Protein AF-A0A952N1Z9-F1 (afdb_monomer_lite)

Radius of gyration: 41.8 Å; chains: 1; bounding box: 92×48×130 Å

Structure (mmCIF, N/CA/C/O backbone):
data_AF-A0A952N1Z9-F1
#
_entry.id   AF-A0A952N1Z9-F1
#
loop_
_atom_site.group_PDB
_atom_site.id
_atom_site.type_symbol
_atom_site.label_atom_id
_atom_site.label_alt_id
_atom_site.label_comp_id
_atom_site.label_asym_id
_atom_site.label_entity_id
_atom_site.label_seq_id
_atom_site.pdbx_PDB_ins_code
_atom_site.Cartn_x
_atom_site.Cartn_y
_atom_site.Cartn_z
_atom_site.occupancy
_atom_site.B_iso_or_equiv
_atom_site.auth_seq_id
_atom_site.auth_comp_id
_atom_site.auth_asym_id
_atom_site.auth_atom_id
_atom_site.pdbx_PDB_model_num
ATOM 1 N N . MET A 1 1 ? 23.528 6.263 -33.399 1.00 65.62 1 MET A N 1
ATOM 2 C CA . MET A 1 1 ? 24.711 5.422 -33.099 1.00 65.62 1 MET A CA 1
ATOM 3 C C . MET A 1 1 ? 24.609 4.150 -33.932 1.00 65.62 1 MET A C 1
ATOM 5 O O . MET A 1 1 ? 23.489 3.779 -34.275 1.00 65.62 1 MET A O 1
ATOM 9 N N . ILE A 1 2 ? 25.737 3.547 -34.321 1.00 77.69 2 ILE A N 1
ATOM 10 C CA . ILE A 1 2 ? 25.765 2.275 -35.065 1.00 77.69 2 ILE A CA 1
ATOM 11 C C . ILE A 1 2 ? 26.016 1.157 -34.056 1.00 77.69 2 ILE A C 1
ATOM 13 O O . ILE A 1 2 ? 27.006 1.208 -33.331 1.00 77.69 2 ILE A O 1
ATOM 17 N N . GLN A 1 3 ? 25.126 0.172 -34.013 1.00 81.19 3 GLN A N 1
ATOM 18 C CA . GLN A 1 3 ? 25.250 -1.009 -33.164 1.00 81.19 3 GLN A CA 1
ATOM 19 C C . GLN A 1 3 ? 25.043 -2.267 -34.012 1.00 81.19 3 GLN A C 1
ATOM 21 O O . GLN A 1 3 ? 24.246 -2.254 -34.951 1.00 81.19 3 GLN A O 1
ATOM 26 N N . PHE A 1 4 ? 25.758 -3.340 -33.680 1.00 82.62 4 PHE A N 1
ATOM 27 C CA . PHE A 1 4 ? 25.621 -4.652 -34.313 1.00 82.62 4 PHE A CA 1
ATOM 28 C C . PHE A 1 4 ? 25.108 -5.652 -33.282 1.00 82.62 4 PHE A C 1
ATOM 30 O O . PHE A 1 4 ? 25.662 -5.726 -32.185 1.00 82.62 4 PHE A O 1
ATOM 37 N N . ALA A 1 5 ? 24.068 -6.410 -33.626 1.00 82.06 5 ALA A N 1
ATOM 38 C CA . ALA A 1 5 ? 23.533 -7.449 -32.750 1.00 82.06 5 ALA A CA 1
ATOM 39 C C . ALA A 1 5 ? 24.488 -8.649 -32.645 1.00 82.06 5 ALA A C 1
ATOM 41 O O . ALA A 1 5 ? 24.703 -9.178 -31.561 1.00 82.06 5 ALA A O 1
ATOM 42 N N . ASN A 1 6 ? 25.098 -9.047 -33.767 1.00 85.25 6 ASN A N 1
ATOM 43 C CA . ASN A 1 6 ? 25.985 -10.205 -33.851 1.00 85.25 6 ASN A CA 1
ATOM 44 C C . ASN A 1 6 ? 27.276 -9.842 -34.608 1.00 85.25 6 ASN A C 1
ATOM 46 O O . ASN A 1 6 ? 27.430 -10.197 -35.781 1.00 85.25 6 ASN A O 1
ATOM 50 N N . PRO A 1 7 ? 28.241 -9.166 -33.954 1.00 86.31 7 PRO A N 1
ATOM 51 C CA . PRO A 1 7 ? 29.446 -8.658 -34.616 1.00 86.31 7 PRO A CA 1
ATOM 52 C C . PRO A 1 7 ? 30.322 -9.759 -35.237 1.00 86.31 7 PRO A C 1
ATOM 54 O O . PRO A 1 7 ? 31.093 -9.478 -36.152 1.00 86.31 7 PRO A O 1
ATOM 57 N N . ALA A 1 8 ? 30.182 -11.018 -34.803 1.00 88.88 8 ALA A N 1
ATOM 58 C CA . ALA A 1 8 ? 30.899 -12.159 -35.373 1.00 88.88 8 ALA A CA 1
ATOM 59 C C . ALA A 1 8 ? 30.640 -12.344 -36.880 1.00 88.88 8 ALA A C 1
ATOM 61 O O . ALA A 1 8 ? 31.548 -12.743 -37.609 1.00 88.88 8 ALA A O 1
ATOM 62 N N . PHE A 1 9 ? 29.448 -11.993 -37.379 1.00 88.19 9 PHE A N 1
ATOM 63 C CA . PHE A 1 9 ? 29.135 -12.108 -38.807 1.00 88.19 9 PHE A CA 1
ATOM 64 C C . PHE A 1 9 ? 29.939 -11.146 -39.685 1.00 88.19 9 PHE A C 1
ATOM 66 O O . PHE A 1 9 ? 30.059 -11.395 -40.881 1.00 88.19 9 PHE A O 1
ATOM 73 N N . LEU A 1 10 ? 30.563 -10.103 -39.127 1.00 87.62 10 LEU A N 1
ATOM 74 C CA . LEU A 1 10 ? 31.446 -9.219 -39.894 1.00 87.62 10 LEU A CA 1
ATOM 75 C C . LEU A 1 10 ? 32.645 -9.969 -40.493 1.00 87.62 10 LEU A C 1
ATOM 77 O O . LEU A 1 10 ? 33.132 -9.576 -41.551 1.00 87.62 10 LEU A O 1
ATOM 81 N N . TRP A 1 11 ? 33.064 -11.095 -39.902 1.00 90.81 11 TRP A N 1
ATOM 82 C CA . TRP A 1 11 ? 34.091 -11.965 -40.486 1.00 90.81 11 TRP A CA 1
ATOM 83 C C . TRP A 1 11 ? 33.693 -12.533 -41.852 1.00 90.81 11 TRP A C 1
ATOM 85 O O . TRP A 1 11 ? 34.568 -12.801 -42.676 1.00 90.81 11 TRP A O 1
ATOM 95 N N . ALA A 1 12 ? 32.396 -12.642 -42.153 1.00 90.31 12 ALA A N 1
ATOM 96 C CA . ALA A 1 12 ? 31.916 -13.080 -43.460 1.00 90.31 12 ALA A CA 1
ATOM 97 C C . ALA A 1 12 ? 32.240 -12.083 -44.592 1.00 90.31 12 ALA A C 1
ATOM 99 O O . ALA A 1 12 ? 32.220 -12.473 -45.760 1.00 90.31 12 ALA A O 1
ATOM 100 N N . LEU A 1 13 ? 32.632 -10.833 -44.285 1.00 90.94 13 LEU A N 1
ATOM 101 C CA . LEU A 1 13 ? 33.162 -9.895 -45.289 1.00 90.94 13 LEU A CA 1
ATOM 102 C C . LEU A 1 13 ? 34.419 -10.428 -45.987 1.00 90.94 13 LEU A C 1
ATOM 104 O O . LEU A 1 13 ? 34.675 -10.067 -47.134 1.00 90.94 13 LEU A O 1
ATOM 108 N N . THR A 1 14 ? 35.172 -11.333 -45.354 1.00 90.88 14 THR A N 1
ATOM 109 C CA . THR A 1 14 ? 36.304 -12.023 -46.000 1.00 90.88 14 THR A CA 1
ATOM 110 C C . THR A 1 14 ? 35.884 -12.791 -47.258 1.00 90.88 14 THR A C 1
ATOM 112 O O . THR A 1 14 ? 36.684 -12.930 -48.182 1.00 90.88 14 THR A O 1
ATOM 115 N N . GLY A 1 15 ? 34.610 -13.184 -47.372 1.00 87.38 15 GLY A N 1
ATOM 116 C CA . GLY A 1 15 ? 34.039 -13.800 -48.571 1.00 87.38 15 GLY A CA 1
ATOM 117 C C . GLY A 1 15 ? 34.104 -12.922 -49.827 1.00 87.38 15 GLY A C 1
ATOM 118 O O . GLY A 1 15 ? 34.053 -13.453 -50.933 1.00 87.38 15 GLY A O 1
ATOM 119 N N . ILE A 1 16 ? 34.303 -11.603 -49.695 1.00 90.88 16 ILE A N 1
ATOM 120 C CA . ILE A 1 16 ? 34.534 -10.675 -50.820 1.00 90.88 16 ILE A CA 1
ATOM 121 C C . ILE A 1 16 ? 35.809 -11.032 -51.603 1.00 90.88 16 ILE A C 1
ATOM 123 O O . ILE A 1 16 ? 35.893 -10.763 -52.804 1.00 90.88 16 ILE A O 1
ATOM 127 N N . LEU A 1 17 ? 36.780 -11.703 -50.972 1.00 88.62 17 LEU A N 1
ATOM 128 C CA . LEU A 1 17 ? 37.984 -12.190 -51.652 1.00 88.62 17 LEU A CA 1
ATOM 129 C C . LEU A 1 17 ? 37.664 -13.188 -52.771 1.00 88.62 17 LEU A C 1
ATOM 131 O O . LEU A 1 17 ? 38.413 -13.258 -53.740 1.00 88.62 17 LEU A O 1
ATOM 135 N N . ILE A 1 18 ? 36.551 -13.921 -52.681 1.00 86.38 18 ILE A N 1
ATOM 136 C CA . ILE A 1 18 ? 36.156 -14.928 -53.673 1.00 86.38 18 ILE A CA 1
ATOM 137 C C . ILE A 1 18 ? 35.836 -14.285 -55.036 1.00 86.38 18 ILE A C 1
ATOM 139 O O . ILE A 1 18 ? 36.527 -14.603 -56.005 1.00 86.38 18 ILE A O 1
ATOM 143 N N . PRO A 1 19 ? 34.852 -13.368 -55.173 1.00 82.25 19 PRO A N 1
ATOM 144 C CA . PRO A 1 19 ? 34.550 -12.747 -56.463 1.00 82.25 19 PRO A CA 1
ATOM 145 C C . PRO A 1 19 ? 35.716 -11.912 -57.001 1.00 82.25 19 PRO A C 1
ATOM 147 O O . PRO A 1 19 ? 35.930 -11.887 -58.212 1.00 82.25 19 PRO A O 1
ATOM 150 N N . VAL A 1 20 ? 36.498 -11.274 -56.123 1.00 84.12 20 VAL A N 1
ATOM 151 C CA . VAL A 1 20 ? 37.707 -10.537 -56.520 1.00 84.12 20 VAL A CA 1
ATOM 152 C C . VAL A 1 20 ? 38.765 -11.495 -57.075 1.00 84.12 20 VAL A C 1
ATOM 154 O O . VAL A 1 20 ? 39.304 -11.255 -58.154 1.00 84.12 20 VAL A O 1
ATOM 157 N N . GLY A 1 21 ? 39.018 -12.612 -56.390 1.00 83.31 21 GLY A N 1
ATOM 158 C CA . GLY A 1 21 ? 39.971 -13.639 -56.810 1.00 83.31 21 GLY A CA 1
ATOM 159 C C . GLY A 1 21 ? 39.579 -14.297 -58.132 1.00 83.31 21 GLY A C 1
ATOM 160 O O . GLY A 1 21 ? 40.412 -14.400 -59.032 1.00 83.31 21 GLY A O 1
ATOM 161 N N . ILE A 1 22 ? 38.301 -14.659 -58.296 1.00 81.19 22 ILE A N 1
ATOM 162 C CA . ILE A 1 22 ? 37.770 -15.202 -59.556 1.00 81.19 22 ILE A CA 1
ATOM 163 C C . ILE A 1 22 ? 37.941 -14.186 -60.687 1.00 81.19 22 ILE A C 1
ATOM 165 O O . ILE A 1 22 ? 38.355 -14.559 -61.780 1.00 81.19 22 ILE A O 1
ATOM 169 N N . HIS A 1 23 ? 37.678 -12.900 -60.443 1.00 78.50 23 HIS A N 1
ATOM 170 C CA . HIS A 1 23 ? 37.814 -11.876 -61.477 1.00 78.50 23 HIS A CA 1
ATOM 171 C C . HIS A 1 23 ? 39.269 -11.664 -61.915 1.00 78.50 23 HIS A C 1
ATOM 173 O O . HIS A 1 23 ? 39.534 -11.521 -63.106 1.00 78.50 23 HIS A O 1
ATOM 179 N N . VAL A 1 24 ? 40.221 -11.698 -60.976 1.00 75.06 24 VAL A N 1
ATOM 180 C CA . VAL A 1 24 ? 41.659 -11.597 -61.283 1.00 75.06 24 VAL A CA 1
ATOM 181 C C . VAL A 1 24 ? 42.165 -12.841 -62.026 1.00 75.06 24 VAL A C 1
ATOM 183 O O . VAL A 1 24 ? 43.040 -12.728 -62.887 1.00 75.06 24 VAL A O 1
ATOM 186 N N . LEU A 1 25 ? 41.609 -14.020 -61.729 1.00 72.12 25 LEU A N 1
ATOM 187 C CA . LEU A 1 25 ? 41.996 -15.288 -62.355 1.00 72.12 25 LEU A CA 1
ATOM 188 C C . LEU A 1 25 ? 41.266 -15.562 -63.685 1.00 72.12 25 LEU A C 1
ATOM 190 O O . LEU A 1 25 ? 41.739 -16.362 -64.495 1.00 72.12 25 LEU A O 1
ATOM 194 N N . SER A 1 26 ? 40.147 -14.878 -63.937 1.00 67.31 26 SER A N 1
ATOM 195 C CA . SER A 1 26 ? 39.323 -15.025 -65.136 1.00 67.31 26 SER A CA 1
ATOM 196 C C . SER A 1 26 ? 40.020 -14.437 -66.364 1.00 67.31 26 SER A C 1
ATOM 198 O O . SER A 1 26 ? 39.918 -13.251 -66.685 1.00 67.31 26 SER A O 1
ATOM 200 N N . ARG A 1 27 ? 40.728 -15.295 -67.097 1.00 61.34 27 ARG A N 1
ATOM 201 C CA . ARG A 1 27 ? 41.280 -14.971 -68.414 1.00 61.34 27 ARG A CA 1
ATOM 202 C C . ARG A 1 27 ? 40.149 -15.038 -69.435 1.00 61.34 27 ARG A C 1
ATOM 204 O O . ARG A 1 27 ? 39.488 -16.063 -69.546 1.00 61.34 27 ARG A O 1
ATOM 211 N N . LYS A 1 28 ? 39.932 -13.964 -70.200 1.00 59.19 28 LYS A N 1
ATOM 212 C CA . LYS A 1 28 ? 38.992 -14.002 -71.329 1.00 59.19 28 LYS A CA 1
ATOM 213 C C . LYS A 1 28 ? 39.438 -15.069 -72.325 1.00 59.19 28 LYS A C 1
ATOM 215 O O . LYS A 1 28 ? 40.533 -14.964 -72.878 1.00 59.19 28 LYS A O 1
ATOM 220 N N . GLU A 1 29 ? 38.580 -16.049 -72.578 1.00 58.44 29 GLU A N 1
ATOM 221 C CA . GLU A 1 29 ? 38.735 -16.948 -73.716 1.00 58.44 29 GLU A CA 1
ATOM 222 C C . GLU A 1 29 ? 38.706 -16.101 -74.995 1.00 58.44 29 GLU A C 1
ATOM 224 O O . GLU A 1 29 ? 37.796 -15.297 -75.224 1.00 58.44 29 GLU A O 1
ATOM 229 N N . GLY A 1 30 ? 39.776 -16.188 -75.785 1.00 57.94 30 GLY A N 1
ATOM 230 C CA . GLY A 1 30 ? 39.890 -15.439 -77.030 1.00 57.94 30 GLY A CA 1
ATOM 231 C C . GLY A 1 30 ? 38.752 -15.812 -77.977 1.00 57.94 30 GLY A C 1
ATOM 232 O O . GLY A 1 30 ? 38.373 -16.977 -78.074 1.00 57.94 30 GLY A O 1
ATOM 233 N N . ARG A 1 31 ? 38.202 -14.827 -78.695 1.00 57.25 31 ARG A N 1
ATOM 234 C CA . ARG A 1 31 ? 37.151 -15.064 -79.691 1.00 57.25 31 ARG A CA 1
ATOM 235 C C . ARG A 1 31 ? 37.667 -16.064 -80.727 1.00 57.25 31 ARG A C 1
ATOM 237 O O . ARG A 1 31 ? 38.553 -15.730 -81.510 1.00 57.25 31 ARG A O 1
ATOM 244 N N . VAL A 1 32 ? 37.110 -17.273 -80.732 1.00 68.50 32 VAL A N 1
ATOM 245 C CA . VAL A 1 32 ? 37.475 -18.307 -81.703 1.00 68.50 32 VAL A CA 1
ATOM 246 C C . VAL A 1 32 ? 36.931 -17.891 -83.067 1.00 68.50 32 VAL A C 1
ATOM 248 O O . VAL A 1 32 ? 35.723 -17.903 -83.303 1.00 68.50 32 VAL A O 1
ATOM 251 N N . ILE A 1 33 ? 37.823 -17.476 -83.964 1.00 73.62 33 ILE A N 1
ATOM 252 C CA . ILE A 1 33 ? 37.489 -17.187 -85.359 1.00 73.62 33 ILE A CA 1
ATOM 253 C C . ILE A 1 33 ? 37.759 -18.463 -86.151 1.00 73.62 33 ILE A C 1
ATOM 255 O O . ILE A 1 33 ? 38.890 -18.942 -86.202 1.00 73.62 33 ILE A O 1
ATOM 259 N N . LYS A 1 34 ? 36.713 -19.034 -86.752 1.00 75.75 34 LYS A N 1
ATOM 260 C CA . LYS A 1 34 ? 36.840 -20.214 -87.612 1.00 75.75 34 LYS A CA 1
ATOM 261 C C . LYS A 1 34 ? 37.495 -19.790 -88.928 1.00 75.75 34 LYS A C 1
ATOM 263 O O . LYS A 1 34 ? 36.935 -18.977 -89.656 1.00 75.75 34 LYS A O 1
ATOM 268 N N . LEU A 1 35 ? 38.677 -20.328 -89.214 1.00 73.81 35 LEU A N 1
ATOM 269 C CA . LEU A 1 35 ? 39.433 -20.081 -90.444 1.00 73.81 35 LEU A CA 1
ATOM 270 C C . LEU A 1 35 ? 39.487 -21.377 -91.264 1.00 73.81 35 LEU A C 1
ATOM 272 O O . LEU A 1 35 ? 39.664 -22.453 -90.701 1.00 73.81 35 LEU A O 1
ATOM 276 N N . GLY A 1 36 ? 39.329 -21.279 -92.587 1.00 76.56 36 GLY A N 1
ATOM 277 C CA . GLY A 1 36 ? 39.249 -22.443 -93.484 1.00 76.56 36 GLY A CA 1
ATOM 278 C C . GLY A 1 36 ? 40.579 -23.157 -93.758 1.00 76.56 36 GLY A C 1
ATOM 279 O O . GLY A 1 36 ? 40.572 -24.262 -94.288 1.00 76.56 36 GLY A O 1
ATOM 280 N N . SER A 1 37 ? 41.724 -22.560 -93.411 1.00 79.06 37 SER A N 1
ATOM 281 C CA . SER A 1 37 ? 43.038 -23.200 -93.541 1.00 79.06 37 SER A CA 1
ATOM 282 C C . SER A 1 37 ? 44.041 -22.612 -92.550 1.00 79.06 37 SER A C 1
ATOM 284 O O . SER A 1 37 ? 44.196 -21.396 -92.462 1.00 79.06 37 SER A O 1
ATOM 286 N N . VAL A 1 38 ? 44.744 -23.486 -91.824 1.00 77.38 38 VAL A N 1
ATOM 287 C CA . VAL A 1 38 ? 45.802 -23.128 -90.859 1.00 77.38 38 VAL A CA 1
ATOM 288 C C . VAL A 1 38 ? 47.212 -23.199 -91.461 1.00 77.38 38 VAL A C 1
ATOM 290 O O . VAL A 1 38 ? 48.184 -22.839 -90.808 1.00 77.38 38 VAL A O 1
ATOM 293 N N . ARG A 1 39 ? 47.330 -23.607 -92.735 1.00 73.44 39 ARG A N 1
ATOM 294 C CA . ARG A 1 39 ? 48.600 -23.868 -93.442 1.00 73.44 39 ARG A CA 1
ATOM 295 C C . ARG A 1 39 ? 49.548 -22.664 -93.515 1.00 73.44 39 ARG A C 1
ATOM 297 O O . ARG A 1 39 ? 50.753 -22.848 -93.650 1.00 73.44 39 ARG A O 1
ATOM 304 N N . HIS A 1 40 ? 49.011 -21.447 -93.471 1.00 69.38 40 HIS A N 1
ATOM 305 C CA . HIS A 1 40 ? 49.780 -20.203 -93.609 1.00 69.38 40 HIS A CA 1
ATOM 306 C C . HIS A 1 40 ? 49.901 -19.414 -92.296 1.00 69.38 40 HIS A C 1
ATOM 308 O O . HIS A 1 40 ? 50.441 -18.308 -92.294 1.00 69.38 40 HIS A O 1
ATOM 314 N N . LEU A 1 41 ? 49.415 -19.965 -91.179 1.00 71.25 41 LEU A N 1
ATOM 315 C CA . LEU A 1 41 ? 49.571 -19.353 -89.864 1.00 71.25 41 LEU A CA 1
ATOM 316 C C . LEU A 1 41 ? 50.976 -19.667 -89.338 1.00 71.25 41 LEU A C 1
ATOM 318 O O . LEU A 1 41 ? 51.309 -20.817 -89.071 1.00 71.25 41 LEU A O 1
ATOM 322 N N . ARG A 1 42 ? 51.814 -18.637 -89.193 1.00 64.81 42 ARG A N 1
ATOM 323 C CA . ARG A 1 42 ? 53.063 -18.735 -88.427 1.00 64.81 42 ARG A CA 1
ATOM 324 C C . ARG A 1 42 ? 52.727 -18.814 -86.941 1.00 64.81 42 ARG A C 1
ATOM 326 O O . ARG A 1 42 ? 51.907 -18.028 -86.469 1.00 64.81 42 ARG A O 1
ATOM 333 N N . GLU A 1 43 ? 53.401 -19.699 -86.209 1.00 63.09 43 GLU A N 1
ATOM 334 C CA . GLU A 1 43 ? 53.389 -19.700 -84.745 1.00 63.09 43 GLU A CA 1
ATOM 335 C C . GLU A 1 43 ? 53.868 -18.332 -84.244 1.00 63.09 43 GLU A C 1
ATOM 337 O O . GLU A 1 43 ? 55.055 -18.005 -84.268 1.00 63.09 43 GLU A O 1
ATOM 342 N N . SER A 1 44 ? 52.933 -17.476 -83.838 1.00 51.88 44 SER A N 1
ATOM 343 C CA . SER A 1 44 ? 53.288 -16.249 -83.144 1.00 51.88 44 SER A CA 1
ATOM 344 C C . SER A 1 44 ? 53.633 -16.623 -81.711 1.00 51.88 44 SER A C 1
ATOM 346 O O . SER A 1 44 ? 52.776 -17.130 -80.987 1.00 51.88 44 SER A O 1
ATOM 348 N N . ASN A 1 45 ? 54.867 -16.354 -81.293 1.00 50.19 45 ASN A N 1
ATOM 349 C CA . ASN A 1 45 ? 55.273 -16.474 -79.901 1.00 50.19 45 ASN A CA 1
ATOM 350 C C . ASN A 1 45 ? 54.364 -15.554 -79.070 1.00 50.19 45 ASN A C 1
ATOM 352 O O . ASN A 1 45 ? 54.399 -14.330 -79.232 1.00 50.19 45 ASN A O 1
ATOM 356 N N . THR A 1 46 ? 53.470 -16.150 -78.281 1.00 49.84 46 THR A N 1
ATOM 357 C CA . THR A 1 46 ? 52.409 -15.457 -77.549 1.00 49.84 46 THR A CA 1
ATOM 358 C C . THR A 1 46 ? 53.037 -14.445 -76.600 1.00 49.84 46 THR A C 1
ATOM 360 O O . THR A 1 46 ? 53.415 -14.775 -75.478 1.00 49.84 46 THR A O 1
ATOM 363 N N . LYS A 1 47 ? 53.151 -13.183 -77.032 1.00 47.00 47 LYS A N 1
ATOM 364 C CA . LYS A 1 47 ? 53.440 -12.077 -76.122 1.00 47.00 47 LYS A CA 1
ATOM 365 C C . LYS A 1 47 ? 52.266 -11.993 -75.163 1.00 47.00 47 LYS A C 1
ATOM 367 O O . LYS A 1 47 ? 51.186 -11.519 -75.503 1.00 47.00 47 LYS A O 1
ATOM 372 N N . GLN A 1 48 ? 52.508 -12.526 -73.975 1.00 54.88 48 GLN A N 1
ATOM 373 C CA . GLN A 1 48 ? 51.677 -12.457 -72.793 1.00 54.88 48 GLN A CA 1
ATOM 374 C C . GLN A 1 48 ? 51.231 -11.006 -72.587 1.00 54.88 48 GLN A C 1
ATOM 376 O O . GLN A 1 48 ? 51.966 -10.181 -72.045 1.00 54.88 48 GLN A O 1
ATOM 381 N N . TYR A 1 49 ? 50.025 -10.676 -73.048 1.00 45.44 49 TYR A N 1
ATOM 382 C CA . TYR A 1 49 ? 49.405 -9.393 -72.756 1.00 45.44 49 TYR A CA 1
ATOM 383 C C . TYR A 1 49 ? 49.004 -9.399 -71.282 1.00 45.44 49 TYR A C 1
ATOM 385 O O . TYR A 1 49 ? 47.905 -9.784 -70.895 1.00 45.44 49 TYR A O 1
ATOM 393 N N . ARG A 1 50 ? 49.955 -8.970 -70.453 1.00 51.47 50 ARG A N 1
ATOM 394 C CA . ARG A 1 50 ? 49.848 -8.736 -69.013 1.00 51.47 50 ARG A CA 1
ATOM 395 C C . ARG A 1 50 ? 49.072 -7.445 -68.723 1.00 51.47 50 ARG A C 1
ATOM 397 O O . ARG A 1 50 ? 49.526 -6.617 -67.945 1.00 51.47 50 ARG A O 1
ATOM 404 N N . ASN A 1 51 ? 47.926 -7.257 -69.375 1.00 51.69 51 ASN A N 1
ATOM 405 C CA . ASN A 1 51 ? 47.017 -6.156 -69.077 1.00 51.69 51 ASN A CA 1
ATOM 406 C C . ASN A 1 51 ? 45.724 -6.733 -68.509 1.00 51.69 51 ASN A C 1
ATOM 408 O O . ASN A 1 51 ? 44.863 -7.207 -69.250 1.00 51.69 51 ASN A O 1
ATOM 412 N N . LEU A 1 52 ? 45.604 -6.656 -67.181 1.00 54.81 52 LEU A N 1
ATOM 413 C CA . LEU A 1 52 ? 44.357 -6.789 -66.433 1.00 54.81 52 LEU A CA 1
ATOM 414 C C . LEU A 1 52 ? 43.416 -5.659 -66.873 1.00 54.81 52 LEU A C 1
ATOM 416 O O . LEU A 1 52 ? 43.297 -4.626 -66.220 1.00 54.81 52 LEU A O 1
ATOM 420 N N . ARG A 1 53 ? 42.780 -5.804 -68.037 1.00 55.81 53 ARG A N 1
ATOM 421 C CA . ARG A 1 53 ? 41.659 -4.942 -68.402 1.00 55.81 53 ARG A CA 1
ATOM 422 C C . ARG A 1 53 ? 40.488 -5.405 -67.558 1.00 55.81 53 ARG A C 1
ATOM 424 O O . ARG A 1 53 ? 39.873 -6.418 -67.879 1.00 55.81 53 ARG A O 1
ATOM 431 N N . LEU A 1 54 ? 40.218 -4.657 -66.492 1.00 56.28 54 LEU A N 1
ATOM 432 C CA . LEU A 1 54 ? 39.034 -4.790 -65.650 1.00 56.28 54 LEU A CA 1
ATOM 433 C C . LEU A 1 54 ? 37.789 -4.447 -66.487 1.00 56.28 54 LEU A C 1
ATOM 435 O O . LEU A 1 54 ? 37.208 -3.367 -66.412 1.00 56.28 54 LEU A O 1
ATOM 439 N N . ASN A 1 55 ? 37.422 -5.349 -67.384 1.00 59.19 55 ASN A N 1
ATOM 440 C CA . ASN A 1 55 ? 36.175 -5.290 -68.110 1.00 59.19 55 ASN A CA 1
ATOM 441 C C . ASN A 1 55 ? 35.161 -5.982 -67.204 1.00 59.19 55 ASN A C 1
ATOM 443 O O . ASN A 1 55 ? 35.353 -7.155 -66.930 1.00 59.19 55 ASN A O 1
ATOM 447 N N . GLU A 1 56 ? 34.133 -5.256 -66.751 1.00 70.88 56 GLU A N 1
ATOM 448 C CA . GLU A 1 56 ? 33.114 -5.687 -65.762 1.00 70.88 56 GLU A CA 1
ATOM 449 C C . GLU A 1 56 ? 33.311 -5.199 -64.313 1.00 70.88 56 GLU A C 1
ATOM 451 O O . GLU A 1 56 ? 32.678 -5.734 -63.407 1.00 70.88 56 GLU A O 1
ATOM 456 N N . ILE A 1 57 ? 34.053 -4.101 -64.094 1.00 79.00 57 ILE A N 1
ATOM 457 C CA . ILE A 1 57 ? 34.145 -3.432 -62.772 1.00 79.00 57 ILE A CA 1
ATOM 458 C C . ILE A 1 57 ? 32.759 -3.197 -62.156 1.00 79.00 57 ILE A C 1
ATOM 460 O O . ILE A 1 57 ? 32.567 -3.432 -60.970 1.00 79.00 57 ILE A O 1
ATOM 464 N N . LEU A 1 58 ? 31.780 -2.767 -62.961 1.00 81.25 58 LEU A N 1
ATOM 465 C CA . LEU A 1 58 ? 30.429 -2.482 -62.470 1.00 81.25 58 LEU A CA 1
ATOM 466 C C . LEU A 1 58 ? 29.720 -3.740 -61.942 1.00 81.25 58 LEU A C 1
ATOM 468 O O . LEU A 1 58 ? 29.072 -3.677 -60.904 1.00 81.25 58 LEU A O 1
ATOM 472 N N . LEU A 1 59 ? 29.875 -4.885 -62.617 1.00 81.06 59 LEU A N 1
ATOM 473 C CA . LEU A 1 59 ? 29.264 -6.149 -62.190 1.00 81.06 59 LEU A CA 1
ATOM 474 C C . LEU A 1 59 ? 29.984 -6.717 -60.957 1.00 81.06 59 LEU A C 1
ATOM 476 O O . LEU A 1 59 ? 29.345 -7.215 -60.034 1.00 81.06 59 LEU A O 1
ATOM 480 N N . LEU A 1 60 ? 31.314 -6.578 -60.913 1.00 83.75 60 LEU A N 1
ATOM 481 C CA . LEU A 1 60 ? 32.120 -6.916 -59.743 1.00 83.75 60 LEU A CA 1
ATOM 482 C C . LEU A 1 60 ? 31.679 -6.105 -58.518 1.00 83.75 60 LEU A C 1
ATOM 484 O O . LEU A 1 60 ? 31.421 -6.684 -57.467 1.00 83.75 60 LEU A O 1
ATOM 488 N N . LEU A 1 61 ? 31.551 -4.782 -58.658 1.00 87.44 61 LEU A N 1
ATOM 489 C CA . LEU A 1 61 ? 31.127 -3.885 -57.580 1.00 87.44 61 LEU A CA 1
ATOM 490 C C . LEU A 1 61 ? 29.749 -4.291 -57.057 1.00 87.44 61 LEU A C 1
ATOM 492 O O . LEU A 1 61 ? 29.552 -4.360 -55.851 1.00 87.44 61 LEU A O 1
ATOM 496 N N . LEU A 1 62 ? 28.826 -4.650 -57.948 1.00 87.00 62 LEU A N 1
ATOM 497 C CA . LEU A 1 62 ? 27.491 -5.096 -57.569 1.00 87.00 62 LEU A CA 1
ATOM 498 C C . LEU A 1 62 ? 27.504 -6.413 -56.772 1.00 87.00 62 LEU A C 1
ATOM 500 O O . LEU A 1 62 ? 26.792 -6.528 -55.777 1.00 87.00 62 LEU A O 1
ATOM 504 N N . ARG A 1 63 ? 28.363 -7.375 -57.142 1.00 86.75 63 ARG A N 1
ATOM 505 C CA . ARG A 1 63 ? 28.565 -8.620 -56.373 1.00 86.75 63 ARG A CA 1
ATOM 506 C C . ARG A 1 63 ? 29.163 -8.353 -54.997 1.00 86.75 63 ARG A C 1
ATOM 508 O O . ARG A 1 63 ? 28.721 -8.939 -54.014 1.00 86.75 63 ARG A O 1
ATOM 515 N N . ILE A 1 64 ? 30.135 -7.447 -54.922 1.00 90.88 64 ILE A N 1
ATOM 516 C CA . ILE A 1 64 ? 30.719 -7.013 -53.649 1.00 90.88 64 ILE A CA 1
ATOM 517 C C . ILE A 1 64 ? 29.645 -6.335 -52.791 1.00 90.88 64 ILE A C 1
ATOM 519 O O . ILE A 1 64 ? 29.512 -6.675 -51.621 1.00 90.88 64 ILE A O 1
ATOM 523 N N . ALA A 1 65 ? 28.839 -5.445 -53.376 1.00 90.69 65 ALA A N 1
ATOM 524 C CA . ALA A 1 65 ? 27.755 -4.746 -52.694 1.00 90.69 65 ALA A CA 1
ATOM 525 C C . ALA A 1 65 ? 26.664 -5.700 -52.181 1.00 90.69 65 ALA A C 1
ATOM 527 O O . ALA A 1 65 ? 26.147 -5.507 -51.088 1.00 90.69 65 ALA A O 1
ATOM 528 N N . LEU A 1 66 ? 26.330 -6.757 -52.926 1.00 89.88 66 LEU A N 1
ATOM 529 C CA . LEU A 1 66 ? 25.386 -7.777 -52.464 1.00 89.88 66 LEU A CA 1
ATOM 530 C C . LEU A 1 66 ? 25.914 -8.538 -51.249 1.00 89.88 66 LEU A C 1
ATOM 532 O O . LEU A 1 66 ? 25.187 -8.712 -50.272 1.00 89.88 66 LEU A O 1
ATOM 536 N N . ILE A 1 67 ? 27.181 -8.961 -51.290 1.00 89.81 67 ILE A N 1
ATOM 537 C CA . ILE A 1 67 ? 27.814 -9.666 -50.169 1.00 89.81 67 ILE A CA 1
ATOM 538 C C . ILE A 1 67 ? 27.890 -8.749 -48.947 1.00 89.81 67 ILE A C 1
ATOM 540 O O . ILE A 1 67 ? 27.533 -9.176 -47.852 1.00 89.81 67 ILE A O 1
ATOM 544 N N . THR A 1 68 ? 28.297 -7.485 -49.106 1.00 90.75 68 THR A N 1
ATOM 545 C CA . THR A 1 68 ? 28.345 -6.547 -47.976 1.00 90.75 68 THR A CA 1
ATOM 546 C C . THR A 1 68 ? 26.961 -6.328 -47.378 1.00 90.75 68 THR A C 1
ATOM 548 O O . THR A 1 68 ? 26.821 -6.381 -46.160 1.00 90.75 68 THR A O 1
ATOM 551 N N . LEU A 1 69 ? 25.926 -6.143 -48.201 1.00 89.88 69 LEU A N 1
ATOM 552 C CA . LEU A 1 69 ? 24.575 -5.880 -47.711 1.00 89.88 69 LEU A CA 1
ATOM 553 C C . LEU A 1 69 ? 23.961 -7.097 -47.007 1.00 89.88 69 LEU A C 1
ATOM 555 O O . LEU A 1 69 ? 23.306 -6.946 -45.977 1.00 89.88 69 LEU A O 1
ATOM 559 N N . LEU A 1 70 ? 24.255 -8.302 -47.500 1.00 88.75 70 LEU A N 1
ATOM 560 C CA . LEU A 1 70 ? 23.891 -9.560 -46.852 1.00 88.75 70 LEU A CA 1
ATOM 561 C C . LEU A 1 70 ? 24.578 -9.724 -45.490 1.00 88.75 70 LEU A C 1
ATOM 563 O O . LEU A 1 70 ? 23.934 -10.096 -44.511 1.00 88.75 70 LEU A O 1
ATOM 567 N N . VAL A 1 71 ? 25.876 -9.419 -45.408 1.00 90.56 71 VAL A N 1
ATOM 568 C CA . VAL A 1 71 ? 26.628 -9.504 -44.149 1.00 90.56 71 VAL A CA 1
ATOM 569 C C . VAL A 1 71 ? 26.144 -8.461 -43.140 1.00 90.56 71 VAL A C 1
ATOM 571 O O . VAL A 1 71 ? 26.019 -8.775 -41.959 1.00 90.56 71 VAL A O 1
ATOM 574 N N . LEU A 1 72 ? 25.811 -7.245 -43.581 1.00 88.44 72 LEU A N 1
ATOM 575 C CA . LEU A 1 72 ? 25.233 -6.215 -42.710 1.00 88.44 72 LEU A CA 1
ATOM 576 C C . LEU A 1 72 ? 23.850 -6.612 -42.177 1.00 88.44 72 LEU A C 1
ATOM 578 O O . LEU A 1 72 ? 23.558 -6.342 -41.012 1.00 88.44 72 LEU A O 1
ATOM 582 N N . LEU A 1 73 ? 23.035 -7.288 -42.993 1.00 87.06 73 LEU A N 1
ATOM 583 C CA . LEU A 1 73 ? 21.753 -7.849 -42.564 1.00 87.06 73 LEU A CA 1
ATOM 584 C C . LEU A 1 73 ? 21.954 -8.943 -41.499 1.00 87.06 73 LEU A C 1
ATOM 586 O O . LEU A 1 73 ? 21.323 -8.899 -40.449 1.00 87.06 73 LEU A O 1
ATOM 590 N N . LEU A 1 74 ? 22.871 -9.890 -41.733 1.00 85.31 74 LEU A N 1
ATOM 591 C CA . LEU A 1 74 ? 23.173 -10.988 -40.798 1.00 85.31 74 LEU A CA 1
ATOM 592 C C . LEU A 1 74 ? 23.826 -10.511 -39.490 1.00 85.31 74 LEU A C 1
ATOM 594 O O . LEU A 1 74 ? 23.572 -11.070 -38.425 1.00 85.31 74 LEU A O 1
ATOM 598 N N . SER A 1 75 ? 24.644 -9.460 -39.558 1.00 86.88 75 SER A N 1
ATOM 599 C CA . SER A 1 75 ? 25.267 -8.822 -38.390 1.00 86.88 75 SER A CA 1
ATOM 600 C C . SER A 1 75 ? 24.249 -8.077 -37.509 1.00 86.88 75 SER A C 1
ATOM 602 O O . SER A 1 75 ? 24.547 -7.737 -36.361 1.00 86.88 75 SER A O 1
ATOM 604 N N . GLY A 1 76 ? 23.031 -7.839 -38.016 1.00 81.25 76 GLY A N 1
ATOM 605 C CA . GLY A 1 76 ? 22.008 -7.048 -37.337 1.00 81.25 76 GLY A CA 1
ATOM 606 C C . GLY A 1 76 ? 22.455 -5.597 -37.195 1.00 81.25 76 GLY A C 1
ATOM 607 O O . GLY A 1 76 ? 22.606 -5.099 -36.079 1.00 81.25 76 GLY A O 1
ATOM 608 N N . LEU A 1 77 ? 22.765 -4.941 -38.321 1.00 83.38 77 LEU A N 1
ATOM 609 C CA . LEU A 1 77 ? 23.133 -3.526 -38.345 1.00 83.38 77 LEU A CA 1
ATOM 610 C C . LEU A 1 77 ? 21.932 -2.660 -37.936 1.00 83.38 77 LEU A C 1
ATOM 612 O O . LEU A 1 77 ? 21.014 -2.413 -38.721 1.00 83.38 77 LEU A O 1
ATOM 616 N N . HIS A 1 78 ? 22.002 -2.096 -36.734 1.00 74.56 78 HIS A N 1
ATOM 617 C CA . HIS A 1 78 ? 21.043 -1.116 -36.250 1.00 74.56 78 HIS A CA 1
ATOM 618 C C . HIS A 1 78 ? 21.622 0.291 -36.396 1.00 74.56 78 HIS A C 1
ATOM 620 O O . HIS A 1 78 ? 22.453 0.750 -35.608 1.00 74.56 78 HIS A O 1
ATOM 626 N N . ILE A 1 79 ? 21.157 0.998 -37.425 1.00 72.00 79 ILE A N 1
ATOM 627 C CA . ILE A 1 79 ? 21.383 2.434 -37.577 1.00 72.00 79 ILE A CA 1
ATOM 628 C C . ILE A 1 79 ? 20.280 3.154 -36.808 1.00 72.00 79 ILE A C 1
ATOM 630 O O . ILE A 1 79 ? 19.155 3.300 -37.287 1.00 72.00 79 ILE A O 1
ATOM 634 N N . GLN A 1 80 ? 20.607 3.640 -35.612 1.00 59.19 80 GLN A N 1
ATOM 635 C CA . GLN A 1 80 ? 19.739 4.588 -34.925 1.00 59.19 80 GLN A CA 1
ATOM 636 C C . GLN A 1 80 ? 19.859 5.940 -35.632 1.00 59.19 80 GLN A C 1
ATOM 638 O O . GLN A 1 80 ? 20.737 6.752 -35.313 1.00 59.19 80 GLN A O 1
ATOM 643 N N . LEU A 1 81 ? 18.994 6.161 -36.623 1.00 55.44 81 LEU A N 1
ATOM 644 C CA . LEU A 1 81 ? 18.708 7.492 -37.138 1.00 55.44 81 LEU A CA 1
ATOM 645 C C . LEU A 1 81 ? 18.104 8.271 -35.970 1.00 55.44 81 LEU A C 1
ATOM 647 O O . LEU A 1 81 ? 17.005 7.948 -35.510 1.00 55.44 81 LEU A O 1
ATOM 651 N N . LYS A 1 82 ? 18.836 9.266 -35.454 1.00 42.78 82 LYS A N 1
ATOM 652 C CA . LYS A 1 82 ? 18.271 10.251 -34.529 1.00 42.78 82 LYS A CA 1
ATOM 653 C C . LYS A 1 82 ? 17.110 10.911 -35.272 1.00 42.78 82 LYS A C 1
ATOM 655 O O . LYS A 1 82 ? 17.321 11.796 -36.089 1.00 42.78 82 LYS A O 1
ATOM 660 N N . SER A 1 83 ? 15.893 10.412 -35.073 1.00 44.31 83 SER A N 1
ATOM 661 C CA . SER A 1 83 ? 14.703 11.092 -35.581 1.00 44.31 83 SER A CA 1
ATOM 662 C C . SER A 1 83 ? 14.607 12.380 -34.788 1.00 44.31 83 SER A C 1
ATOM 664 O O . SER A 1 83 ? 14.332 12.327 -33.596 1.00 44.31 83 SER A O 1
ATOM 666 N N . TYR A 1 84 ? 14.931 13.510 -35.399 1.00 42.75 84 TYR A N 1
ATOM 667 C CA . TYR A 1 84 ? 14.712 14.825 -34.813 1.00 42.75 84 TYR A CA 1
ATOM 668 C C . TYR A 1 84 ? 13.211 15.129 -34.886 1.00 42.75 84 TYR A C 1
ATOM 670 O O . TYR A 1 84 ? 12.763 15.933 -35.693 1.00 42.75 84 TYR A O 1
ATOM 678 N N . THR A 1 85 ? 12.414 14.415 -34.094 1.00 46.19 85 THR A N 1
ATOM 679 C CA . THR A 1 85 ? 11.107 14.904 -33.662 1.00 46.19 85 THR A CA 1
ATOM 680 C C . THR A 1 85 ? 11.365 15.695 -32.387 1.00 46.19 85 THR A C 1
ATOM 682 O O . THR A 1 85 ? 12.059 15.223 -31.488 1.00 46.19 85 THR A O 1
ATOM 685 N N . SER A 1 86 ? 10.896 16.932 -32.371 1.00 50.03 86 SER A N 1
ATOM 686 C CA . SER A 1 86 ? 11.229 18.035 -31.464 1.00 50.03 86 SER A CA 1
ATOM 687 C C . SER A 1 86 ? 10.719 17.888 -30.021 1.00 50.03 86 SER A C 1
ATOM 689 O O . SER A 1 86 ? 10.340 18.878 -29.408 1.00 50.03 86 SER A O 1
ATOM 691 N N . THR A 1 87 ? 10.664 16.674 -29.479 1.00 62.31 87 THR A N 1
ATOM 692 C CA . THR A 1 87 ? 10.175 16.401 -28.120 1.00 62.31 87 THR A CA 1
ATOM 693 C C . THR A 1 87 ? 11.361 16.147 -27.193 1.00 62.31 87 THR A C 1
ATOM 695 O O . THR A 1 87 ? 12.125 15.202 -27.425 1.00 62.31 87 THR A O 1
ATOM 698 N N . THR A 1 88 ? 11.530 17.004 -26.185 1.00 72.94 88 THR A N 1
ATOM 699 C CA . THR A 1 88 ? 12.535 16.888 -25.119 1.00 72.94 88 THR A CA 1
ATOM 700 C C . THR A 1 88 ? 12.302 15.606 -24.309 1.00 72.94 88 THR A C 1
ATOM 702 O O . THR A 1 88 ? 11.149 15.237 -24.075 1.00 72.94 88 THR A O 1
ATOM 705 N N . PRO A 1 89 ? 13.357 14.863 -23.932 1.00 85.69 89 PRO A N 1
ATOM 706 C CA . PRO A 1 89 ? 13.208 13.756 -22.999 1.00 85.69 89 PRO A CA 1
ATOM 707 C C . PRO A 1 89 ? 12.910 14.285 -21.593 1.00 85.69 89 PRO A C 1
ATOM 709 O O . PRO A 1 89 ? 13.379 15.360 -21.224 1.00 85.69 89 PRO A O 1
ATOM 712 N N . TRP A 1 90 ? 12.114 13.553 -20.813 1.00 90.00 90 TRP A N 1
ATOM 713 C CA . TRP A 1 90 ? 11.639 14.011 -19.500 1.00 90.00 90 TRP A CA 1
ATOM 714 C C . TRP A 1 90 ? 12.241 13.193 -18.362 1.00 90.00 90 TRP A C 1
ATOM 716 O O . TRP A 1 90 ? 12.318 11.963 -18.437 1.00 90.00 90 TRP A O 1
ATOM 726 N N . ALA A 1 91 ? 12.634 13.881 -17.294 1.00 91.56 91 ALA A N 1
ATOM 727 C CA . ALA A 1 91 ? 12.996 13.288 -16.016 1.00 91.56 91 ALA A CA 1
ATOM 728 C C . ALA A 1 91 ? 11.931 13.680 -14.986 1.00 91.56 91 ALA A C 1
ATOM 730 O O . ALA A 1 91 ? 11.857 14.828 -14.561 1.00 91.56 91 ALA A O 1
ATOM 731 N N . LEU A 1 92 ? 11.073 12.732 -14.619 1.00 91.81 92 LEU A N 1
ATOM 732 C CA . LEU A 1 92 ? 9.990 12.941 -13.665 1.00 91.81 92 LEU A CA 1
ATOM 733 C C . LEU A 1 92 ? 10.441 12.572 -12.262 1.00 91.81 92 LEU A C 1
ATOM 735 O O . LEU A 1 92 ? 10.951 11.474 -12.053 1.00 91.81 92 LEU A O 1
ATOM 739 N N . VAL A 1 93 ? 10.222 13.461 -11.301 1.00 92.56 93 VAL A N 1
ATOM 740 C CA . VAL A 1 93 ? 10.679 13.299 -9.918 1.00 92.56 93 VAL A CA 1
ATOM 741 C C . VAL A 1 93 ? 9.503 13.446 -8.962 1.00 92.56 93 VAL A C 1
ATOM 743 O O . VAL A 1 93 ? 8.742 14.407 -9.032 1.00 92.56 93 VAL A O 1
ATOM 746 N N . GLU A 1 94 ? 9.321 12.484 -8.065 1.00 91.12 94 GLU A N 1
ATOM 747 C CA . GLU A 1 94 ? 8.359 12.614 -6.969 1.00 91.12 94 GLU A CA 1
ATOM 748 C C . GLU A 1 94 ? 8.809 13.678 -5.957 1.00 91.12 94 GLU A C 1
ATOM 750 O O . GLU A 1 94 ? 9.986 13.744 -5.599 1.00 91.12 94 GLU A O 1
ATOM 755 N N . SER A 1 95 ? 7.861 14.478 -5.458 1.00 87.44 95 SER A N 1
ATOM 756 C CA . SER A 1 95 ? 8.122 15.505 -4.444 1.00 87.44 95 SER A CA 1
ATOM 757 C C . SER A 1 95 ? 8.815 14.917 -3.206 1.00 87.44 95 SER A C 1
ATOM 759 O O . SER A 1 95 ? 8.339 13.930 -2.639 1.00 87.44 95 SER A O 1
ATOM 761 N N . GLY A 1 96 ? 9.903 15.539 -2.758 1.00 86.00 96 GLY A N 1
ATOM 762 C CA . GLY A 1 96 ? 10.727 15.107 -1.628 1.00 86.00 96 GLY A CA 1
ATOM 763 C C . GLY A 1 96 ? 11.956 14.275 -2.017 1.00 86.00 96 GLY A C 1
ATOM 764 O O . GLY A 1 96 ? 12.769 13.955 -1.146 1.00 86.00 96 GLY A O 1
ATOM 765 N N . LEU A 1 97 ? 12.124 13.920 -3.298 1.00 88.50 97 LEU A N 1
ATOM 766 C CA . LEU A 1 97 ? 13.314 13.220 -3.801 1.00 88.50 97 LEU A CA 1
ATOM 767 C C . LEU A 1 97 ? 14.343 14.146 -4.459 1.00 88.50 97 LEU A C 1
ATOM 769 O O . LEU A 1 97 ? 15.490 13.734 -4.629 1.00 88.50 97 LEU A O 1
ATOM 773 N N . GLU A 1 98 ? 13.978 15.388 -4.777 1.00 87.75 98 GLU A N 1
ATOM 774 C CA . GLU A 1 98 ? 14.818 16.352 -5.495 1.00 87.75 98 GLU A CA 1
ATOM 775 C C . GLU A 1 98 ? 16.193 16.541 -4.844 1.00 87.75 98 GLU A C 1
ATOM 777 O O . GLU A 1 98 ? 17.222 16.416 -5.504 1.00 87.75 98 GLU A O 1
ATOM 782 N N . ASN A 1 99 ? 16.229 16.722 -3.522 1.00 88.50 99 ASN A N 1
ATOM 783 C CA . ASN A 1 99 ? 17.474 16.956 -2.789 1.00 88.50 99 ASN A CA 1
ATOM 784 C C . ASN A 1 99 ? 18.383 15.719 -2.753 1.00 88.50 99 ASN A C 1
ATOM 786 O O . ASN A 1 99 ? 19.603 15.855 -2.716 1.00 88.50 99 ASN A O 1
ATOM 790 N N . ARG A 1 100 ? 17.803 14.509 -2.765 1.00 90.25 100 ARG A N 1
ATOM 791 C CA . ARG A 1 100 ? 18.558 13.240 -2.781 1.00 90.25 100 ARG A CA 1
ATOM 792 C C . ARG A 1 100 ? 19.099 12.920 -4.174 1.00 90.25 100 ARG A C 1
ATOM 794 O O . ARG A 1 100 ? 20.066 12.173 -4.290 1.00 90.25 100 ARG A O 1
ATOM 801 N N . LEU A 1 101 ? 18.464 13.459 -5.215 1.00 91.31 101 LEU A N 1
ATOM 802 C CA . LEU A 1 101 ? 18.761 13.170 -6.616 1.00 91.31 101 LEU A CA 1
ATOM 803 C C . LEU A 1 101 ? 19.431 14.328 -7.358 1.00 91.31 101 LEU A C 1
ATOM 805 O O . LEU A 1 101 ? 19.715 14.157 -8.537 1.00 91.31 101 LEU A O 1
ATOM 809 N N . SER A 1 102 ? 19.728 15.454 -6.705 1.00 91.19 102 SER A N 1
ATOM 810 C CA . SER A 1 102 ? 20.282 16.668 -7.330 1.00 91.19 102 SER A CA 1
ATOM 811 C C . SER A 1 102 ? 21.425 16.378 -8.308 1.00 91.19 102 SER A C 1
ATOM 813 O O . SER A 1 102 ? 21.315 16.693 -9.484 1.00 91.19 102 SER A O 1
ATOM 815 N N . THR A 1 103 ? 22.445 15.628 -7.885 1.00 92.38 103 THR A N 1
ATOM 816 C CA . THR A 1 103 ? 23.575 15.233 -8.748 1.00 92.38 103 THR A CA 1
ATOM 817 C C . THR A 1 103 ? 23.147 14.463 -10.006 1.00 92.38 103 THR A C 1
ATOM 819 O O . THR A 1 103 ? 23.738 14.618 -11.075 1.00 92.38 103 THR A O 1
ATOM 822 N N . VAL A 1 104 ? 22.142 13.590 -9.888 1.00 91.12 104 VAL A N 1
ATOM 823 C CA . VAL A 1 104 ? 21.618 12.801 -11.014 1.00 91.12 104 VAL A CA 1
ATOM 824 C C . VAL A 1 104 ? 20.780 13.687 -11.932 1.00 91.12 104 VAL A C 1
ATOM 82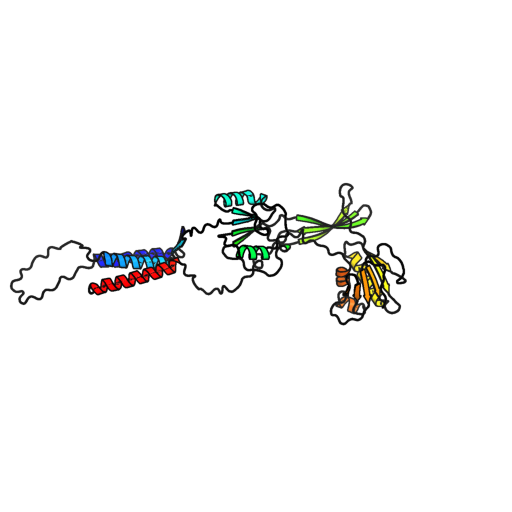6 O O . VAL A 1 104 ? 20.904 13.572 -13.148 1.00 91.12 104 VAL A O 1
ATOM 829 N N . LEU A 1 105 ? 19.967 14.579 -11.365 1.00 90.88 105 LEU A N 1
ATOM 830 C CA . LEU A 1 105 ? 19.134 15.520 -12.112 1.00 90.88 105 LEU A CA 1
ATOM 831 C C . LEU A 1 105 ? 19.992 16.517 -12.895 1.00 90.88 105 LEU A C 1
ATOM 833 O O . LEU A 1 105 ? 19.796 16.628 -14.100 1.00 90.88 105 LEU A O 1
ATOM 837 N N . ASP A 1 106 ? 21.030 17.094 -12.288 1.00 91.69 106 ASP A N 1
ATOM 838 C CA . ASP A 1 106 ? 21.999 17.967 -12.967 1.00 91.69 106 ASP A CA 1
ATOM 839 C C . ASP A 1 106 ? 22.670 17.237 -14.149 1.00 91.69 106 ASP A C 1
ATOM 841 O O . ASP A 1 106 ? 22.844 17.766 -15.255 1.00 91.69 106 ASP A O 1
ATOM 845 N N . SER A 1 107 ? 23.026 15.962 -13.950 1.00 89.50 107 SER A N 1
ATOM 846 C CA . SER A 1 107 ? 23.584 15.127 -15.017 1.00 89.50 107 SER A CA 1
ATOM 847 C C . SER A 1 107 ? 22.576 14.818 -16.129 1.00 89.50 107 SER A C 1
ATOM 849 O O . SER A 1 107 ? 22.996 14.571 -17.259 1.00 89.50 107 SER A O 1
ATOM 851 N N . LEU A 1 108 ? 21.277 14.773 -15.842 1.00 88.81 108 LEU A N 1
ATOM 852 C CA . LEU A 1 108 ? 20.238 14.555 -16.848 1.00 88.81 108 LEU A CA 1
ATOM 853 C C . LEU A 1 108 ? 19.924 15.853 -17.600 1.00 88.81 108 LEU A C 1
ATOM 855 O O . LEU A 1 108 ? 19.824 15.837 -18.828 1.00 88.81 108 LEU A O 1
ATOM 859 N N . GLU A 1 109 ? 19.870 16.988 -16.910 1.00 88.50 109 GLU A N 1
ATOM 860 C CA . GLU A 1 109 ? 19.690 18.309 -17.522 1.00 88.50 109 GLU A CA 1
ATOM 861 C C . GLU A 1 109 ? 20.816 18.637 -18.504 1.00 88.50 109 GLU A C 1
ATOM 863 O O . GLU A 1 109 ? 20.566 19.037 -19.642 1.00 88.50 109 GLU A O 1
ATOM 868 N N . THR A 1 110 ? 22.070 18.363 -18.130 1.00 87.75 110 THR A N 1
ATOM 869 C CA . THR A 1 110 ? 23.223 18.513 -19.040 1.00 87.75 110 THR A CA 1
ATOM 870 C C . THR A 1 110 ? 23.150 17.599 -20.271 1.00 87.75 110 THR A C 1
ATOM 872 O O . THR A 1 110 ? 23.723 17.922 -21.314 1.00 87.75 110 THR A O 1
ATOM 875 N N . GLN A 1 111 ? 22.421 16.481 -20.191 1.00 83.00 111 GLN A N 1
ATOM 876 C CA . GLN A 1 111 ? 22.126 15.588 -21.320 1.00 83.00 111 GLN A CA 1
ATOM 877 C C . GLN A 1 111 ? 20.899 16.029 -22.141 1.00 83.00 111 GLN A C 1
ATOM 879 O O . GLN A 1 111 ? 20.595 15.408 -23.164 1.00 83.00 111 GLN A O 1
ATOM 884 N N . GLY A 1 112 ? 20.229 17.109 -21.732 1.00 84.31 112 GLY A N 1
ATOM 885 C CA . GLY A 1 112 ? 19.066 17.688 -22.398 1.00 84.31 112 GLY A CA 1
ATOM 886 C C . GLY A 1 112 ? 17.722 17.132 -21.929 1.00 84.31 112 GLY A C 1
ATOM 887 O O . GLY A 1 112 ? 16.750 17.263 -22.672 1.00 84.31 112 GLY A O 1
ATOM 888 N N . TYR A 1 113 ? 17.661 16.492 -20.754 1.00 89.00 113 TYR A N 1
ATOM 889 C CA . TYR A 1 113 ? 16.392 16.135 -20.118 1.00 89.00 113 TYR A CA 1
ATOM 890 C C . TYR A 1 113 ? 15.758 17.348 -19.446 1.00 89.00 113 TYR A C 1
ATOM 892 O O . TYR A 1 113 ? 16.436 18.161 -18.827 1.00 89.00 113 TYR A O 1
ATOM 900 N N . GLU A 1 114 ? 14.441 17.429 -19.543 1.00 90.00 114 GLU A N 1
ATOM 901 C CA . GLU A 1 114 ? 13.626 18.409 -18.840 1.00 90.00 114 GLU A CA 1
ATOM 902 C C . GLU A 1 114 ? 13.125 17.790 -17.531 1.00 90.00 114 GLU A C 1
ATOM 904 O O . GLU A 1 114 ? 12.433 16.764 -17.551 1.00 90.00 114 GLU A O 1
ATOM 909 N N . VAL A 1 115 ? 13.518 18.371 -16.396 1.00 90.75 115 VAL A N 1
ATOM 910 C CA . VAL A 1 115 ? 13.108 17.897 -15.070 1.00 90.75 115 VAL A CA 1
ATOM 911 C C . VAL A 1 115 ? 11.711 18.422 -14.753 1.00 90.75 115 VAL A C 1
ATOM 913 O O . VAL A 1 115 ? 11.439 19.614 -14.857 1.00 90.75 115 VAL A O 1
ATOM 916 N N . ARG A 1 116 ? 10.811 17.515 -14.382 1.00 90.88 116 ARG A N 1
ATOM 917 C CA . ARG A 1 116 ? 9.409 17.799 -14.052 1.00 90.88 116 ARG A CA 1
ATOM 918 C C . ARG A 1 116 ? 8.984 16.981 -12.837 1.00 90.88 116 ARG A C 1
ATOM 920 O O . ARG A 1 116 ? 9.609 15.974 -12.506 1.00 90.88 116 ARG A O 1
ATOM 927 N N . PHE A 1 117 ? 7.897 17.368 -12.183 1.00 91.06 117 PHE A N 1
ATOM 928 C CA . PHE A 1 117 ? 7.382 16.649 -11.020 1.00 91.06 117 PHE A CA 1
ATOM 929 C C . PHE A 1 117 ? 6.389 15.548 -11.408 1.00 91.06 117 PHE A C 1
ATOM 931 O O . PHE A 1 117 ? 5.580 15.699 -12.327 1.00 91.06 117 PHE A O 1
ATOM 938 N N . LEU A 1 118 ? 6.435 14.425 -10.686 1.00 89.88 118 LEU A N 1
ATOM 939 C CA . LEU A 1 118 ? 5.507 13.299 -10.825 1.00 89.88 118 LEU A CA 1
ATOM 940 C C . LEU A 1 118 ? 4.169 13.620 -10.138 1.00 89.88 118 LEU A C 1
ATOM 942 O O . LEU A 1 118 ? 3.779 13.013 -9.141 1.00 89.88 118 LEU A O 1
ATOM 946 N N . GLU A 1 119 ? 3.473 14.605 -10.687 1.00 88.81 119 GLU A N 1
ATOM 947 C CA . GLU A 1 119 ? 2.170 15.082 -10.238 1.00 88.81 119 GLU A CA 1
ATOM 948 C C . GLU A 1 119 ? 1.204 15.159 -11.426 1.00 88.81 119 GLU A C 1
ATOM 950 O O . GLU A 1 119 ? 1.561 14.880 -12.575 1.00 88.81 119 GLU A O 1
ATOM 955 N N . LYS A 1 120 ? -0.051 15.524 -11.154 1.00 86.06 120 LYS A N 1
ATOM 956 C CA . LYS A 1 120 ? -1.034 15.753 -12.212 1.00 86.06 120 LYS A CA 1
ATOM 957 C C . LYS A 1 120 ? -0.506 16.822 -13.180 1.00 86.06 120 LYS A C 1
ATOM 959 O O . LYS A 1 120 ? -0.062 17.875 -12.740 1.00 86.06 120 LYS A O 1
ATOM 964 N N . ASP A 1 121 ? -0.593 16.541 -14.478 1.00 83.88 121 ASP A N 1
ATOM 965 C CA . ASP A 1 121 ? -0.167 17.426 -15.573 1.00 83.88 121 ASP A CA 1
ATOM 966 C C . ASP A 1 121 ? 1.358 17.693 -15.649 1.00 83.88 121 ASP A C 1
ATOM 968 O O . ASP A 1 121 ? 1.796 18.496 -16.468 1.00 83.88 121 ASP A O 1
ATOM 972 N N . PHE A 1 122 ? 2.173 16.986 -14.854 1.00 88.81 122 PHE A N 1
ATOM 973 C CA . PHE A 1 122 ? 3.647 17.011 -14.887 1.00 88.81 122 PHE A CA 1
ATOM 974 C C . PHE A 1 122 ? 4.270 18.425 -14.899 1.00 88.81 122 PHE A C 1
ATOM 976 O O . PHE A 1 122 ? 4.952 18.788 -15.865 1.00 88.81 122 PHE A O 1
ATOM 983 N N . PRO A 1 123 ? 4.040 19.242 -13.852 1.00 88.56 123 PRO A N 1
ATOM 984 C CA . PRO A 1 123 ? 4.531 20.616 -13.793 1.00 88.56 123 PRO A CA 1
ATOM 985 C C . PRO A 1 123 ? 6.055 20.686 -13.602 1.00 88.56 123 PRO A C 1
ATOM 987 O O . PRO A 1 123 ? 6.664 19.792 -13.018 1.00 88.56 123 PRO A O 1
ATOM 990 N N . GLU A 1 124 ? 6.672 21.785 -14.045 1.00 84.50 124 GLU A N 1
ATOM 991 C CA . GLU A 1 124 ? 8.103 22.073 -13.818 1.00 84.50 124 GLU A CA 1
ATOM 992 C C . GLU A 1 124 ? 8.407 22.410 -12.351 1.00 84.50 124 GLU A C 1
ATOM 994 O O . GLU A 1 124 ? 9.489 22.117 -11.858 1.00 84.50 124 GLU A O 1
ATOM 999 N N . ASN A 1 125 ? 7.439 22.990 -11.634 1.00 81.00 125 ASN A N 1
ATOM 1000 C CA . ASN A 1 125 ? 7.571 23.370 -10.228 1.00 81.00 125 ASN A CA 1
ATOM 1001 C C . ASN A 1 125 ? 6.422 22.787 -9.403 1.00 81.00 125 ASN A C 1
ATOM 1003 O O . ASN A 1 125 ? 5.256 22.904 -9.788 1.00 81.00 125 ASN A O 1
ATOM 1007 N N . THR A 1 126 ? 6.746 22.220 -8.240 1.00 73.94 126 THR A N 1
ATOM 1008 C CA . THR A 1 126 ? 5.745 21.783 -7.259 1.00 73.94 126 THR A CA 1
ATOM 1009 C C . THR A 1 126 ? 5.338 22.949 -6.359 1.00 73.94 126 THR A C 1
ATOM 1011 O O . THR A 1 126 ? 6.179 23.684 -5.844 1.00 73.94 126 THR A O 1
ATOM 1014 N N . ASN A 1 127 ? 4.032 23.130 -6.165 1.00 62.50 127 ASN A N 1
ATOM 1015 C CA . ASN A 1 127 ? 3.492 24.076 -5.183 1.00 62.50 127 ASN A CA 1
ATOM 1016 C C . ASN A 1 127 ? 2.742 23.360 -4.048 1.00 62.50 127 ASN A C 1
ATOM 1018 O O . ASN A 1 127 ? 2.486 23.978 -3.015 1.00 62.50 127 ASN A O 1
ATOM 1022 N N . GLN A 1 128 ? 2.361 22.085 -4.226 1.00 60.03 128 GLN A N 1
ATOM 1023 C CA . GLN A 1 128 ? 1.579 21.301 -3.264 1.00 60.03 128 GLN A CA 1
ATOM 1024 C C . GLN A 1 128 ? 1.865 19.800 -3.428 1.00 60.03 128 GLN A C 1
ATOM 1026 O O . GLN A 1 128 ? 1.775 19.267 -4.526 1.00 60.03 128 GLN A O 1
ATOM 1031 N N . SER A 1 129 ? 2.138 19.103 -2.321 1.00 56.81 129 SER A N 1
ATOM 1032 C CA . SER A 1 129 ? 2.305 17.645 -2.312 1.00 56.81 129 SER A CA 1
ATOM 1033 C C . SER A 1 129 ? 0.927 16.975 -2.365 1.00 56.81 129 SER A C 1
ATOM 1035 O O . SER A 1 129 ? 0.245 16.819 -1.349 1.00 56.81 129 SER A O 1
ATOM 1037 N N . TYR A 1 130 ? 0.456 16.661 -3.571 1.00 58.16 130 TYR A N 1
ATOM 1038 C CA . TYR A 1 130 ? -0.801 15.938 -3.764 1.00 58.16 130 TYR A CA 1
ATOM 1039 C C . TYR A 1 130 ? -0.621 14.429 -3.570 1.00 58.16 130 TYR A C 1
ATOM 1041 O O . TYR A 1 130 ? 0.456 13.876 -3.770 1.00 58.16 130 TYR A O 1
ATOM 1049 N N . SER A 1 131 ? -1.707 13.733 -3.213 1.00 60.97 131 SER A N 1
ATOM 1050 C CA . SER A 1 131 ? -1.719 12.267 -3.197 1.00 60.97 131 SER A CA 1
ATOM 1051 C C . SER A 1 131 ? -1.534 11.732 -4.619 1.00 60.97 131 SER A C 1
ATOM 1053 O O . SER A 1 131 ? -2.423 11.851 -5.465 1.00 60.97 131 SER A O 1
ATOM 1055 N N . THR A 1 132 ? -0.372 11.136 -4.857 1.00 74.81 132 THR A N 1
ATOM 1056 C CA . THR A 1 132 ? 0.051 10.599 -6.149 1.00 74.81 132 THR A CA 1
ATOM 1057 C C . THR A 1 132 ? -0.495 9.185 -6.349 1.00 74.81 132 THR A C 1
ATOM 1059 O O . THR A 1 132 ? -0.158 8.272 -5.602 1.00 74.81 132 THR A O 1
ATOM 1062 N N . ASP A 1 133 ? -1.344 8.990 -7.359 1.00 88.94 133 ASP A N 1
ATOM 1063 C CA . ASP A 1 133 ? -1.759 7.660 -7.824 1.00 88.94 133 ASP A CA 1
ATOM 1064 C C . ASP A 1 133 ? -0.917 7.278 -9.047 1.00 88.94 133 ASP A C 1
ATOM 1066 O O . ASP A 1 133 ? -1.110 7.817 -10.143 1.00 88.94 133 ASP A O 1
ATOM 1070 N N . TYR A 1 134 ? 0.0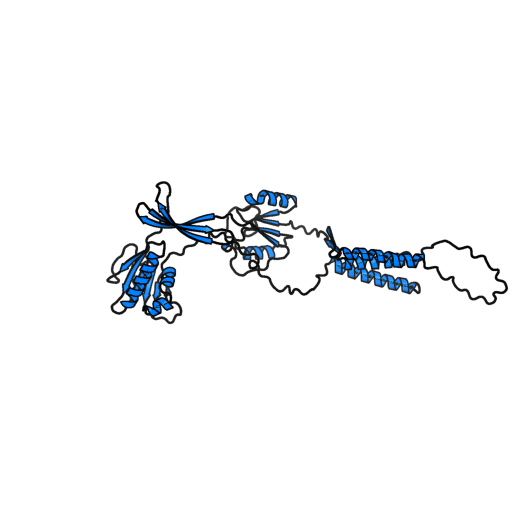42 6.369 -8.862 1.00 91.00 134 TYR A N 1
ATOM 1071 C CA . TYR A 1 134 ? 1.018 6.044 -9.902 1.00 91.00 134 TYR A CA 1
ATOM 1072 C C . TYR A 1 134 ? 0.386 5.386 -11.131 1.00 91.00 134 TYR A C 1
ATOM 1074 O O . TYR A 1 134 ? 0.864 5.622 -12.242 1.00 91.00 134 TYR A O 1
ATOM 1082 N N . TYR A 1 135 ? -0.691 4.602 -10.982 1.00 91.00 135 TYR A N 1
ATOM 1083 C CA . TYR A 1 135 ? -1.340 3.975 -12.140 1.00 91.00 135 TYR A CA 1
ATOM 1084 C C . TYR A 1 135 ? -2.017 5.020 -13.024 1.00 91.00 135 TYR A C 1
ATOM 1086 O O . TYR A 1 135 ? -1.836 5.002 -14.242 1.00 91.00 135 TYR A O 1
ATOM 1094 N N . LYS A 1 136 ? -2.698 5.999 -12.420 1.00 89.75 136 LYS A N 1
ATOM 1095 C CA . LYS A 1 136 ? -3.311 7.108 -13.167 1.00 89.75 136 LYS A CA 1
ATOM 1096 C C . LYS A 1 136 ? -2.278 7.998 -13.845 1.00 89.75 136 LYS A C 1
ATOM 1098 O O . LYS A 1 136 ? -2.481 8.404 -14.986 1.00 89.75 136 LYS A O 1
ATOM 1103 N N . LEU A 1 137 ? -1.166 8.292 -13.170 1.00 89.06 137 LEU A N 1
ATOM 1104 C CA . LEU A 1 137 ? -0.090 9.073 -13.782 1.00 89.06 137 LEU A CA 1
ATOM 1105 C C . LEU A 1 137 ? 0.582 8.319 -14.921 1.00 89.06 137 LEU A C 1
ATOM 1107 O O . LEU A 1 137 ? 0.885 8.920 -15.943 1.00 89.06 137 LEU A O 1
ATOM 1111 N N . THR A 1 138 ? 0.748 7.005 -14.794 1.00 88.19 138 THR A N 1
ATOM 1112 C CA . THR A 1 138 ? 1.274 6.182 -15.887 1.00 88.19 138 THR A CA 1
ATOM 1113 C C . THR A 1 138 ? 0.331 6.198 -17.092 1.00 88.19 138 THR A C 1
ATOM 1115 O O . THR A 1 138 ? 0.795 6.327 -18.222 1.00 88.19 138 THR A O 1
ATOM 1118 N N . GLU A 1 139 ? -0.988 6.147 -16.879 1.00 87.06 139 GLU A N 1
ATOM 1119 C CA . GLU A 1 139 ? -1.983 6.297 -17.951 1.00 87.06 139 GLU A CA 1
ATOM 1120 C C . GLU A 1 139 ? -1.922 7.688 -18.612 1.00 87.06 139 GLU A C 1
ATOM 1122 O O . GLU A 1 139 ? -2.031 7.808 -19.833 1.00 87.06 139 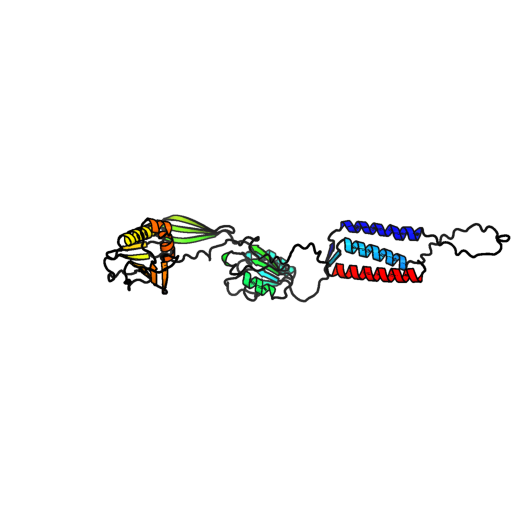GLU A O 1
ATOM 1127 N N . ALA A 1 140 ? -1.731 8.750 -17.824 1.00 86.81 140 ALA A N 1
ATOM 1128 C CA . ALA A 1 140 ? -1.546 10.101 -18.349 1.00 86.81 140 ALA A CA 1
ATOM 1129 C C . ALA A 1 140 ? -0.244 10.219 -19.162 1.00 86.81 140 ALA A C 1
ATOM 1131 O O . ALA A 1 140 ? -0.273 10.728 -20.279 1.00 86.81 140 ALA A O 1
ATOM 1132 N N . LEU A 1 141 ? 0.865 9.656 -18.668 1.00 84.88 141 LEU A N 1
ATOM 1133 C CA . LEU A 1 141 ? 2.144 9.618 -19.386 1.00 84.88 141 LEU A CA 1
ATOM 1134 C C . LEU A 1 141 ? 2.062 8.852 -20.702 1.00 84.88 141 LEU A C 1
ATOM 1136 O O . LEU A 1 141 ? 2.704 9.240 -21.668 1.00 84.88 141 LEU A O 1
ATOM 1140 N N . GLN A 1 142 ? 1.254 7.794 -20.768 1.00 81.12 142 GLN A N 1
ATOM 1141 C CA . GLN A 1 142 ? 1.028 7.055 -22.012 1.00 81.12 142 GLN A CA 1
ATOM 1142 C C . GLN A 1 142 ? 0.340 7.887 -23.098 1.00 81.12 142 GLN A C 1
ATOM 1144 O O . GLN A 1 142 ? 0.514 7.601 -24.283 1.00 81.12 142 GLN A O 1
ATOM 1149 N N . LYS A 1 143 ? -0.476 8.873 -22.709 1.00 81.62 143 LYS A N 1
ATOM 1150 C CA . LYS A 1 143 ? -1.159 9.779 -23.643 1.00 81.62 143 LYS A CA 1
ATOM 1151 C C . LYS A 1 143 ? -0.234 10.895 -24.124 1.00 81.62 143 LYS A C 1
ATOM 1153 O O . LYS A 1 143 ? -0.444 11.416 -25.218 1.00 81.62 143 LYS A O 1
ATOM 1158 N N . GLU A 1 144 ? 0.787 11.229 -23.341 1.00 78.38 144 GLU A N 1
ATOM 1159 C CA . GLU A 1 144 ? 1.808 12.198 -23.717 1.00 78.38 144 GLU A CA 1
ATOM 1160 C C . GLU A 1 144 ? 2.769 11.611 -24.757 1.00 78.38 144 GLU A C 1
ATOM 1162 O O . GLU A 1 144 ? 3.359 10.548 -24.572 1.00 78.38 144 GLU A O 1
ATOM 1167 N N . ASN A 1 145 ? 2.970 12.319 -25.870 1.00 66.75 145 ASN A N 1
ATOM 1168 C CA . ASN A 1 145 ? 3.859 11.886 -26.955 1.00 66.75 145 ASN A CA 1
ATOM 1169 C C . ASN A 1 145 ? 5.331 12.224 -26.639 1.00 66.75 145 ASN A C 1
ATOM 1171 O O . ASN A 1 145 ? 6.008 12.905 -27.412 1.00 66.75 145 ASN A O 1
ATOM 1175 N N . SER A 1 146 ? 5.802 11.803 -25.465 1.00 66.69 146 SER A N 1
ATOM 1176 C CA . SER A 1 146 ? 7.144 12.080 -24.946 1.00 66.69 146 SER A CA 1
ATOM 1177 C C . SER A 1 146 ? 8.139 10.983 -25.348 1.00 66.69 146 SER A C 1
ATOM 1179 O O . SER A 1 146 ? 7.792 9.812 -25.525 1.00 66.69 146 SER A O 1
ATOM 1181 N N . ARG A 1 147 ? 9.411 11.356 -25.545 1.00 69.38 147 ARG A N 1
ATOM 1182 C CA . ARG A 1 147 ? 10.467 10.417 -25.943 1.00 69.38 147 ARG A CA 1
ATOM 1183 C C . ARG A 1 147 ? 11.371 10.134 -24.756 1.00 69.38 147 ARG A C 1
ATOM 1185 O O . ARG A 1 147 ? 12.016 11.056 -24.295 1.00 69.38 147 ARG A O 1
ATOM 1192 N N . ASN A 1 148 ? 11.495 8.869 -24.355 1.00 78.31 148 ASN A N 1
ATOM 1193 C CA . ASN A 1 148 ? 12.346 8.420 -23.245 1.00 78.31 148 ASN A CA 1
ATOM 1194 C C . ASN A 1 148 ? 12.084 9.194 -21.943 1.00 78.31 148 ASN A C 1
ATOM 1196 O O . ASN A 1 148 ? 12.691 10.229 -21.680 1.00 78.31 148 ASN A O 1
ATOM 1200 N N . VAL A 1 149 ? 11.191 8.656 -21.120 1.00 87.81 149 VAL A N 1
ATOM 1201 C CA . VAL A 1 149 ? 10.849 9.223 -19.815 1.00 87.81 149 VAL A CA 1
ATOM 1202 C C . VAL A 1 149 ? 11.541 8.413 -18.733 1.00 87.81 149 VAL A C 1
ATOM 1204 O O . VAL A 1 149 ? 11.394 7.192 -18.691 1.00 87.81 149 VAL A O 1
ATOM 1207 N N . ILE A 1 150 ? 12.273 9.076 -17.846 1.00 91.00 150 ILE A N 1
ATOM 1208 C CA . ILE A 1 150 ? 12.814 8.450 -16.638 1.00 91.00 150 ILE A CA 1
ATOM 1209 C C . ILE A 1 150 ? 11.986 8.944 -15.462 1.00 91.00 150 ILE A C 1
ATOM 1211 O O . ILE A 1 150 ? 11.853 10.147 -15.272 1.00 91.00 150 ILE A O 1
ATOM 1215 N N . VAL A 1 151 ? 11.418 8.029 -14.685 1.00 92.44 151 VAL A N 1
ATOM 1216 C CA . VAL A 1 151 ? 10.619 8.355 -13.501 1.00 92.44 151 VAL A CA 1
ATOM 1217 C C . VAL A 1 151 ? 11.384 7.952 -12.253 1.00 92.44 151 VAL A C 1
ATOM 1219 O O . VAL A 1 151 ? 11.754 6.791 -12.116 1.00 92.44 151 VAL A O 1
ATOM 1222 N N . PHE A 1 152 ? 11.576 8.885 -11.328 1.00 93.62 152 PHE A N 1
ATOM 1223 C CA . PHE A 1 152 ? 12.117 8.658 -9.996 1.00 93.62 152 PHE A CA 1
ATOM 1224 C C . PHE A 1 152 ? 10.999 8.806 -8.971 1.00 93.62 152 PHE A C 1
ATOM 1226 O O . PHE A 1 152 ? 10.394 9.869 -8.842 1.00 93.62 152 PHE A O 1
ATOM 1233 N N . SER A 1 153 ? 10.715 7.735 -8.237 1.00 93.12 153 SER A N 1
ATOM 1234 C CA . SER A 1 153 ? 9.638 7.729 -7.242 1.00 93.12 153 SER A CA 1
ATOM 1235 C C . SER A 1 153 ? 9.992 6.870 -6.035 1.00 93.12 153 SER A C 1
ATOM 1237 O O . SER A 1 153 ? 10.855 5.992 -6.119 1.00 93.12 153 SER A O 1
ATOM 1239 N N . ASN A 1 154 ? 9.269 7.069 -4.936 1.00 91.94 154 ASN A N 1
ATOM 1240 C CA . ASN A 1 154 ? 9.356 6.196 -3.770 1.00 91.94 154 ASN A CA 1
ATOM 1241 C C . ASN A 1 154 ? 8.706 4.825 -4.021 1.00 91.94 154 ASN A C 1
ATOM 1243 O O . ASN A 1 154 ? 8.937 3.893 -3.258 1.00 91.94 154 ASN A O 1
ATOM 1247 N N . SER A 1 155 ? 7.878 4.690 -5.068 1.00 92.31 155 SER A N 1
ATOM 1248 C CA . SER A 1 155 ? 7.120 3.474 -5.405 1.00 92.31 155 SER A CA 1
ATOM 1249 C C . SER A 1 155 ? 6.380 2.860 -4.203 1.00 92.31 155 SER A C 1
ATOM 1251 O O . SER A 1 155 ? 6.309 1.632 -4.079 1.00 92.31 155 SER A O 1
ATOM 1253 N N . ARG A 1 156 ? 5.827 3.692 -3.310 1.00 92.12 156 ARG A N 1
ATOM 1254 C CA . ARG A 1 156 ? 5.123 3.211 -2.111 1.00 92.12 156 ARG A CA 1
ATOM 1255 C C . ARG A 1 156 ? 3.866 2.428 -2.478 1.00 92.12 156 ARG A C 1
ATOM 1257 O O . ARG A 1 156 ? 3.109 2.854 -3.350 1.00 92.12 156 ARG A O 1
ATOM 1264 N N . VAL A 1 157 ? 3.588 1.338 -1.762 1.00 91.06 157 VAL A N 1
ATOM 1265 C CA . VAL A 1 157 ? 2.395 0.492 -1.977 1.00 91.06 157 VAL A CA 1
ATOM 1266 C C . VAL A 1 157 ? 1.104 1.314 -1.904 1.00 91.06 157 VAL A C 1
ATOM 1268 O O . VAL A 1 157 ? 0.218 1.141 -2.735 1.00 91.06 157 VAL A O 1
ATOM 1271 N N . VAL A 1 158 ? 1.023 2.267 -0.969 1.00 89.62 158 VAL A N 1
ATOM 1272 C CA . VAL A 1 158 ? -0.149 3.142 -0.775 1.00 89.62 158 VAL A CA 1
ATOM 1273 C C . VAL A 1 158 ? -0.503 3.986 -2.009 1.00 89.62 158 VAL A C 1
ATOM 1275 O O . VAL A 1 158 ? -1.662 4.365 -2.175 1.00 89.62 158 VAL A O 1
ATOM 1278 N N . ASN A 1 159 ? 0.465 4.253 -2.888 1.00 90.69 159 ASN A N 1
ATOM 1279 C CA . ASN A 1 159 ? 0.304 5.094 -4.076 1.00 90.69 159 ASN A CA 1
ATOM 1280 C C . ASN A 1 159 ? -0.052 4.289 -5.343 1.00 90.69 159 ASN A C 1
ATOM 1282 O O . ASN A 1 159 ? -0.363 4.876 -6.378 1.00 90.69 159 ASN A O 1
ATOM 1286 N N . PHE A 1 160 ? -0.059 2.953 -5.282 1.00 90.19 160 PHE A N 1
ATOM 1287 C CA . PHE A 1 160 ? -0.557 2.090 -6.358 1.00 90.19 160 PHE A CA 1
ATOM 1288 C C . PHE A 1 160 ? -2.034 1.761 -6.122 1.00 90.19 160 PHE A C 1
ATOM 1290 O O . PHE A 1 160 ? -2.369 0.747 -5.509 1.00 90.19 160 PHE A O 1
ATOM 1297 N N . LYS A 1 161 ? -2.939 2.633 -6.586 1.00 88.62 161 LYS A N 1
ATOM 1298 C CA . LYS A 1 161 ? -4.385 2.480 -6.366 1.00 88.62 161 LYS A CA 1
ATOM 1299 C C . LYS A 1 161 ? -5.101 2.102 -7.660 1.00 88.62 161 LYS A C 1
ATOM 1301 O O . LYS A 1 161 ? -4.957 2.749 -8.688 1.00 88.62 161 LYS A O 1
ATOM 1306 N N . GLY A 1 162 ? -5.941 1.074 -7.596 1.00 86.50 162 GLY A N 1
ATOM 1307 C CA . GLY A 1 162 ? -6.769 0.653 -8.726 1.00 86.50 162 GLY A CA 1
ATOM 1308 C C . GLY A 1 162 ? -6.152 -0.472 -9.553 1.00 86.50 162 GLY A C 1
ATOM 1309 O O . GLY A 1 162 ? -5.487 -1.359 -9.023 1.00 86.50 162 GLY A O 1
ATOM 1310 N N . LYS A 1 163 ? -6.466 -0.491 -10.851 1.00 84.88 163 LYS A N 1
ATOM 1311 C CA . LYS A 1 163 ? -6.090 -1.583 -11.750 1.00 84.88 163 LYS A CA 1
ATOM 1312 C C . LYS A 1 163 ? -4.636 -1.426 -12.192 1.00 84.88 163 LYS A C 1
ATOM 1314 O O . LYS A 1 163 ? -4.243 -0.351 -12.625 1.00 84.88 163 LYS A O 1
ATOM 1319 N N . ALA A 1 164 ? -3.870 -2.514 -12.124 1.00 83.56 164 ALA A N 1
ATOM 1320 C CA . ALA A 1 164 ? -2.495 -2.518 -12.599 1.00 83.56 164 ALA A CA 1
ATOM 1321 C C . ALA A 1 164 ? -2.428 -2.288 -14.116 1.00 83.56 164 ALA A C 1
ATOM 1323 O O . ALA A 1 164 ? -3.001 -3.055 -14.897 1.00 83.56 164 ALA A O 1
ATOM 1324 N N . GLU A 1 165 ? -1.681 -1.262 -14.511 1.00 80.31 165 GLU A N 1
ATOM 1325 C CA . GLU A 1 165 ? -1.421 -0.909 -15.906 1.00 80.31 165 GLU A CA 1
ATOM 1326 C C . GLU A 1 165 ? -0.042 -1.406 -16.360 1.00 80.31 165 GLU A C 1
ATOM 1328 O O . GLU A 1 165 ? 0.831 -1.716 -15.544 1.00 80.31 165 GLU A O 1
ATOM 1333 N N . GLY A 1 166 ? 0.147 -1.551 -17.672 1.00 82.81 166 GLY A N 1
ATOM 1334 C CA . GLY A 1 166 ? 1.441 -1.928 -18.246 1.00 82.81 166 GLY A CA 1
ATOM 1335 C C . GLY A 1 166 ? 2.361 -0.720 -18.406 1.00 82.81 166 GLY A C 1
ATOM 1336 O O . GLY A 1 166 ? 1.916 0.334 -18.854 1.00 82.81 166 GLY A O 1
ATOM 1337 N N . LEU A 1 167 ? 3.648 -0.869 -18.081 1.00 83.75 167 LEU A N 1
ATOM 1338 C CA . LEU A 1 167 ? 4.641 0.186 -18.294 1.00 83.75 167 LEU A CA 1
ATOM 1339 C C . LEU A 1 167 ? 5.137 0.164 -19.757 1.00 83.75 167 LEU A C 1
ATOM 1341 O O . LEU A 1 167 ? 5.629 -0.873 -20.210 1.00 83.75 167 LEU A O 1
ATOM 1345 N N . PRO A 1 168 ? 5.029 1.267 -20.520 1.00 80.56 168 PRO A N 1
ATOM 1346 C CA . PRO A 1 168 ? 5.563 1.342 -21.878 1.00 80.56 168 PRO A CA 1
ATOM 1347 C C . PRO A 1 168 ? 7.092 1.250 -21.916 1.00 80.56 168 PRO A C 1
ATOM 1349 O O . PRO A 1 168 ? 7.773 1.816 -21.071 1.00 80.56 168 PRO A O 1
ATOM 1352 N N . ASN A 1 169 ? 7.647 0.663 -22.980 1.00 79.50 169 ASN A N 1
ATOM 1353 C CA . ASN A 1 169 ? 9.101 0.477 -23.136 1.00 79.50 169 ASN A CA 1
ATOM 1354 C C . ASN A 1 169 ? 9.926 1.778 -23.196 1.00 79.50 169 ASN A C 1
ATOM 1356 O O . ASN A 1 169 ? 11.145 1.726 -23.070 1.00 79.50 169 ASN A O 1
ATOM 1360 N N . HIS A 1 170 ? 9.295 2.922 -23.467 1.00 78.12 170 HIS A N 1
ATOM 1361 C CA . HIS A 1 170 ? 9.966 4.225 -23.488 1.00 78.12 170 HIS A CA 1
ATOM 1362 C C . HIS A 1 170 ? 9.964 4.910 -22.112 1.00 78.12 170 HIS A C 1
ATOM 1364 O O . HIS A 1 170 ? 10.507 6.006 -21.999 1.00 78.12 170 HIS A O 1
ATOM 1370 N N . ILE A 1 171 ? 9.349 4.297 -21.094 1.00 85.88 171 ILE A N 1
ATOM 1371 C CA . ILE A 1 171 ? 9.318 4.794 -19.719 1.00 85.88 171 ILE A CA 1
ATOM 1372 C C . ILE A 1 171 ? 10.175 3.871 -18.856 1.00 85.88 171 ILE A C 1
ATOM 1374 O O . ILE A 1 171 ? 9.908 2.675 -18.750 1.00 85.88 171 ILE A O 1
ATOM 1378 N N . GLN A 1 172 ? 11.195 4.429 -18.216 1.00 88.69 172 GLN A N 1
ATOM 1379 C CA . GLN A 1 172 ? 12.024 3.734 -17.243 1.00 88.69 172 GLN A CA 1
ATOM 1380 C C . GLN A 1 172 ? 11.654 4.207 -15.838 1.00 88.69 172 GLN A C 1
ATOM 1382 O O . GLN A 1 172 ? 11.890 5.359 -15.485 1.00 88.69 172 GLN A O 1
ATOM 1387 N N . TRP A 1 173 ? 11.083 3.316 -15.028 1.00 90.75 173 TRP A N 1
ATOM 1388 C CA . TRP A 1 173 ? 10.649 3.639 -13.669 1.00 90.75 173 TRP A CA 1
ATOM 1389 C C . TRP A 1 173 ? 11.674 3.177 -12.631 1.00 90.75 173 TRP A C 1
ATOM 1391 O O . TRP A 1 173 ? 11.803 1.985 -12.352 1.00 90.75 173 TRP A O 1
ATOM 1401 N N . ILE A 1 174 ? 12.385 4.126 -12.034 1.00 92.12 174 ILE A N 1
ATOM 1402 C CA . ILE A 1 174 ? 13.418 3.912 -11.024 1.00 92.12 174 ILE A CA 1
ATOM 1403 C C . ILE A 1 174 ? 12.823 4.165 -9.638 1.00 92.12 174 ILE A C 1
ATOM 1405 O O . ILE A 1 174 ? 12.184 5.183 -9.372 1.00 92.12 174 ILE A O 1
ATOM 1409 N N . THR A 1 175 ? 13.020 3.200 -8.743 1.00 93.25 175 THR A N 1
ATOM 1410 C CA . THR A 1 175 ? 12.568 3.303 -7.352 1.00 93.25 175 THR A CA 1
ATOM 1411 C C . THR A 1 175 ? 13.691 3.789 -6.463 1.00 93.25 175 THR A C 1
ATOM 1413 O O . THR A 1 175 ? 14.767 3.199 -6.464 1.00 93.25 175 THR A O 1
ATOM 1416 N N . ILE A 1 176 ? 13.410 4.831 -5.690 1.00 93.25 176 ILE A N 1
ATOM 1417 C CA . ILE A 1 176 ? 14.289 5.373 -4.663 1.00 93.25 176 ILE A CA 1
ATOM 1418 C C . ILE A 1 176 ? 13.554 5.203 -3.330 1.00 93.25 176 ILE A C 1
ATOM 1420 O O . ILE A 1 176 ? 12.683 6.014 -3.026 1.00 93.25 176 ILE A O 1
ATOM 1424 N N . PRO A 1 177 ? 13.830 4.141 -2.554 1.00 91.25 177 PRO A N 1
ATOM 1425 C CA . PRO A 1 177 ? 13.098 3.879 -1.320 1.00 91.25 177 PRO A CA 1
ATOM 1426 C C . PRO A 1 177 ? 13.246 5.038 -0.325 1.00 91.25 177 PRO A C 1
ATOM 1428 O O . PRO A 1 177 ? 14.259 5.755 -0.295 1.00 91.25 177 PRO A O 1
ATOM 1431 N N . ALA A 1 178 ? 12.211 5.233 0.491 1.00 89.81 178 ALA A N 1
ATOM 1432 C CA . ALA A 1 178 ? 12.271 6.147 1.623 1.00 89.81 178 ALA A CA 1
ATOM 1433 C C . ALA A 1 178 ? 13.184 5.569 2.716 1.00 89.81 178 ALA A C 1
ATOM 1435 O O . ALA A 1 178 ? 13.274 4.352 2.877 1.00 89.81 178 ALA A O 1
ATOM 1436 N N . GLU A 1 179 ? 13.841 6.444 3.476 1.00 90.19 179 GLU A N 1
ATOM 1437 C CA . GLU A 1 179 ? 14.672 6.011 4.602 1.00 90.19 179 GLU A CA 1
ATOM 1438 C C . GLU A 1 179 ? 13.821 5.297 5.672 1.00 90.19 179 GLU A C 1
ATOM 1440 O O . GLU A 1 179 ? 12.652 5.663 5.873 1.00 90.19 179 GLU A O 1
ATOM 1445 N N . PRO A 1 180 ? 14.378 4.293 6.377 1.00 92.00 180 PRO A N 1
ATOM 1446 C CA . PRO A 1 180 ? 13.694 3.643 7.486 1.00 92.00 180 PRO A CA 1
ATOM 1447 C C . PRO A 1 180 ? 13.239 4.666 8.528 1.00 92.00 180 PRO A C 1
ATOM 1449 O O . PRO A 1 180 ? 14.030 5.480 9.006 1.00 92.00 180 PRO A O 1
ATOM 1452 N N . ALA A 1 181 ? 11.960 4.614 8.892 1.00 91.44 181 ALA A N 1
ATOM 1453 C CA . ALA A 1 181 ? 11.350 5.576 9.800 1.00 91.44 181 ALA A CA 1
ATOM 1454 C C . ALA A 1 181 ? 10.643 4.869 10.957 1.00 91.44 181 ALA A C 1
ATOM 1456 O O . ALA A 1 181 ? 10.084 3.780 10.798 1.00 91.44 181 ALA A O 1
ATOM 1457 N N . SER A 1 182 ? 10.640 5.520 12.118 1.00 91.94 182 SER A N 1
ATOM 1458 C CA . SER A 1 182 ? 9.820 5.140 13.263 1.00 91.94 182 SER A CA 1
ATOM 1459 C C . SER A 1 182 ? 8.849 6.263 13.612 1.00 91.94 182 SER A C 1
ATOM 1461 O O . SER A 1 182 ? 9.136 7.444 13.412 1.00 91.94 182 SER A O 1
ATOM 1463 N N . PHE A 1 183 ? 7.668 5.894 14.096 1.00 89.44 183 PHE A N 1
ATOM 1464 C CA . PHE A 1 183 ? 6.604 6.832 14.440 1.00 89.44 183 PHE A CA 1
ATOM 1465 C C . PHE A 1 183 ? 5.770 6.306 15.609 1.00 89.44 183 PHE A C 1
ATOM 1467 O O . PHE A 1 183 ? 5.676 5.101 15.845 1.00 89.44 183 PHE A O 1
ATOM 1474 N N . ASN A 1 184 ? 5.133 7.213 16.347 1.00 87.94 184 ASN A N 1
ATOM 1475 C CA . ASN A 1 184 ? 4.189 6.843 17.397 1.00 87.94 184 ASN A CA 1
ATOM 1476 C C . ASN A 1 184 ? 2.804 6.669 16.769 1.00 87.94 184 ASN A C 1
ATOM 1478 O O . ASN A 1 184 ? 2.247 7.620 16.230 1.00 87.94 184 ASN A O 1
ATOM 1482 N N . HIS A 1 185 ? 2.258 5.457 16.824 1.00 85.06 185 HIS A N 1
ATOM 1483 C CA . HIS A 1 185 ? 0.960 5.135 16.236 1.00 85.06 185 HIS A CA 1
ATOM 1484 C C . HIS A 1 185 ? -0.200 5.396 17.202 1.00 85.06 185 HIS A C 1
ATOM 1486 O O . HIS A 1 185 ? -1.209 5.971 16.810 1.00 85.06 185 HIS A O 1
ATOM 1492 N N . ALA A 1 186 ? -0.052 4.987 18.464 1.00 83.44 186 ALA A N 1
ATOM 1493 C CA . ALA A 1 186 ? -1.058 5.186 19.505 1.00 83.44 186 ALA A CA 1
ATOM 1494 C C . ALA A 1 186 ? -0.391 5.278 20.879 1.00 83.44 186 ALA A C 1
ATOM 1496 O O . ALA A 1 186 ? 0.606 4.593 21.127 1.00 83.44 186 ALA A O 1
ATOM 1497 N N . VAL A 1 187 ? -0.949 6.095 21.774 1.00 84.38 187 VAL A N 1
ATOM 1498 C CA . VAL A 1 187 ? -0.456 6.247 23.147 1.00 84.38 187 VAL A CA 1
ATOM 1499 C C . VAL A 1 187 ? -1.608 6.121 24.132 1.00 84.38 187 VAL A C 1
ATOM 1501 O O . VAL A 1 187 ? -2.551 6.908 24.097 1.00 84.38 187 VAL A O 1
ATOM 1504 N N . ALA A 1 188 ? -1.493 5.158 25.042 1.00 81.94 188 ALA A N 1
ATOM 1505 C CA . ALA A 1 188 ? -2.465 4.889 26.090 1.00 81.94 188 ALA A CA 1
ATOM 1506 C C . ALA A 1 188 ? -1.880 5.243 27.460 1.00 81.94 188 ALA A C 1
ATOM 1508 O O . ALA A 1 188 ? -0.757 4.851 27.795 1.00 81.94 188 ALA A O 1
ATOM 1509 N N . GLY A 1 189 ? -2.642 5.966 28.278 1.00 76.69 189 GLY A N 1
ATOM 1510 C CA . GLY A 1 189 ? -2.285 6.183 29.679 1.00 76.69 189 GLY A CA 1
ATOM 1511 C C . GLY A 1 189 ? -2.443 4.892 30.478 1.00 76.69 189 GLY A C 1
ATOM 1512 O O . GLY A 1 189 ? -3.513 4.295 30.440 1.00 76.69 189 GLY A O 1
ATOM 1513 N N . LEU A 1 190 ? -1.397 4.471 31.197 1.00 72.44 190 LEU A N 1
ATOM 1514 C CA . LEU A 1 190 ? -1.509 3.387 32.176 1.00 72.44 190 LEU A CA 1
ATOM 1515 C C . LEU A 1 190 ? -1.804 3.978 33.558 1.00 72.44 190 LEU A C 1
ATOM 1517 O O . LEU A 1 190 ? -2.875 3.755 34.107 1.00 72.44 190 LEU A O 1
ATOM 1521 N N . ASN A 1 191 ? -0.876 4.798 34.062 1.00 70.38 191 ASN A N 1
ATOM 1522 C CA . ASN A 1 191 ? -0.957 5.508 35.345 1.00 70.38 191 ASN A CA 1
ATOM 1523 C C . ASN A 1 191 ? -0.446 6.954 35.151 1.00 70.38 191 ASN A C 1
ATOM 1525 O O . ASN A 1 191 ? 0.018 7.294 34.061 1.00 70.38 191 ASN A O 1
ATOM 1529 N N . GLU A 1 192 ? -0.447 7.786 36.200 1.00 70.56 192 GLU A N 1
ATOM 1530 C CA . GLU A 1 192 ? 0.089 9.165 36.147 1.00 70.56 192 GLU A CA 1
ATOM 1531 C C . GLU A 1 192 ? 1.526 9.227 35.585 1.00 70.56 192 GLU A C 1
ATOM 1533 O O . GLU A 1 192 ? 1.839 10.094 34.767 1.00 70.56 192 GLU A O 1
ATOM 1538 N N . ASP A 1 193 ? 2.347 8.228 35.924 1.00 79.56 193 ASP A N 1
ATOM 1539 C CA . ASP A 1 193 ? 3.779 8.178 35.610 1.00 79.56 193 ASP A CA 1
ATOM 1540 C C . ASP A 1 193 ? 4.151 7.337 34.380 1.00 79.56 193 ASP A C 1
ATOM 1542 O O . ASP A 1 193 ? 5.307 7.354 33.954 1.00 79.56 193 ASP A O 1
ATOM 1546 N N . SER A 1 194 ? 3.231 6.549 33.813 1.00 81.62 194 SER A N 1
ATOM 1547 C CA . SER A 1 194 ? 3.586 5.599 32.746 1.00 81.62 194 SER A CA 1
ATOM 1548 C C . SER A 1 194 ? 2.548 5.512 31.642 1.00 81.62 194 SER A C 1
ATOM 1550 O O . SER A 1 194 ? 1.342 5.562 31.889 1.00 81.62 194 SER A O 1
ATOM 1552 N N . VAL A 1 195 ? 3.042 5.353 30.419 1.00 86.88 195 VAL A N 1
ATOM 1553 C CA . VAL A 1 195 ? 2.241 5.240 29.202 1.00 86.88 195 VAL A CA 1
ATOM 1554 C C . VAL A 1 195 ? 2.660 4.002 28.419 1.00 86.88 195 VAL A C 1
ATOM 1556 O O . VAL A 1 195 ? 3.832 3.619 28.414 1.00 86.88 195 VAL A O 1
ATOM 1559 N N . TYR A 1 196 ? 1.697 3.376 27.752 1.00 86.62 196 TYR A N 1
ATOM 1560 C CA . TYR A 1 196 ? 1.984 2.411 26.703 1.00 86.62 196 TYR A CA 1
ATOM 1561 C C . TYR A 1 196 ? 1.975 3.116 25.352 1.00 86.62 196 TYR A C 1
ATOM 1563 O O . TYR A 1 196 ? 1.041 3.852 25.039 1.00 86.62 196 TYR A O 1
ATOM 1571 N N . ILE A 1 197 ? 3.000 2.871 24.544 1.00 87.75 197 ILE A N 1
ATOM 1572 C CA . ILE A 1 197 ? 3.154 3.463 23.218 1.00 87.75 197 ILE A CA 1
ATOM 1573 C C . ILE A 1 197 ? 3.214 2.330 22.203 1.00 87.75 197 ILE A C 1
ATOM 1575 O O . ILE A 1 197 ? 4.083 1.461 22.288 1.00 87.75 197 ILE A O 1
ATOM 1579 N N . ARG A 1 198 ? 2.317 2.358 21.215 1.00 88.44 198 ARG A N 1
ATOM 1580 C CA . ARG A 1 198 ? 2.475 1.576 19.989 1.00 88.44 198 ARG A CA 1
ATOM 1581 C C . ARG A 1 198 ? 3.426 2.324 19.072 1.00 88.44 198 ARG A C 1
ATOM 1583 O O . ARG A 1 198 ? 3.031 3.322 18.470 1.00 88.44 198 ARG A O 1
ATOM 1590 N N . LYS A 1 199 ? 4.661 1.856 18.956 1.00 90.88 199 LYS A N 1
ATOM 1591 C CA . LYS A 1 199 ? 5.614 2.369 17.972 1.00 90.88 199 LYS A CA 1
ATOM 1592 C C . LYS A 1 199 ? 5.445 1.599 16.672 1.00 90.88 199 LYS A C 1
ATOM 1594 O O . LYS A 1 199 ? 5.366 0.373 16.684 1.00 90.88 199 LYS A O 1
ATOM 1599 N N . GLY A 1 200 ? 5.333 2.326 15.571 1.00 93.19 200 GLY A N 1
ATOM 1600 C CA . GLY A 1 200 ? 5.398 1.786 14.224 1.00 93.19 200 GLY A CA 1
ATOM 1601 C C . GLY A 1 200 ? 6.796 1.982 13.664 1.00 93.19 200 GLY A C 1
ATOM 1602 O O . GLY A 1 200 ? 7.415 3.026 13.873 1.00 93.19 200 GLY A O 1
ATOM 1603 N N . PHE A 1 201 ? 7.282 0.982 12.950 1.00 94.81 201 PHE A N 1
ATOM 1604 C CA . PHE A 1 201 ? 8.519 1.042 12.191 1.00 94.81 201 PHE A CA 1
ATOM 1605 C C . PHE A 1 201 ? 8.193 0.669 10.754 1.00 94.81 201 PHE A C 1
ATOM 1607 O O . PHE A 1 201 ? 7.440 -0.277 10.522 1.00 94.81 201 PHE A O 1
ATOM 1614 N N . SER A 1 202 ? 8.736 1.410 9.793 1.00 95.19 202 SER A N 1
ATOM 1615 C CA . SER A 1 202 ? 8.544 1.106 8.381 1.00 95.19 202 SER A CA 1
ATOM 1616 C C . SER A 1 202 ? 9.834 1.268 7.601 1.00 95.19 202 SER A C 1
ATOM 1618 O O . SER A 1 202 ? 10.524 2.281 7.712 1.00 95.19 202 SER A O 1
ATOM 1620 N N . ASN A 1 203 ? 10.113 0.278 6.762 1.00 94.25 203 ASN A N 1
ATOM 1621 C CA . ASN A 1 203 ? 11.164 0.307 5.754 1.00 94.25 203 ASN A CA 1
ATOM 1622 C C . ASN A 1 203 ? 10.568 -0.051 4.378 1.00 94.25 203 ASN A C 1
ATOM 1624 O O . ASN A 1 203 ? 9.347 -0.106 4.221 1.00 94.25 203 ASN A O 1
ATOM 1628 N N . GLU A 1 204 ? 11.428 -0.275 3.384 1.00 94.12 204 GLU A N 1
ATOM 1629 C CA . GLU A 1 204 ? 11.025 -0.627 2.016 1.00 94.12 204 GLU A CA 1
ATOM 1630 C C . GLU A 1 204 ? 10.299 -1.981 1.893 1.00 94.12 204 GLU A C 1
ATOM 1632 O O . GLU A 1 204 ? 9.525 -2.168 0.959 1.00 94.12 204 GLU A O 1
ATOM 1637 N N . ASN A 1 205 ? 10.502 -2.910 2.828 1.00 92.62 205 ASN A N 1
ATOM 1638 C CA . ASN A 1 205 ? 9.998 -4.284 2.750 1.00 92.62 205 ASN A CA 1
ATOM 1639 C C . ASN A 1 205 ? 8.800 -4.518 3.676 1.00 92.62 205 ASN A C 1
ATOM 1641 O O . ASN A 1 205 ? 7.845 -5.206 3.313 1.00 92.62 205 ASN A O 1
ATOM 1645 N N . GLU A 1 206 ? 8.831 -3.941 4.874 1.00 93.50 206 GLU A N 1
ATOM 1646 C CA . GLU A 1 206 ? 7.860 -4.213 5.924 1.00 93.50 206 GLU A CA 1
ATOM 1647 C C . GLU A 1 206 ? 7.516 -2.986 6.771 1.00 93.50 206 GLU A C 1
ATOM 1649 O O . GLU A 1 206 ? 8.282 -2.029 6.915 1.00 93.50 206 GLU A O 1
ATOM 1654 N N . THR A 1 207 ? 6.325 -3.066 7.362 1.00 93.62 207 THR A N 1
ATOM 1655 C CA . THR A 1 207 ? 5.854 -2.180 8.420 1.00 93.62 207 THR A CA 1
ATOM 1656 C C . THR A 1 207 ? 5.432 -3.065 9.575 1.00 93.62 207 THR A C 1
ATOM 1658 O O . THR A 1 207 ? 4.556 -3.918 9.413 1.00 93.62 207 THR A O 1
ATOM 1661 N N . TRP A 1 208 ? 6.041 -2.870 10.737 1.00 92.88 208 TRP A N 1
ATOM 1662 C CA . TRP A 1 208 ? 5.718 -3.627 11.939 1.00 92.88 208 TRP A CA 1
ATOM 1663 C C . TRP A 1 208 ? 5.488 -2.690 13.115 1.00 92.88 208 TRP A C 1
ATOM 1665 O O . TRP A 1 208 ? 5.790 -1.496 13.071 1.00 92.88 208 TRP A O 1
ATOM 1675 N N . PHE A 1 209 ? 4.905 -3.246 14.172 1.00 91.75 209 PHE A N 1
ATOM 1676 C CA . PHE A 1 209 ? 4.543 -2.492 15.359 1.00 91.75 209 PHE A CA 1
ATOM 1677 C C . PHE A 1 209 ? 5.030 -3.200 16.608 1.00 91.75 209 PHE A C 1
ATOM 1679 O O . PHE A 1 209 ? 4.942 -4.423 16.715 1.00 91.75 209 PHE A O 1
ATOM 1686 N N . GLU A 1 210 ? 5.455 -2.406 17.577 1.00 91.56 210 GLU A N 1
ATOM 1687 C CA . GLU A 1 210 ? 5.827 -2.862 18.906 1.00 91.56 210 GLU A CA 1
ATOM 1688 C C . GLU A 1 210 ? 5.095 -2.023 19.952 1.00 91.56 210 GLU A C 1
ATOM 1690 O O . GLU A 1 210 ? 4.910 -0.815 19.784 1.00 91.56 210 GLU A O 1
ATOM 1695 N N . THR A 1 211 ? 4.665 -2.661 21.037 1.00 89.31 211 THR A N 1
ATOM 1696 C CA . THR A 1 211 ? 4.099 -1.961 22.191 1.00 89.31 211 THR A CA 1
ATOM 1697 C C . THR A 1 211 ? 5.157 -1.875 23.277 1.00 89.31 211 THR A C 1
ATOM 1699 O O . THR A 1 211 ? 5.542 -2.896 23.843 1.00 89.31 211 THR A O 1
ATOM 1702 N N . VAL A 1 212 ? 5.580 -0.659 23.608 1.00 89.62 212 VAL A N 1
ATOM 1703 C CA . VAL A 1 212 ? 6.555 -0.404 24.673 1.00 89.62 212 VAL A CA 1
ATOM 1704 C C . VAL A 1 212 ? 5.911 0.351 25.828 1.00 89.62 212 VAL A C 1
ATOM 1706 O O . VAL A 1 212 ? 4.976 1.131 25.640 1.00 89.62 212 VAL A O 1
ATOM 1709 N N . LYS A 1 213 ? 6.409 0.117 27.042 1.00 89.25 213 LYS A N 1
ATOM 1710 C CA . LYS A 1 213 ? 6.032 0.880 28.234 1.00 89.25 213 LYS A CA 1
ATOM 1711 C C . LYS A 1 213 ? 7.108 1.924 28.505 1.00 89.25 213 LYS A C 1
ATOM 1713 O O . LYS A 1 213 ? 8.257 1.557 28.732 1.00 89.25 213 LYS A O 1
ATOM 1718 N N . GLU A 1 214 ? 6.734 3.197 28.532 1.00 86.94 214 GLU A N 1
ATOM 1719 C CA . GLU A 1 214 ? 7.650 4.308 28.812 1.00 86.94 214 GLU A CA 1
ATOM 1720 C C . GLU A 1 214 ? 7.176 5.136 30.011 1.00 86.94 214 GLU A C 1
ATOM 1722 O O . GLU A 1 214 ? 5.985 5.183 30.342 1.00 86.94 214 GLU A O 1
ATOM 1727 N N . ARG A 1 215 ? 8.131 5.773 30.699 1.00 83.56 215 ARG A N 1
ATOM 1728 C CA . ARG A 1 215 ? 7.835 6.711 31.785 1.00 83.56 215 ARG A CA 1
ATOM 1729 C C . ARG A 1 215 ? 7.480 8.062 31.175 1.00 83.56 215 ARG A C 1
ATOM 1731 O O . ARG A 1 215 ? 8.213 8.558 30.326 1.00 83.56 215 ARG A O 1
ATOM 1738 N N . ARG A 1 216 ? 6.378 8.662 31.618 1.00 75.62 216 ARG A N 1
ATOM 1739 C CA . ARG A 1 216 ? 5.969 9.990 31.157 1.00 75.62 216 ARG A CA 1
ATOM 1740 C C . ARG A 1 216 ? 6.971 11.021 31.683 1.00 75.62 216 ARG A C 1
ATOM 1742 O O . ARG A 1 216 ? 7.151 11.141 32.892 1.00 75.62 216 ARG A O 1
ATOM 1749 N N . THR A 1 217 ? 7.633 11.740 30.781 1.00 70.38 217 THR A N 1
ATOM 1750 C CA . THR A 1 217 ? 8.502 12.876 31.117 1.00 70.38 217 THR A CA 1
ATOM 1751 C C . THR A 1 217 ? 7.788 14.185 30.784 1.00 70.38 217 THR A C 1
ATOM 1753 O O . THR A 1 217 ? 6.969 14.235 29.870 1.00 70.38 217 THR A O 1
ATOM 1756 N N . THR A 1 218 ? 8.072 15.253 31.529 1.00 60.44 218 THR A N 1
ATOM 1757 C CA . THR A 1 218 ? 7.445 16.580 31.366 1.00 60.44 218 THR A CA 1
ATOM 1758 C C . THR A 1 218 ? 7.756 17.255 30.028 1.00 60.44 218 THR A C 1
ATOM 1760 O O . THR A 1 218 ? 7.044 18.172 29.631 1.00 60.44 218 THR A O 1
ATOM 1763 N N . GLU A 1 219 ? 8.791 16.806 29.317 1.00 62.19 219 GLU A N 1
ATOM 1764 C CA . GLU A 1 219 ? 9.181 17.347 28.010 1.00 62.19 219 GLU A CA 1
ATOM 1765 C C . GLU A 1 219 ? 8.411 16.697 26.845 1.00 62.19 219 GLU A C 1
ATOM 1767 O O . GLU A 1 219 ? 8.256 17.307 25.786 1.00 62.19 219 GLU A O 1
ATOM 1772 N N . GLN A 1 220 ? 7.863 15.490 27.031 1.00 63.53 220 GLN A N 1
ATOM 1773 C CA . GLN A 1 220 ? 7.169 14.743 25.981 1.00 63.53 220 GLN A CA 1
ATOM 1774 C C . GLN A 1 220 ? 5.649 14.911 26.082 1.00 63.53 220 GLN A C 1
ATOM 1776 O O . GLN A 1 220 ? 4.977 14.299 26.913 1.00 63.53 220 GLN A O 1
ATOM 1781 N N . HIS A 1 221 ? 5.091 15.722 25.185 1.00 64.81 221 HIS A N 1
ATOM 1782 C CA . HIS A 1 221 ? 3.646 15.878 25.044 1.00 64.81 221 HIS A CA 1
ATOM 1783 C C . HIS A 1 221 ? 3.098 14.781 24.126 1.00 64.81 221 HIS A C 1
ATOM 1785 O O . HIS A 1 221 ? 3.233 14.850 22.905 1.00 64.81 221 HIS A O 1
ATOM 1791 N N . TYR A 1 222 ? 2.479 13.758 24.714 1.00 68.75 222 TYR A N 1
ATOM 1792 C CA . TYR A 1 222 ? 1.754 12.734 23.964 1.00 68.75 222 TYR A CA 1
ATOM 1793 C C . TYR A 1 222 ? 0.277 13.115 23.830 1.00 68.75 222 TYR A C 1
ATOM 1795 O O . TYR A 1 222 ? -0.365 13.468 24.819 1.00 68.75 222 TYR A O 1
ATOM 1803 N N . SER A 1 223 ? -0.283 12.982 22.625 1.00 72.31 223 SER A N 1
ATOM 1804 C CA . SER A 1 223 ? -1.737 12.950 22.447 1.00 72.31 223 SER A CA 1
ATOM 1805 C C . SER A 1 223 ? -2.235 11.577 22.904 1.00 72.31 223 SER A C 1
ATOM 1807 O O . SER A 1 223 ? -1.866 10.554 22.324 1.00 72.31 223 SER A O 1
ATOM 1809 N N . LEU A 1 224 ? -2.979 11.547 24.011 1.00 75.25 224 LEU A N 1
ATOM 1810 C CA . LEU A 1 224 ? -3.532 10.315 24.569 1.00 75.25 224 LEU A CA 1
ATOM 1811 C C . LEU A 1 224 ? -4.772 9.902 23.778 1.00 75.25 224 LEU A C 1
ATOM 1813 O O . LEU A 1 224 ? -5.580 10.748 23.408 1.00 75.25 224 LEU A O 1
ATOM 1817 N N . THR A 1 225 ? -4.943 8.601 23.559 1.00 73.81 225 THR A N 1
ATOM 1818 C CA . THR A 1 225 ? -6.195 8.069 23.014 1.00 73.81 225 THR A CA 1
ATOM 1819 C C . THR A 1 225 ? -7.326 8.230 24.024 1.00 73.81 225 THR A C 1
ATOM 1821 O O . THR A 1 225 ? -7.188 7.809 25.178 1.00 73.81 225 THR A O 1
ATOM 1824 N N . ASP A 1 226 ? -8.451 8.778 23.572 1.00 78.31 226 ASP A N 1
ATOM 1825 C CA . ASP A 1 226 ? -9.652 8.923 24.387 1.00 78.31 226 ASP A CA 1
ATOM 1826 C C . ASP A 1 226 ? -10.197 7.564 24.848 1.00 78.31 226 ASP A C 1
ATOM 1828 O O . ASP A 1 226 ? -10.094 6.547 24.157 1.00 78.31 226 ASP A O 1
ATOM 1832 N N . THR A 1 227 ? -10.789 7.549 26.046 1.00 84.75 227 THR A N 1
ATOM 1833 C CA . THR A 1 227 ? -11.431 6.347 26.590 1.00 84.75 227 THR A CA 1
ATOM 1834 C C . THR A 1 227 ? -12.770 6.110 25.910 1.00 84.75 227 THR A C 1
ATOM 1836 O O . THR A 1 227 ? -13.685 6.924 26.015 1.00 84.75 227 THR A O 1
ATOM 1839 N N . LEU A 1 228 ? -12.905 4.959 25.258 1.00 88.81 228 LEU A N 1
ATOM 1840 C CA . LEU A 1 228 ? -14.138 4.536 24.615 1.00 88.81 228 LEU A CA 1
ATOM 1841 C C . LEU A 1 228 ? -15.115 4.001 25.667 1.00 88.81 228 LEU A C 1
ATOM 1843 O O . LEU A 1 228 ? -14.856 2.979 26.303 1.00 88.81 228 LEU A O 1
ATOM 1847 N N . ILE A 1 229 ? -16.254 4.665 25.852 1.00 91.94 229 ILE A N 1
ATOM 1848 C CA . ILE A 1 229 ? -17.296 4.206 26.778 1.00 91.94 229 ILE A CA 1
ATOM 1849 C C . ILE A 1 229 ? -18.316 3.365 26.006 1.00 91.94 229 ILE A C 1
ATOM 1851 O O . ILE A 1 229 ? -18.953 3.855 25.069 1.00 91.94 229 ILE A O 1
ATOM 1855 N N . VAL A 1 230 ? -18.473 2.103 26.411 1.00 93.31 230 VAL A N 1
ATOM 1856 C CA . VAL A 1 230 ? -19.393 1.138 25.793 1.00 93.31 230 VAL A CA 1
ATOM 1857 C C . VAL A 1 230 ? -20.439 0.710 26.815 1.00 93.31 230 VAL A C 1
ATOM 1859 O O . VAL A 1 230 ? -20.108 0.143 27.855 1.00 93.31 230 VAL A O 1
ATOM 1862 N N . GLY A 1 231 ? -21.704 0.973 26.513 1.00 92.56 231 GLY A N 1
ATOM 1863 C CA . GLY A 1 231 ? -22.855 0.554 27.303 1.00 92.56 231 GLY A CA 1
ATOM 1864 C C . GLY A 1 231 ? -23.390 -0.774 26.796 1.00 92.56 231 GLY A C 1
ATOM 1865 O O . GLY A 1 231 ? -23.575 -0.937 25.593 1.00 92.56 231 GLY A O 1
ATOM 1866 N N . LEU A 1 232 ? -23.651 -1.711 27.701 1.00 93.69 232 LEU A N 1
ATOM 1867 C CA . LEU A 1 232 ? -24.228 -3.011 27.379 1.00 93.69 232 LEU A CA 1
ATOM 1868 C C . LEU A 1 232 ? -25.517 -3.213 28.175 1.00 93.69 232 LEU A C 1
ATOM 1870 O O . LEU A 1 232 ? -25.487 -3.235 29.405 1.00 93.69 232 LEU A O 1
ATOM 1874 N N . TYR A 1 233 ? -26.627 -3.384 27.466 1.00 93.06 233 TYR A N 1
ATOM 1875 C CA . TYR A 1 233 ? -27.928 -3.759 28.011 1.00 93.06 233 TYR A CA 1
ATOM 1876 C C . TYR A 1 233 ? -28.348 -5.118 27.444 1.00 93.06 233 TYR A C 1
ATOM 1878 O O . TYR A 1 233 ? -28.281 -5.331 26.231 1.00 93.06 233 TYR A O 1
ATOM 1886 N N . ALA A 1 234 ? -28.798 -6.020 28.313 1.00 91.44 234 ALA A N 1
ATOM 1887 C CA . ALA A 1 234 ? -29.353 -7.312 27.933 1.00 91.44 234 ALA A CA 1
ATOM 1888 C C . ALA A 1 234 ? -30.704 -7.518 28.623 1.00 91.44 234 ALA A C 1
ATOM 1890 O O . ALA A 1 234 ? -30.779 -7.440 29.849 1.00 91.44 234 ALA A O 1
ATOM 1891 N N . ASP A 1 235 ? -31.755 -7.757 27.837 1.00 90.06 235 ASP A N 1
ATOM 1892 C CA . ASP A 1 235 ? -33.094 -8.028 28.364 1.00 90.06 235 ASP A CA 1
ATOM 1893 C C . ASP A 1 235 ? -33.215 -9.476 28.883 1.00 90.06 235 ASP A C 1
ATOM 1895 O O . ASP A 1 235 ? -32.390 -10.348 28.584 1.00 90.06 235 ASP A O 1
ATOM 1899 N N . THR A 1 236 ? -34.269 -9.734 29.654 1.00 83.62 236 THR A N 1
ATOM 1900 C CA . THR A 1 236 ? -34.690 -11.044 30.156 1.00 83.62 236 THR A CA 1
ATOM 1901 C C . THR A 1 236 ? -34.910 -12.019 28.992 1.00 83.62 236 THR A C 1
ATOM 1903 O O . THR A 1 236 ? -35.944 -12.043 28.335 1.00 83.62 236 THR A O 1
ATOM 1906 N N . GLY A 1 237 ? -33.883 -12.808 28.679 1.00 86.50 237 GLY A N 1
ATOM 1907 C CA . GLY A 1 237 ? -33.859 -13.712 27.523 1.00 86.50 237 GLY A CA 1
ATOM 1908 C C . GLY A 1 237 ? -32.596 -13.614 26.667 1.00 86.50 237 GLY A C 1
ATOM 1909 O O . GLY A 1 237 ? -32.347 -14.528 25.883 1.00 86.50 237 GLY A O 1
ATOM 1910 N N . PHE A 1 238 ? -31.775 -12.575 26.850 1.00 90.75 238 PHE A N 1
ATOM 1911 C CA . PHE A 1 238 ? -30.482 -12.369 26.177 1.00 90.75 238 PHE A CA 1
ATOM 1912 C C . PHE A 1 238 ? -29.291 -12.399 27.150 1.00 90.75 238 PHE A C 1
ATOM 1914 O O . PHE A 1 238 ? -28.223 -11.861 26.861 1.00 90.75 238 PHE A O 1
ATOM 1921 N N . GLU A 1 239 ? -29.453 -13.008 28.326 1.00 89.94 239 GLU A N 1
ATOM 1922 C CA . GLU A 1 239 ? -28.415 -13.016 29.365 1.00 89.94 239 GLU A CA 1
ATOM 1923 C C . GLU A 1 239 ? -27.121 -13.708 28.913 1.00 89.94 239 GLU A C 1
ATOM 1925 O O . GLU A 1 239 ? -26.029 -13.209 29.189 1.00 89.94 239 GLU A O 1
ATOM 1930 N N . GLU A 1 240 ? -27.222 -14.841 28.207 1.00 91.19 240 GLU A N 1
ATOM 1931 C CA . GLU A 1 240 ? -26.051 -15.551 27.676 1.00 91.19 240 GLU A CA 1
ATOM 1932 C C . GLU A 1 240 ? -25.336 -14.722 26.606 1.00 91.19 240 GLU A C 1
ATOM 1934 O O . GLU A 1 240 ? -24.122 -14.528 26.691 1.00 91.19 240 GLU A O 1
ATOM 1939 N N . ASP A 1 241 ? -26.092 -14.156 25.664 1.00 92.94 241 ASP A N 1
ATOM 1940 C CA . ASP A 1 241 ? -25.576 -13.269 24.624 1.00 92.94 241 ASP A CA 1
ATOM 1941 C C . ASP A 1 241 ? -24.842 -12.062 25.241 1.00 92.94 241 ASP A C 1
ATOM 1943 O O . ASP A 1 241 ? -23.739 -11.699 24.823 1.00 92.94 241 ASP A O 1
ATOM 1947 N N . GLY A 1 242 ? -25.428 -11.475 26.290 1.00 92.81 242 GLY A N 1
ATOM 1948 C CA . GLY A 1 242 ? -24.845 -10.376 27.056 1.00 92.81 242 GLY A CA 1
ATOM 1949 C C . GLY A 1 242 ? -23.534 -10.764 27.736 1.00 92.81 242 GLY A C 1
ATOM 1950 O O . GLY A 1 242 ? -22.564 -10.009 27.667 1.00 92.81 242 GLY A O 1
ATOM 1951 N N . ARG A 1 243 ? -23.448 -11.958 28.337 1.00 93.38 243 ARG A N 1
ATOM 1952 C CA . ARG A 1 243 ? -22.195 -12.465 28.930 1.00 93.38 243 ARG A CA 1
ATOM 1953 C C . ARG A 1 243 ? -21.108 -12.667 27.879 1.00 93.38 243 ARG A C 1
ATOM 1955 O O . ARG A 1 243 ? -19.962 -12.292 28.122 1.00 93.38 243 ARG A O 1
ATOM 1962 N N . VAL A 1 244 ? -21.461 -13.221 26.718 1.00 94.44 244 VAL A N 1
ATOM 1963 C CA . VAL A 1 244 ? -20.529 -13.412 25.595 1.00 94.44 244 VAL A CA 1
ATOM 1964 C C . VAL A 1 244 ? -19.987 -12.068 25.111 1.00 94.44 244 VAL A C 1
ATOM 1966 O O . VAL A 1 244 ? -18.774 -11.907 24.983 1.00 94.44 244 VAL A O 1
ATOM 1969 N N . LEU A 1 245 ? -20.858 -11.081 24.889 1.00 94.44 245 LEU A N 1
ATOM 1970 C CA . LEU A 1 245 ? -20.441 -9.753 24.434 1.00 94.44 245 LEU A CA 1
ATOM 1971 C C . LEU A 1 245 ? -19.634 -9.001 25.489 1.00 94.44 245 LEU A C 1
ATOM 1973 O O . LEU A 1 245 ? -18.644 -8.360 25.147 1.00 94.44 245 LEU A O 1
ATOM 1977 N N . TYR A 1 246 ? -19.994 -9.120 26.766 1.00 94.69 246 TYR A N 1
ATOM 1978 C CA . TYR A 1 246 ? -19.198 -8.567 27.857 1.00 94.69 246 TYR A CA 1
ATOM 1979 C C . TYR A 1 246 ? -17.784 -9.163 27.873 1.00 94.69 246 TYR A C 1
ATOM 1981 O O . TYR A 1 246 ? -16.804 -8.422 27.932 1.00 94.69 246 TYR A O 1
ATOM 1989 N N . ALA A 1 247 ? -17.664 -10.490 27.760 1.00 94.19 247 ALA A N 1
ATOM 1990 C CA . ALA A 1 247 ? -16.372 -11.166 27.698 1.00 94.19 247 ALA A CA 1
ATOM 1991 C C . ALA A 1 247 ? -15.565 -10.756 26.455 1.00 94.19 247 ALA A C 1
ATOM 1993 O O . ALA A 1 247 ? -14.361 -10.521 26.560 1.00 94.19 247 ALA A O 1
ATOM 1994 N N . ALA A 1 248 ? -16.220 -10.607 25.299 1.00 94.69 248 ALA A N 1
ATOM 1995 C CA . ALA A 1 248 ? -15.591 -10.119 24.075 1.00 94.69 248 ALA A CA 1
ATOM 1996 C C . ALA A 1 248 ? -15.063 -8.685 24.245 1.00 94.69 248 ALA A C 1
ATOM 1998 O O . ALA A 1 248 ? -13.890 -8.438 23.979 1.00 94.69 248 ALA A O 1
ATOM 1999 N N . LEU A 1 249 ? -15.876 -7.755 24.758 1.00 94.62 249 LEU A N 1
ATOM 2000 C CA . LEU A 1 249 ? -15.454 -6.379 25.051 1.00 94.62 249 LEU A CA 1
ATOM 2001 C C . LEU A 1 249 ? -14.285 -6.339 26.038 1.00 94.62 249 LEU A C 1
ATOM 2003 O O . LEU A 1 249 ? -13.324 -5.600 25.833 1.00 94.62 249 LEU A O 1
ATOM 2007 N N . HIS A 1 250 ? -14.339 -7.161 27.084 1.00 93.12 250 HIS A N 1
ATOM 2008 C CA . HIS A 1 250 ? -13.268 -7.258 28.069 1.00 93.12 250 HIS A CA 1
ATOM 2009 C C . HIS A 1 250 ? -11.971 -7.798 27.443 1.00 93.12 250 HIS A C 1
ATOM 2011 O O . HIS A 1 250 ? -10.884 -7.286 27.707 1.00 93.12 250 HIS A O 1
ATOM 2017 N N . ALA A 1 251 ? -12.065 -8.792 26.555 1.00 92.56 251 ALA A N 1
ATOM 2018 C CA . ALA A 1 251 ? -10.921 -9.293 25.800 1.00 92.56 251 ALA A CA 1
ATOM 2019 C C . ALA A 1 251 ? -10.328 -8.222 24.868 1.00 92.56 251 ALA A C 1
ATOM 2021 O O . ALA A 1 251 ? -9.106 -8.112 24.781 1.00 92.56 251 ALA A O 1
ATOM 2022 N N . ILE A 1 252 ? -11.163 -7.407 24.214 1.00 92.25 252 ILE A N 1
ATOM 2023 C CA . ILE A 1 252 ? -10.707 -6.286 23.375 1.00 92.25 252 ILE A CA 1
ATOM 2024 C C . ILE A 1 252 ? -9.982 -5.245 24.233 1.00 92.25 252 ILE A C 1
ATOM 2026 O O . ILE A 1 252 ? -8.874 -4.835 23.888 1.00 92.25 252 ILE A O 1
ATOM 2030 N N . SER A 1 253 ? -10.558 -4.868 25.376 1.00 89.06 253 SER A N 1
ATOM 2031 C CA . SER A 1 253 ? -9.952 -3.905 26.303 1.00 89.06 253 SER A CA 1
ATOM 2032 C C . SER A 1 253 ? -8.571 -4.348 26.792 1.00 89.06 253 SER A C 1
ATOM 2034 O O . SER A 1 253 ? -7.694 -3.514 26.974 1.00 89.06 253 SER A O 1
ATOM 2036 N N . ASN A 1 254 ? -8.363 -5.650 27.002 1.00 86.69 254 ASN A N 1
ATOM 2037 C CA . ASN A 1 254 ? -7.094 -6.172 27.516 1.00 86.69 254 ASN A CA 1
ATOM 2038 C C . ASN A 1 254 ? -6.014 -6.347 26.442 1.00 86.69 254 ASN A C 1
ATOM 2040 O O . ASN A 1 254 ? -4.831 -6.370 26.769 1.00 86.69 254 ASN A O 1
ATOM 2044 N N . ASN A 1 255 ? -6.406 -6.507 25.176 1.00 86.38 255 ASN A N 1
ATOM 2045 C CA . ASN A 1 255 ? -5.480 -6.803 24.076 1.00 86.38 255 ASN A CA 1
ATOM 2046 C C . ASN A 1 255 ? -5.238 -5.611 23.143 1.00 86.38 255 ASN A C 1
ATOM 2048 O O . ASN A 1 255 ? -4.494 -5.729 22.168 1.00 86.38 255 ASN A O 1
ATOM 2052 N N . THR A 1 256 ? -5.857 -4.462 23.411 1.00 83.31 256 THR A N 1
ATOM 2053 C CA . THR A 1 256 ? -5.708 -3.258 22.594 1.00 83.31 256 THR A CA 1
ATOM 2054 C C . THR A 1 256 ? -5.229 -2.085 23.434 1.00 83.31 256 THR A C 1
ATOM 2056 O O . THR A 1 256 ? -5.414 -2.040 24.643 1.00 83.31 256 THR A O 1
ATOM 2059 N N . LEU A 1 257 ? -4.587 -1.119 22.778 1.00 81.00 257 LEU A N 1
ATOM 2060 C CA . LEU A 1 257 ? -4.127 0.118 23.415 1.00 81.00 257 LEU A CA 1
ATOM 2061 C C . LEU A 1 257 ? -5.220 1.189 23.483 1.00 81.00 257 LEU A C 1
ATOM 2063 O O . LEU A 1 257 ? -4.932 2.335 23.799 1.00 81.00 257 LEU A O 1
ATOM 2067 N N . HIS A 1 258 ? -6.467 0.833 23.183 1.00 81.88 258 HIS A N 1
ATOM 2068 C CA . HIS A 1 258 ? -7.594 1.734 23.358 1.00 81.88 258 HIS A CA 1
ATOM 2069 C C . HIS A 1 258 ? -8.194 1.482 24.737 1.00 81.88 258 HIS A C 1
ATOM 2071 O O . HIS A 1 258 ? -8.657 0.369 24.987 1.00 81.88 258 HIS A O 1
ATOM 2077 N N . PRO A 1 259 ? -8.203 2.474 25.639 1.00 82.31 259 PRO A N 1
ATOM 2078 C CA . PRO A 1 259 ? -8.871 2.310 26.916 1.00 82.31 259 PRO A CA 1
ATOM 2079 C C . PRO A 1 259 ? -10.379 2.178 26.674 1.00 82.31 259 PRO A C 1
ATOM 2081 O O . PRO A 1 259 ? -10.993 3.073 26.097 1.00 82.31 259 PRO A O 1
ATOM 2084 N N . ILE A 1 260 ? -10.981 1.064 27.100 1.00 89.06 260 ILE A N 1
ATOM 2085 C CA . ILE A 1 260 ? -12.424 0.819 26.976 1.00 89.06 260 ILE A CA 1
ATOM 2086 C C . ILE A 1 260 ? -13.041 0.753 28.372 1.00 89.06 260 ILE A C 1
ATOM 2088 O O . ILE A 1 260 ? -12.662 -0.074 29.199 1.00 89.06 260 ILE A O 1
ATOM 2092 N N . LYS A 1 261 ? -14.039 1.600 28.631 1.00 90.50 261 LYS A N 1
ATOM 2093 C CA . LYS A 1 261 ? -14.858 1.546 29.845 1.00 90.50 261 LYS A CA 1
ATOM 2094 C C . LYS A 1 261 ? -16.192 0.884 29.523 1.00 90.50 261 LYS A C 1
ATOM 2096 O O . LYS A 1 261 ? -17.044 1.476 28.864 1.00 90.50 261 LYS A O 1
ATOM 2101 N N . ILE A 1 262 ? -16.375 -0.337 30.016 1.00 92.69 262 ILE A N 1
ATOM 2102 C CA . ILE A 1 262 ? -17.599 -1.118 29.811 1.00 92.69 262 ILE A CA 1
ATOM 2103 C C . ILE A 1 262 ? -18.577 -0.811 30.950 1.00 92.69 262 ILE A C 1
ATOM 2105 O O . ILE A 1 262 ? -18.249 -1.008 32.120 1.00 92.69 262 ILE A O 1
ATOM 2109 N N . VAL A 1 263 ? -19.777 -0.338 30.618 1.00 92.38 263 VAL A N 1
ATOM 2110 C CA . VAL A 1 263 ? -20.845 -0.014 31.573 1.00 92.38 263 VAL A CA 1
ATOM 2111 C C . VAL A 1 263 ? -22.023 -0.950 31.327 1.00 92.38 263 VAL A C 1
ATOM 2113 O O . VAL A 1 263 ? -22.647 -0.906 30.271 1.00 92.38 263 VAL A O 1
ATOM 2116 N N . GLN A 1 264 ? -22.343 -1.804 32.298 1.00 91.12 264 GLN A N 1
ATOM 2117 C CA . GLN A 1 264 ? -23.570 -2.598 32.246 1.00 91.12 264 GLN A CA 1
ATOM 2118 C C . GLN A 1 264 ? -24.757 -1.707 32.625 1.00 91.12 264 GLN A C 1
ATOM 2120 O O . GLN A 1 264 ? -24.776 -1.108 33.700 1.00 91.12 264 GLN A O 1
ATOM 2125 N N . LEU A 1 265 ? -25.726 -1.594 31.724 1.00 87.81 265 LEU A N 1
ATOM 2126 C CA . LEU A 1 265 ? -26.904 -0.752 31.886 1.00 87.81 265 LEU A CA 1
ATOM 2127 C C . LEU A 1 265 ? -28.050 -1.602 32.453 1.00 87.81 265 LEU A C 1
ATOM 2129 O O . LEU A 1 265 ? -28.383 -2.617 31.849 1.00 87.81 265 LEU A O 1
ATOM 2133 N N . PRO A 1 266 ? -28.692 -1.212 33.570 1.00 85.75 266 PRO A N 1
ATOM 2134 C CA . PRO A 1 266 ? -29.849 -1.951 34.080 1.00 85.75 266 PRO A CA 1
ATOM 2135 C C . PRO A 1 266 ? -31.151 -1.668 33.311 1.00 85.75 266 PRO A C 1
ATOM 2137 O O . PRO A 1 266 ? -32.090 -2.452 33.380 1.00 85.75 266 PRO A O 1
ATOM 2140 N N . ASN A 1 267 ? -31.233 -0.550 32.585 1.00 84.62 267 ASN A N 1
ATOM 2141 C CA . ASN A 1 267 ? -32.352 -0.197 31.711 1.00 84.62 267 ASN A CA 1
ATOM 2142 C C . ASN A 1 267 ? -31.853 0.655 30.527 1.00 84.62 267 ASN A C 1
ATOM 2144 O O . ASN A 1 267 ? -30.769 1.239 30.602 1.00 84.62 267 ASN A O 1
ATOM 2148 N N . LEU A 1 268 ? -32.660 0.745 29.465 1.00 82.94 268 LEU A N 1
ATOM 2149 C CA . LEU A 1 268 ? -32.350 1.489 28.233 1.00 82.94 268 LEU A CA 1
ATOM 2150 C C . LEU A 1 268 ? -32.345 3.021 28.391 1.00 82.94 268 LEU A C 1
ATOM 2152 O O . LEU A 1 268 ? -31.817 3.712 27.524 1.00 82.94 268 LEU A O 1
ATOM 2156 N N . ASN A 1 269 ? -32.929 3.552 29.469 1.00 81.62 269 ASN A N 1
ATOM 2157 C CA . ASN A 1 269 ? -33.094 4.992 29.699 1.00 81.62 269 ASN A CA 1
ATOM 2158 C C . ASN A 1 269 ? -31.987 5.598 30.578 1.00 81.62 269 ASN A C 1
ATOM 2160 O O . ASN A 1 269 ? -31.994 6.806 30.812 1.00 81.62 269 ASN A O 1
ATOM 2164 N N . ASN A 1 270 ? -31.066 4.785 31.100 1.00 82.19 270 ASN A N 1
ATOM 2165 C CA . ASN A 1 270 ? -30.010 5.271 31.978 1.00 82.19 270 ASN A CA 1
ATOM 2166 C C . ASN A 1 270 ? -28.993 6.105 31.209 1.00 82.19 270 ASN A C 1
ATOM 2168 O O . ASN A 1 270 ? -28.273 5.591 30.352 1.00 82.19 270 ASN A O 1
ATOM 2172 N N . GLU A 1 271 ? -28.882 7.368 31.610 1.00 78.31 271 GLU A N 1
ATOM 2173 C CA . GLU A 1 271 ? -27.932 8.302 31.028 1.00 78.31 271 GLU A CA 1
ATOM 2174 C C . GLU A 1 271 ? -26.502 7.996 31.461 1.00 78.31 271 GLU A C 1
ATOM 2176 O O . GLU A 1 271 ? -26.158 8.008 32.645 1.00 78.31 271 GLU A O 1
ATOM 2181 N N . VAL A 1 272 ? -25.646 7.761 30.468 1.00 83.25 272 VAL A N 1
ATOM 2182 C CA . VAL A 1 272 ? -24.199 7.662 30.641 1.00 83.25 272 VAL A CA 1
ATOM 2183 C C . VAL A 1 272 ? -23.551 8.763 29.816 1.00 83.25 272 VAL A C 1
ATOM 2185 O O . VAL A 1 272 ? -23.636 8.775 28.589 1.00 83.25 272 VAL A O 1
ATOM 2188 N N . GLN A 1 273 ? -22.888 9.700 30.490 1.00 83.44 273 GLN A N 1
ATOM 2189 C CA . GLN A 1 273 ? -22.159 10.769 29.811 1.00 83.44 273 GLN A CA 1
ATOM 2190 C C . GLN A 1 273 ? -21.007 10.193 28.977 1.00 83.44 273 GLN A C 1
ATOM 2192 O O . GLN A 1 273 ? -20.238 9.361 29.460 1.00 83.44 273 GLN A O 1
ATOM 2197 N N . GLY A 1 274 ? -20.883 10.657 27.730 1.00 82.62 274 GLY A N 1
ATOM 2198 C CA . GLY A 1 274 ? -19.810 10.247 26.817 1.00 82.62 274 GLY A CA 1
ATOM 2199 C C . GLY A 1 274 ? -19.975 8.846 26.218 1.00 82.62 274 GLY A C 1
ATOM 2200 O O . GLY A 1 274 ? -18.989 8.252 25.790 1.00 82.62 274 GLY A O 1
ATOM 2201 N N . LEU A 1 275 ? -21.195 8.297 26.198 1.00 88.69 275 LEU A N 1
ATOM 2202 C CA . LEU A 1 275 ? -21.475 6.971 25.651 1.00 88.69 275 LEU A CA 1
ATOM 2203 C C . LEU A 1 275 ? -21.240 6.915 24.128 1.00 88.69 275 LEU A C 1
ATOM 2205 O O . LEU A 1 275 ? -22.063 7.365 23.326 1.00 88.69 275 LEU A O 1
ATOM 2209 N N . ALA A 1 276 ? -20.118 6.323 23.720 1.00 90.06 276 ALA A N 1
ATOM 2210 C CA . ALA A 1 276 ? -19.766 6.184 22.310 1.00 90.06 276 ALA A CA 1
ATOM 2211 C C . ALA A 1 276 ? -20.589 5.075 21.637 1.00 90.06 276 ALA A C 1
ATOM 2213 O O . ALA A 1 276 ? -21.169 5.289 20.572 1.00 90.06 276 ALA A O 1
ATOM 2214 N N . TRP A 1 277 ? -20.697 3.915 22.290 1.00 92.06 277 TRP A N 1
ATOM 2215 C CA . TRP A 1 277 ? -21.416 2.749 21.773 1.00 92.06 277 TRP A CA 1
ATOM 2216 C C . TRP A 1 277 ? -22.453 2.243 22.772 1.00 92.06 277 TRP A C 1
ATOM 2218 O O . TRP A 1 277 ? -22.134 2.014 23.935 1.00 92.06 277 TRP A O 1
ATOM 2228 N N . GLY A 1 278 ? -23.682 2.034 22.305 1.00 91.88 278 GLY A N 1
ATOM 2229 C CA . GLY A 1 278 ? -24.767 1.409 23.056 1.00 91.88 278 GLY A CA 1
ATOM 2230 C C . GLY A 1 278 ? -25.149 0.076 22.423 1.00 91.88 278 GLY A C 1
ATOM 2231 O O . GLY A 1 278 ? -25.734 0.042 21.344 1.00 91.88 278 GLY A O 1
ATOM 2232 N N . ILE A 1 279 ? -24.820 -1.026 23.086 1.00 93.00 279 ILE A N 1
ATOM 2233 C CA . ILE A 1 279 ? -25.193 -2.377 22.667 1.00 93.00 279 ILE A CA 1
ATOM 2234 C C . ILE A 1 279 ? -26.447 -2.778 23.443 1.00 93.00 279 ILE A C 1
ATOM 2236 O O . ILE A 1 279 ? -26.394 -2.960 24.658 1.00 93.00 279 ILE A O 1
ATOM 2240 N N . ALA A 1 280 ? -27.569 -2.901 22.741 1.00 91.31 280 ALA A N 1
ATOM 2241 C CA . ALA A 1 280 ? -28.868 -3.263 23.289 1.00 91.31 280 ALA A CA 1
ATOM 2242 C C . ALA A 1 280 ? -29.330 -4.607 22.722 1.00 91.31 280 ALA A C 1
ATOM 2244 O O . ALA A 1 280 ? -29.703 -4.723 21.554 1.00 91.31 280 ALA A O 1
ATOM 2245 N N . LEU A 1 281 ? -29.333 -5.639 23.559 1.00 88.69 281 LEU A N 1
ATOM 2246 C CA . LEU A 1 281 ? -29.884 -6.947 23.212 1.00 88.69 281 LEU A CA 1
ATOM 2247 C C . LEU A 1 281 ? -31.373 -6.967 23.564 1.00 88.69 281 LEU A C 1
ATOM 2249 O O . LEU A 1 281 ? -31.792 -7.570 24.549 1.00 88.69 281 LEU A O 1
ATOM 2253 N N . SER A 1 282 ? -32.141 -6.214 22.781 1.00 83.56 282 SER A N 1
ATOM 2254 C CA . SER A 1 282 ? -33.592 -6.063 22.885 1.00 83.56 282 SER A CA 1
ATOM 2255 C C . SER A 1 282 ? -34.168 -5.592 21.549 1.00 83.56 282 SER A C 1
ATOM 2257 O O . SER A 1 282 ? -33.419 -5.146 20.678 1.00 83.56 282 SER A O 1
ATOM 2259 N N . ASP A 1 283 ? -35.495 -5.605 21.417 1.00 73.31 283 ASP A N 1
ATOM 2260 C CA . ASP A 1 283 ? -36.190 -5.040 20.247 1.00 73.31 283 ASP A CA 1
ATOM 2261 C C . ASP A 1 283 ? -36.059 -3.505 20.151 1.00 73.31 283 ASP A C 1
ATOM 2263 O O . ASP A 1 283 ? -36.241 -2.919 19.083 1.00 73.31 283 ASP A O 1
ATOM 2267 N N . ASN A 1 284 ? -35.713 -2.850 21.265 1.00 78.50 284 ASN A N 1
ATOM 2268 C CA . ASN A 1 284 ? -35.524 -1.403 21.371 1.00 78.50 284 ASN A CA 1
ATOM 2269 C C . ASN A 1 284 ? -34.033 -1.009 21.356 1.00 78.50 284 ASN A C 1
ATOM 2271 O O . ASN A 1 284 ? -33.166 -1.790 21.749 1.00 78.50 284 ASN A O 1
ATOM 2275 N N . SER A 1 285 ? -33.735 0.223 20.928 1.00 77.31 285 SER A N 1
ATOM 2276 C CA . SER A 1 285 ? -32.381 0.799 20.873 1.00 77.31 285 SER A CA 1
ATOM 2277 C C . SER A 1 285 ? -32.069 1.724 22.053 1.00 77.31 285 SER A C 1
ATOM 2279 O O . SER A 1 285 ? -32.965 2.302 22.666 1.00 77.31 285 SER A O 1
ATOM 2281 N N . ILE A 1 286 ? -30.777 1.928 22.329 1.00 77.19 286 ILE A N 1
ATOM 2282 C CA . ILE A 1 286 ? -30.294 2.975 23.242 1.00 77.19 286 ILE A CA 1
ATOM 2283 C C . ILE A 1 286 ? -30.202 4.289 22.458 1.00 77.19 286 ILE A C 1
ATOM 2285 O O . ILE A 1 286 ? -29.348 4.435 21.593 1.00 77.19 286 ILE A O 1
ATOM 2289 N N . ASN A 1 287 ? -31.065 5.260 22.752 1.00 71.50 287 ASN A N 1
ATOM 2290 C CA . ASN A 1 287 ? -31.152 6.506 21.969 1.00 71.50 287 ASN A CA 1
ATOM 2291 C C . ASN A 1 287 ? -30.100 7.567 22.347 1.00 71.50 287 ASN A C 1
ATOM 2293 O O . ASN A 1 287 ? -30.051 8.629 21.736 1.00 71.50 287 ASN A O 1
ATOM 2297 N N . GLN A 1 288 ? -29.285 7.300 23.370 1.00 71.75 288 GLN A N 1
ATOM 2298 C CA . GLN A 1 288 ? -28.331 8.254 23.949 1.00 71.75 288 GLN A CA 1
ATOM 2299 C C . GLN A 1 288 ? -26.875 7.994 23.529 1.00 71.75 288 GLN A C 1
ATOM 2301 O O . GLN A 1 288 ? -25.992 8.768 23.891 1.00 71.75 288 GLN A O 1
ATOM 2306 N N . SER A 1 289 ? -26.600 6.909 22.797 1.00 76.31 289 SER A N 1
ATOM 2307 C CA . SER A 1 289 ? -25.255 6.604 22.308 1.00 76.31 289 SER A CA 1
ATOM 2308 C C . SER A 1 289 ? -25.019 7.166 20.910 1.00 76.31 289 SER A C 1
ATOM 2310 O O . SER A 1 289 ? -25.943 7.305 20.111 1.00 76.31 289 SER A O 1
ATOM 2312 N N . THR A 1 290 ? -23.754 7.449 20.591 1.00 78.62 290 THR A N 1
ATOM 2313 C CA . THR A 1 290 ? -23.380 7.912 19.241 1.00 78.62 290 THR A CA 1
ATOM 2314 C C . THR A 1 290 ? -23.630 6.822 18.199 1.00 78.62 290 THR A C 1
ATOM 2316 O O . THR A 1 290 ? -24.152 7.101 17.122 1.00 78.62 290 THR A O 1
ATOM 2319 N N . ASN A 1 291 ? -23.294 5.581 18.552 1.00 89.88 291 ASN A N 1
ATOM 2320 C CA . ASN A 1 291 ? -23.461 4.383 17.741 1.00 89.88 291 ASN A CA 1
ATOM 2321 C C . ASN A 1 291 ? -24.259 3.325 18.513 1.00 89.88 291 ASN A C 1
ATOM 2323 O O . ASN A 1 291 ? -24.132 3.218 19.735 1.00 89.88 291 ASN A O 1
ATOM 2327 N N . THR A 1 292 ? -25.084 2.538 17.823 1.00 90.25 292 THR A N 1
ATOM 2328 C CA . THR A 1 292 ? -25.996 1.562 18.443 1.00 90.25 292 THR A CA 1
ATOM 2329 C C . THR A 1 292 ? -25.893 0.187 17.801 1.00 90.25 292 THR A C 1
ATOM 2331 O O . THR A 1 292 ? -25.899 0.066 16.581 1.00 90.25 292 THR A O 1
ATOM 2334 N N . VAL A 1 293 ? -25.845 -0.865 18.614 1.00 91.12 293 VAL A N 1
ATOM 2335 C CA . VAL A 1 293 ? -25.961 -2.251 18.144 1.00 91.12 293 VAL A CA 1
ATOM 2336 C C . VAL A 1 293 ? -27.233 -2.843 18.728 1.00 91.12 293 VAL A C 1
ATOM 2338 O O . VAL A 1 293 ? -27.366 -2.888 19.947 1.00 91.12 293 VAL A O 1
ATOM 2341 N N . THR A 1 294 ? -28.155 -3.295 17.882 1.00 90.75 294 THR A N 1
ATOM 2342 C CA . THR A 1 294 ? -29.404 -3.942 18.312 1.00 90.75 294 THR A CA 1
ATOM 2343 C C . THR A 1 294 ? -29.504 -5.363 17.793 1.00 90.75 294 THR A C 1
ATOM 2345 O O . THR A 1 294 ? -29.021 -5.670 16.705 1.00 90.75 294 THR A O 1
ATOM 2348 N N . TYR A 1 295 ? -30.132 -6.257 18.550 1.00 89.94 295 TYR A N 1
ATOM 2349 C CA . TYR A 1 295 ? -30.405 -7.599 18.047 1.00 89.94 295 TYR A CA 1
ATOM 2350 C C . TYR A 1 29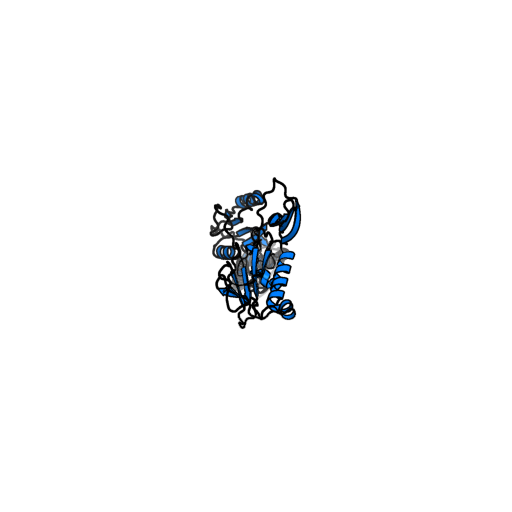5 ? -31.561 -7.572 17.043 1.00 89.94 295 TYR A C 1
ATOM 2352 O O . TYR A 1 295 ? -32.641 -7.067 17.336 1.00 89.94 295 TYR A O 1
ATOM 2360 N N . LYS A 1 296 ? -31.343 -8.135 15.851 1.00 86.81 296 LYS A N 1
ATOM 2361 C CA . LYS A 1 296 ? -32.403 -8.353 14.865 1.00 86.81 296 LYS A CA 1
ATOM 2362 C C . LYS A 1 296 ? -32.050 -9.554 14.009 1.00 86.81 296 LYS A C 1
ATOM 2364 O O . LYS A 1 296 ? -31.063 -9.525 13.278 1.00 86.81 296 LYS A O 1
ATOM 2369 N N . SER A 1 297 ? -32.873 -10.597 14.070 1.00 82.62 297 SER A N 1
ATOM 2370 C CA . SER A 1 297 ? -32.660 -11.786 13.247 1.00 82.62 297 SER A CA 1
ATOM 2371 C C . SER A 1 297 ? -32.830 -11.435 11.765 1.00 82.62 297 SER A C 1
ATOM 2373 O O . SER A 1 297 ? -33.929 -11.130 11.303 1.00 82.62 297 SER A O 1
ATOM 2375 N N . VAL A 1 298 ? -31.716 -11.425 11.033 1.00 83.81 298 VAL A N 1
ATOM 2376 C CA . VAL A 1 298 ? -31.648 -11.125 9.598 1.00 83.81 298 VAL A CA 1
ATOM 2377 C C . VAL A 1 298 ? -30.776 -12.185 8.941 1.00 83.81 298 VAL A C 1
ATOM 2379 O O . VAL A 1 298 ? -29.709 -12.521 9.453 1.00 83.81 298 VAL A O 1
ATOM 2382 N N . GLN A 1 299 ? -31.210 -12.705 7.793 1.00 82.56 299 GLN A N 1
ATOM 2383 C CA . GLN A 1 299 ? -30.421 -13.663 7.028 1.00 82.56 299 GLN A CA 1
ATOM 2384 C C . GLN A 1 299 ? -29.208 -12.953 6.410 1.00 82.56 299 GLN A C 1
ATOM 2386 O O . GLN A 1 299 ? -29.339 -12.174 5.469 1.00 82.56 299 GLN A O 1
ATOM 2391 N N . SER A 1 300 ? -28.030 -13.191 6.981 1.00 81.75 300 SER A N 1
ATOM 2392 C CA . SER A 1 300 ? -26.764 -12.581 6.574 1.00 81.75 300 SER A CA 1
ATOM 2393 C C . SER A 1 300 ? -25.597 -13.484 6.969 1.00 81.75 300 SER A C 1
ATOM 2395 O O . SER A 1 300 ? -25.634 -14.137 8.011 1.00 81.75 300 SER A O 1
ATOM 2397 N N . GLU A 1 301 ? -24.543 -13.489 6.154 1.00 83.19 301 GLU A N 1
ATOM 2398 C CA . GLU A 1 301 ? -23.271 -14.145 6.485 1.00 83.19 301 GLU A CA 1
ATOM 2399 C C . GLU A 1 301 ? -22.459 -13.349 7.521 1.00 83.19 301 GLU A C 1
ATOM 2401 O O . GLU A 1 301 ? -21.678 -13.921 8.279 1.00 83.19 301 GLU A O 1
ATOM 2406 N N . LYS A 1 302 ? -22.658 -12.026 7.585 1.00 87.25 302 LYS A N 1
ATOM 2407 C CA . LYS A 1 302 ? -22.004 -11.141 8.559 1.00 87.25 302 LYS A CA 1
ATOM 2408 C C . LYS A 1 302 ? -22.770 -11.115 9.878 1.00 87.25 302 LYS A C 1
ATOM 2410 O O . LYS A 1 302 ? -24.003 -11.028 9.874 1.00 87.25 302 LYS A O 1
ATOM 2415 N N . LEU A 1 303 ? -22.029 -11.116 10.989 1.00 89.69 303 LEU A N 1
ATOM 2416 C CA . LEU A 1 303 ? -22.598 -11.066 12.337 1.00 89.69 303 LEU A CA 1
ATOM 2417 C C . LEU A 1 303 ? -23.157 -9.677 12.673 1.00 89.69 303 LEU A C 1
ATOM 2419 O O . LEU A 1 303 ? -24.250 -9.572 13.223 1.00 89.69 303 LEU A O 1
ATOM 2423 N N . PHE A 1 304 ? -22.419 -8.626 12.307 1.00 91.75 304 PHE A N 1
ATOM 2424 C CA . PHE A 1 304 ? -22.857 -7.237 12.419 1.00 91.75 304 PHE A CA 1
ATOM 2425 C C . PHE A 1 304 ? -23.150 -6.679 11.028 1.00 91.75 304 PHE A C 1
ATOM 2427 O O . PHE A 1 304 ? -22.272 -6.628 10.164 1.00 91.75 304 PHE A O 1
ATOM 2434 N N . VAL A 1 305 ? -24.392 -6.257 10.803 1.00 91.75 305 VAL A N 1
ATOM 2435 C CA . VAL A 1 305 ? -24.826 -5.644 9.541 1.00 91.75 305 VAL A CA 1
ATOM 2436 C C . VAL A 1 305 ? -25.209 -4.201 9.800 1.00 91.75 305 VAL A C 1
ATOM 2438 O O . VAL A 1 305 ? -26.031 -3.922 10.668 1.00 91.75 305 VAL A O 1
ATOM 2441 N N . GLN A 1 306 ? -24.623 -3.280 9.043 1.00 91.50 306 GLN A N 1
ATOM 2442 C CA . GLN A 1 306 ? -24.967 -1.868 9.138 1.00 91.50 306 GLN A CA 1
ATOM 2443 C C . GLN A 1 306 ? -26.387 -1.639 8.600 1.00 91.50 306 GLN A C 1
ATOM 2445 O O . GLN A 1 306 ? -26.680 -1.967 7.451 1.00 91.50 306 GLN A O 1
ATOM 2450 N N . ALA A 1 307 ? -27.266 -1.103 9.446 1.00 87.06 307 ALA A N 1
ATOM 2451 C CA . ALA A 1 307 ? -28.654 -0.784 9.113 1.00 87.06 307 ALA A CA 1
ATOM 2452 C C . ALA A 1 307 ? -28.811 0.686 8.702 1.00 87.06 307 ALA A C 1
ATOM 2454 O O . ALA A 1 307 ? -29.516 1.000 7.746 1.00 87.06 307 ALA A O 1
ATOM 2455 N N . THR A 1 308 ? -28.128 1.581 9.417 1.00 86.62 308 THR A N 1
ATOM 2456 C CA . THR A 1 308 ? -28.023 3.022 9.136 1.00 86.62 308 THR A CA 1
ATOM 2457 C C . THR A 1 308 ? -26.585 3.478 9.410 1.00 86.62 308 THR A C 1
ATOM 2459 O O . THR A 1 308 ? -25.757 2.675 9.837 1.00 86.62 308 THR A O 1
ATOM 2462 N N . ASN A 1 309 ? -26.264 4.762 9.212 1.00 84.62 309 ASN A N 1
ATOM 2463 C CA . ASN A 1 309 ? -24.912 5.279 9.470 1.00 84.62 309 ASN A CA 1
ATOM 2464 C C . ASN A 1 309 ? -24.403 4.975 10.894 1.00 84.62 309 ASN A C 1
ATOM 2466 O O . ASN A 1 309 ? -23.219 4.693 11.047 1.00 84.62 309 ASN A O 1
ATOM 2470 N N . ASN A 1 310 ? -25.297 4.959 11.892 1.00 89.00 310 ASN A N 1
ATOM 2471 C CA . ASN A 1 310 ? -24.955 4.840 13.315 1.00 89.00 310 ASN A CA 1
ATOM 2472 C C . ASN A 1 310 ? -25.659 3.655 14.011 1.00 89.00 310 ASN A C 1
ATOM 2474 O O . ASN A 1 310 ? -25.681 3.574 15.244 1.00 89.00 310 ASN A O 1
ATOM 2478 N N . THR A 1 311 ? -26.263 2.740 13.249 1.00 89.62 311 THR A N 1
ATOM 2479 C CA . THR A 1 311 ? -26.971 1.575 13.796 1.00 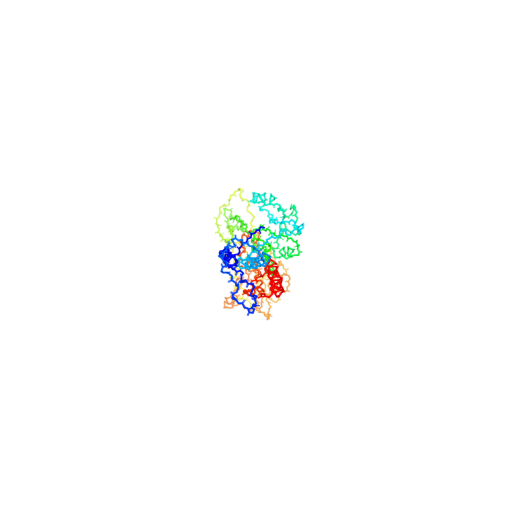89.62 311 THR A CA 1
ATOM 2480 C C . THR A 1 311 ? -26.550 0.302 13.084 1.00 89.62 311 THR A C 1
ATOM 2482 O O . THR A 1 311 ? -26.589 0.216 11.854 1.00 89.62 311 THR A O 1
ATOM 2485 N N . TRP A 1 312 ? -26.220 -0.715 13.872 1.00 92.12 312 TRP A N 1
ATOM 2486 C CA . TRP A 1 312 ? -25.850 -2.047 13.415 1.00 92.12 312 TRP A CA 1
ATOM 2487 C C . TRP A 1 312 ? -26.779 -3.091 14.022 1.00 92.12 312 TRP A C 1
ATOM 2489 O O . TRP A 1 312 ? -27.206 -2.977 15.169 1.00 92.12 312 TRP A O 1
ATOM 2499 N N . HIS A 1 313 ? -27.077 -4.130 13.252 1.00 92.19 313 HIS A N 1
ATOM 2500 C CA . HIS A 1 313 ? -27.856 -5.269 13.706 1.00 92.19 313 HIS A CA 1
ATOM 2501 C C . HIS A 1 313 ? -26.957 -6.469 13.982 1.00 92.19 313 HIS A C 1
ATOM 2503 O O . HIS A 1 313 ? -26.182 -6.876 13.114 1.00 92.19 313 HIS A O 1
ATOM 2509 N N . LEU A 1 314 ? -27.100 -7.044 15.175 1.00 91.69 314 LEU A N 1
ATOM 2510 C CA . LEU A 1 314 ? -26.605 -8.372 15.508 1.00 91.69 314 LEU A CA 1
ATOM 2511 C C . LEU A 1 314 ? -27.582 -9.405 14.934 1.00 91.69 314 LEU A C 1
ATOM 2513 O O . LEU A 1 314 ? -28.739 -9.475 15.352 1.00 91.69 314 LEU A O 1
ATOM 2517 N N . THR A 1 315 ? -27.114 -10.182 13.960 1.00 90.69 315 THR A N 1
ATOM 2518 C CA . THR A 1 315 ? -27.968 -11.023 13.102 1.00 90.69 315 THR A CA 1
ATOM 2519 C C . THR A 1 315 ? -28.320 -12.379 13.708 1.00 90.69 315 THR A C 1
ATOM 2521 O O . THR A 1 315 ? -29.323 -12.990 13.330 1.00 90.69 315 THR A O 1
ATOM 2524 N N . LYS A 1 316 ? -27.516 -12.852 14.666 1.00 89.12 316 LYS A N 1
ATOM 2525 C CA . LYS A 1 316 ? -27.621 -14.178 15.283 1.00 89.12 316 LYS A CA 1
ATOM 2526 C C . LYS A 1 316 ? -27.547 -14.105 16.803 1.00 89.12 316 LYS A C 1
ATOM 2528 O O . LYS A 1 316 ? -26.954 -13.185 17.359 1.00 89.12 316 LYS A O 1
ATOM 2533 N N . ARG A 1 317 ? -28.155 -15.097 17.458 1.00 91.19 317 ARG A N 1
ATOM 2534 C CA . ARG A 1 317 ? -27.986 -15.322 18.897 1.00 91.19 317 ARG A CA 1
ATOM 2535 C C . ARG A 1 317 ? -26.568 -15.807 19.170 1.00 91.19 317 ARG A C 1
ATOM 2537 O O . ARG A 1 317 ? -25.996 -16.534 18.361 1.00 91.19 317 ARG A O 1
ATOM 2544 N N . LEU A 1 318 ? -26.022 -15.388 20.298 1.00 91.31 318 LEU A N 1
ATOM 2545 C CA . LEU A 1 318 ? -24.656 -15.652 20.704 1.00 91.31 318 LEU A CA 1
ATOM 2546 C C . LEU A 1 318 ? -24.645 -16.622 21.879 1.00 91.31 318 LEU A C 1
ATOM 2548 O O . LEU A 1 318 ? -25.154 -16.326 22.955 1.00 91.31 318 LEU A O 1
ATOM 2552 N N . ASN A 1 319 ? -23.994 -17.759 21.672 1.00 90.88 319 ASN A N 1
ATOM 2553 C CA . ASN A 1 319 ? -23.532 -18.644 22.731 1.00 90.88 319 ASN A CA 1
ATOM 2554 C C . ASN A 1 319 ? -22.011 -18.822 22.587 1.00 90.88 319 ASN A C 1
ATOM 2556 O O . ASN A 1 319 ? -21.393 -18.262 21.679 1.00 90.88 319 ASN A O 1
ATOM 2560 N N . LEU A 1 320 ? -21.389 -19.586 23.485 1.00 89.50 320 LEU A N 1
ATOM 2561 C CA . LEU A 1 320 ? -19.934 -19.754 23.479 1.00 89.50 320 LEU A CA 1
ATOM 2562 C C . LEU A 1 320 ? -19.409 -20.396 22.180 1.00 89.50 320 LEU A C 1
ATOM 2564 O O . LEU A 1 320 ? -18.359 -19.998 21.684 1.00 89.50 320 LEU A O 1
ATOM 2568 N N . GLU A 1 321 ? -20.137 -21.358 21.614 1.00 90.19 321 GLU A N 1
ATOM 2569 C CA . GLU A 1 321 ? -19.729 -22.054 20.391 1.00 90.19 321 GLU A CA 1
ATOM 2570 C C . GLU A 1 321 ? -19.816 -21.141 19.161 1.00 90.19 321 GLU A C 1
ATOM 2572 O O . GLU A 1 321 ? -18.827 -20.971 18.444 1.00 90.19 321 GLU A O 1
ATOM 2577 N N . GLU A 1 322 ? -20.958 -20.476 18.966 1.00 89.06 322 GLU A N 1
ATOM 2578 C CA . GLU A 1 322 ? -21.159 -19.523 17.870 1.00 89.06 322 GLU A CA 1
ATOM 2579 C C . GLU A 1 322 ? -20.157 -18.370 17.976 1.00 89.06 322 GLU A C 1
ATOM 2581 O O . GLU A 1 322 ? -19.643 -17.892 16.963 1.00 89.06 322 GLU A O 1
ATOM 2586 N N . ALA A 1 323 ? -19.824 -17.943 19.200 1.00 90.06 323 ALA A N 1
ATOM 2587 C CA . ALA A 1 323 ? -18.888 -16.852 19.416 1.00 90.06 323 ALA A CA 1
ATOM 2588 C C . ALA A 1 323 ? -17.478 -17.153 18.899 1.00 90.06 323 ALA A C 1
ATOM 2590 O O . ALA A 1 323 ? -16.825 -16.274 18.326 1.00 90.06 323 ALA A O 1
ATOM 2591 N N . LEU A 1 324 ? -17.030 -18.397 19.083 1.00 90.25 324 LEU A N 1
ATOM 2592 C CA . LEU A 1 324 ? -15.742 -18.876 18.594 1.00 90.25 324 LEU A CA 1
ATOM 2593 C C . LEU A 1 324 ? -15.770 -19.102 17.081 1.00 90.25 324 LEU A C 1
ATOM 2595 O O . LEU A 1 324 ? -14.851 -18.671 16.391 1.00 90.25 324 LEU A O 1
ATOM 2599 N N . GLN A 1 325 ? -16.832 -19.715 16.548 1.00 90.19 325 GLN A N 1
ATOM 2600 C CA . GLN A 1 325 ? -16.948 -19.975 15.108 1.00 90.19 325 GLN A CA 1
ATOM 2601 C C . GLN A 1 325 ? -17.022 -18.683 14.284 1.00 90.19 325 GLN A C 1
ATOM 2603 O O . GLN A 1 325 ? -16.407 -18.576 13.224 1.00 90.19 325 GLN A O 1
ATOM 2608 N N . THR A 1 326 ? -17.750 -17.680 14.777 1.00 88.69 326 THR A N 1
ATOM 2609 C CA . THR A 1 326 ? -17.932 -16.401 14.075 1.00 88.69 326 THR A CA 1
ATOM 2610 C C . THR A 1 326 ? -16.859 -15.363 14.403 1.00 88.69 326 THR A C 1
ATOM 2612 O O . THR A 1 326 ? -16.840 -14.302 13.782 1.00 88.69 326 THR A O 1
ATOM 2615 N N . ASN A 1 327 ? -15.935 -15.641 15.329 1.00 92.25 327 ASN A N 1
ATOM 2616 C CA . ASN A 1 327 ? -14.929 -14.685 15.803 1.00 92.25 327 ASN A CA 1
ATOM 2617 C C . ASN A 1 327 ? -15.545 -13.356 16.286 1.00 92.25 327 ASN A C 1
ATOM 2619 O O . ASN A 1 327 ? -15.096 -12.276 15.884 1.00 92.25 327 ASN A O 1
ATOM 2623 N N . VAL A 1 328 ? -16.565 -13.423 17.156 1.00 94.00 328 VAL A N 1
ATOM 2624 C CA . VAL A 1 328 ? -17.308 -12.244 17.663 1.00 94.00 328 VAL A CA 1
ATOM 2625 C C . VAL A 1 328 ? -16.363 -11.151 18.140 1.00 94.00 328 VAL A C 1
ATOM 2627 O O . VAL A 1 328 ? -16.546 -9.993 17.786 1.00 94.00 328 VAL A O 1
ATOM 2630 N N . THR A 1 329 ? -15.325 -11.511 18.898 1.00 93.44 329 THR A N 1
ATOM 2631 C CA . THR A 1 329 ? -14.343 -10.566 19.443 1.00 93.44 329 THR A CA 1
ATOM 2632 C C . THR A 1 329 ? -13.649 -9.753 18.351 1.00 93.44 329 THR A C 1
ATOM 2634 O O . THR A 1 329 ? -13.496 -8.545 18.499 1.00 93.44 329 THR A O 1
ATOM 2637 N N . VAL A 1 330 ? -13.262 -10.380 17.235 1.00 92.69 330 VAL A N 1
ATOM 2638 C CA . VAL A 1 330 ? -12.574 -9.694 16.129 1.00 92.69 330 VAL A CA 1
ATOM 2639 C C . VAL A 1 330 ? -13.543 -8.789 15.375 1.00 92.69 330 VAL A C 1
ATOM 2641 O O . VAL A 1 330 ? -13.216 -7.634 15.115 1.00 92.69 330 VAL A O 1
ATOM 2644 N N . GLN A 1 331 ? -14.747 -9.281 15.064 1.00 93.19 331 GLN A N 1
ATOM 2645 C CA . GLN A 1 331 ? -15.755 -8.477 14.366 1.00 93.19 331 GLN A CA 1
ATOM 2646 C C . GLN A 1 331 ? -16.224 -7.290 15.217 1.00 93.19 331 GLN A C 1
ATOM 2648 O O . GLN A 1 331 ? -16.389 -6.185 14.708 1.00 93.19 331 GLN A O 1
ATOM 2653 N N . LEU A 1 332 ? -16.389 -7.499 16.525 1.00 93.25 332 LEU A N 1
ATOM 2654 C CA . LEU A 1 332 ? -16.746 -6.446 17.466 1.00 93.25 332 LEU A CA 1
ATOM 2655 C C . LEU A 1 332 ? -15.614 -5.422 17.600 1.00 93.25 332 LEU A C 1
ATOM 2657 O O . LEU A 1 332 ? -15.890 -4.229 17.601 1.00 93.25 332 LEU A O 1
ATOM 2661 N N . ALA A 1 333 ? -14.350 -5.858 17.640 1.00 91.81 333 ALA A N 1
ATOM 2662 C CA . ALA A 1 333 ? -13.197 -4.958 17.650 1.00 91.81 333 ALA A CA 1
ATOM 2663 C C . ALA A 1 333 ? -13.136 -4.086 16.388 1.00 91.81 333 ALA A C 1
ATOM 2665 O O . ALA A 1 333 ? -12.946 -2.879 16.499 1.00 91.81 333 ALA A O 1
ATOM 2666 N N . GLN A 1 334 ? -13.338 -4.679 15.206 1.00 90.62 334 GLN A N 1
ATOM 2667 C CA . GLN A 1 334 ? -13.394 -3.948 13.932 1.00 90.62 334 GLN A CA 1
ATOM 2668 C C . GLN A 1 334 ? -14.528 -2.920 13.890 1.00 90.62 334 GLN A C 1
ATOM 2670 O O . GLN A 1 334 ? -14.417 -1.922 13.188 1.00 90.62 334 GLN A O 1
ATOM 2675 N N . LEU A 1 335 ? -15.613 -3.179 14.622 1.00 91.31 335 LEU A N 1
ATOM 2676 C CA . LEU A 1 335 ? -16.764 -2.294 14.686 1.00 91.31 335 LEU A CA 1
ATOM 2677 C C . LEU A 1 335 ? -16.542 -1.116 15.645 1.00 91.31 335 LEU A C 1
ATOM 2679 O O . LEU A 1 335 ? -16.839 0.019 15.286 1.00 91.31 335 LEU A O 1
ATOM 2683 N N . ILE A 1 336 ? -16.065 -1.382 16.866 1.00 90.50 336 ILE A N 1
ATOM 2684 C CA . ILE A 1 336 ? -16.052 -0.378 17.943 1.00 90.50 336 ILE A CA 1
ATOM 2685 C C . ILE A 1 336 ? -14.775 0.459 18.000 1.00 90.50 336 ILE A C 1
ATOM 2687 O O . ILE A 1 336 ? -14.814 1.581 18.509 1.00 90.50 336 ILE A O 1
ATOM 2691 N N . LEU A 1 337 ? -13.644 -0.087 17.545 1.00 88.19 337 LEU A N 1
ATOM 2692 C CA . LEU A 1 337 ? -12.364 0.611 17.599 1.00 88.19 337 LEU A CA 1
ATOM 2693 C C . LEU A 1 337 ? -12.282 1.634 16.461 1.00 88.19 337 LEU A C 1
ATOM 2695 O O . LEU A 1 337 ? -12.716 1.340 15.347 1.00 88.19 337 LEU A O 1
ATOM 2699 N N . PRO A 1 338 ? -11.708 2.824 16.709 1.00 81.00 338 PRO A N 1
ATOM 2700 C CA . PRO A 1 338 ? -11.515 3.807 15.654 1.00 81.00 338 PRO A CA 1
ATOM 2701 C C . PRO A 1 338 ? -10.583 3.249 14.572 1.00 81.00 338 PRO A C 1
ATOM 2703 O O . PRO A 1 338 ? -9.611 2.547 14.871 1.00 81.00 338 PRO A O 1
ATOM 2706 N N . GLU A 1 339 ? -10.869 3.576 13.311 1.00 73.44 339 GLU A N 1
ATOM 2707 C CA . GLU A 1 339 ? -10.037 3.162 12.184 1.00 73.44 339 GLU A CA 1
ATOM 2708 C C . GLU A 1 339 ? -8.646 3.793 12.316 1.00 73.44 339 GLU A C 1
ATOM 2710 O O . GLU A 1 339 ? -8.469 5.009 12.236 1.00 73.44 339 GLU A O 1
ATOM 2715 N N . GLN A 1 340 ? -7.641 2.958 12.564 1.00 69.62 340 GLN A N 1
ATOM 2716 C CA . GLN A 1 340 ? -6.274 3.420 12.753 1.00 69.62 340 GLN A CA 1
ATOM 2717 C C . GLN A 1 340 ? -5.538 3.430 11.412 1.00 69.62 340 GLN A C 1
ATOM 2719 O O . GLN A 1 340 ? -5.060 2.402 10.930 1.00 69.62 340 GLN A O 1
ATOM 2724 N N . THR A 1 341 ? -5.421 4.605 10.794 1.00 71.44 341 THR A N 1
ATOM 2725 C CA . THR A 1 341 ? -4.705 4.749 9.523 1.00 71.44 341 THR A CA 1
ATOM 2726 C C . THR A 1 341 ? -3.204 4.909 9.763 1.00 71.44 341 THR A C 1
ATOM 2728 O O . THR A 1 341 ? -2.740 5.968 10.179 1.00 71.44 341 THR A O 1
ATOM 2731 N N . PHE A 1 342 ? -2.417 3.879 9.453 1.00 80.25 342 PHE A N 1
ATOM 2732 C CA . PHE A 1 342 ? -0.948 3.974 9.408 1.00 80.25 342 PHE A CA 1
ATOM 2733 C C . PHE A 1 342 ? -0.414 4.258 7.996 1.00 80.25 342 PHE A C 1
ATOM 2735 O O . PHE A 1 342 ? 0.780 4.479 7.828 1.00 80.25 342 PHE A O 1
ATOM 2742 N N . ALA A 1 343 ? -1.294 4.285 6.990 1.00 81.31 343 ALA A N 1
ATOM 2743 C CA . ALA A 1 343 ? -0.940 4.364 5.573 1.00 81.31 343 ALA A CA 1
ATOM 2744 C C . ALA A 1 343 ? -0.046 5.566 5.207 1.00 81.31 343 ALA A C 1
ATOM 2746 O O . ALA A 1 343 ? 0.727 5.483 4.260 1.00 81.31 343 ALA A O 1
ATOM 2747 N N . GLN A 1 344 ? -0.120 6.669 5.960 1.00 82.88 344 GLN A N 1
ATOM 2748 C CA . GLN A 1 344 ? 0.736 7.846 5.756 1.00 82.88 344 GLN A CA 1
ATOM 2749 C C . GLN A 1 344 ? 2.210 7.586 6.111 1.00 82.88 344 GLN A C 1
ATOM 2751 O O . GLN A 1 344 ? 3.104 8.184 5.516 1.00 82.88 344 GLN A O 1
ATOM 2756 N N . HIS A 1 345 ? 2.454 6.684 7.062 1.00 87.06 345 HIS A N 1
ATOM 2757 C CA . HIS A 1 345 ? 3.782 6.319 7.556 1.00 87.06 345 HIS A CA 1
ATOM 2758 C C . HIS A 1 345 ? 4.283 4.988 6.971 1.00 87.06 345 HIS A C 1
ATOM 2760 O O . HIS A 1 345 ? 5.364 4.521 7.327 1.00 87.06 345 HIS A O 1
ATOM 2766 N N . ASP A 1 346 ? 3.490 4.365 6.097 1.00 89.19 346 ASP A N 1
ATOM 2767 C CA . ASP A 1 346 ? 3.854 3.139 5.399 1.00 89.19 346 ASP A CA 1
ATOM 2768 C C . ASP A 1 346 ? 4.815 3.466 4.247 1.00 89.19 346 ASP A C 1
ATOM 2770 O O . ASP A 1 346 ? 4.450 4.094 3.248 1.00 89.19 346 ASP A O 1
ATOM 2774 N N . ASN A 1 347 ? 6.064 3.041 4.416 1.00 92.12 347 ASN A N 1
ATOM 2775 C CA . ASN A 1 347 ? 7.152 3.225 3.461 1.00 92.12 347 ASN A CA 1
ATOM 2776 C C . ASN A 1 347 ? 7.410 1.979 2.603 1.00 92.12 347 ASN A C 1
ATOM 2778 O O . ASN A 1 347 ? 8.372 1.975 1.831 1.00 92.12 347 ASN A O 1
ATOM 2782 N N . ARG A 1 348 ? 6.573 0.937 2.705 1.00 93.56 348 ARG A N 1
ATOM 2783 C CA . ARG A 1 348 ? 6.751 -0.280 1.909 1.00 93.56 348 ARG A CA 1
ATOM 2784 C C . ARG A 1 348 ? 6.689 0.035 0.426 1.00 93.56 348 ARG A C 1
ATOM 2786 O O . ARG A 1 348 ? 5.814 0.769 -0.042 1.00 93.56 348 ARG A O 1
ATOM 2793 N N . VAL A 1 349 ? 7.591 -0.579 -0.318 1.00 94.44 349 VAL A N 1
ATOM 2794 C CA . VAL A 1 349 ? 7.742 -0.428 -1.758 1.00 94.44 349 VAL A CA 1
ATOM 2795 C C . VAL A 1 349 ? 7.001 -1.553 -2.467 1.00 94.44 349 VAL A C 1
ATOM 2797 O O . VAL A 1 349 ? 7.083 -2.716 -2.081 1.00 94.44 349 VAL A O 1
ATOM 2800 N N . MET A 1 350 ? 6.292 -1.222 -3.547 1.00 92.50 350 MET A N 1
ATOM 2801 C CA . MET A 1 350 ? 5.679 -2.235 -4.404 1.00 92.50 350 MET A CA 1
ATOM 2802 C C . MET A 1 350 ? 6.775 -3.034 -5.133 1.00 92.50 350 MET A C 1
ATOM 2804 O O . MET A 1 350 ? 7.533 -2.428 -5.909 1.00 92.50 350 MET A O 1
ATOM 2808 N N . PRO A 1 351 ? 6.858 -4.369 -4.956 1.00 90.62 351 PRO A N 1
ATOM 2809 C CA . PRO A 1 351 ? 7.867 -5.185 -5.623 1.00 90.62 351 PRO A CA 1
ATOM 2810 C C . PRO A 1 351 ? 7.754 -5.092 -7.145 1.00 90.62 351 PRO A C 1
ATOM 2812 O O . PRO A 1 351 ? 6.656 -5.143 -7.699 1.00 90.62 351 PRO A O 1
ATOM 2815 N N . GLU A 1 352 ? 8.892 -4.991 -7.834 1.00 85.00 352 GLU A N 1
ATOM 2816 C CA . GLU A 1 352 ? 8.940 -4.783 -9.290 1.00 85.00 352 GLU A CA 1
ATOM 2817 C C . GLU A 1 352 ? 8.161 -5.855 -10.069 1.00 85.00 352 GLU A C 1
ATOM 2819 O O . GLU A 1 352 ? 7.421 -5.526 -10.993 1.00 85.00 352 GLU A O 1
ATOM 2824 N N . ALA A 1 353 ? 8.241 -7.116 -9.628 1.00 84.75 353 ALA A N 1
ATOM 2825 C CA . ALA A 1 353 ? 7.608 -8.267 -10.275 1.00 84.75 353 ALA A CA 1
ATOM 2826 C C . ALA A 1 353 ? 6.071 -8.200 -10.361 1.00 84.75 353 ALA A C 1
ATOM 2828 O O . ALA A 1 353 ? 5.478 -8.882 -11.192 1.00 84.75 353 ALA A O 1
ATOM 2829 N N . ILE A 1 354 ? 5.422 -7.417 -9.497 1.00 86.50 354 ILE A N 1
ATOM 2830 C CA . ILE A 1 354 ? 3.955 -7.280 -9.449 1.00 86.50 354 ILE A CA 1
ATOM 2831 C C . ILE A 1 354 ? 3.490 -5.837 -9.658 1.00 86.50 354 ILE A C 1
ATOM 2833 O O . ILE A 1 354 ? 2.290 -5.571 -9.679 1.00 86.50 354 ILE A O 1
ATOM 2837 N N . ARG A 1 355 ? 4.432 -4.898 -9.803 1.00 86.94 355 ARG A N 1
ATOM 2838 C CA . ARG A 1 355 ? 4.156 -3.462 -9.889 1.00 86.94 355 ARG A CA 1
ATOM 2839 C C . ARG A 1 355 ? 3.374 -3.105 -11.143 1.00 86.94 355 ARG A C 1
ATOM 2841 O O . ARG A 1 355 ? 2.455 -2.292 -11.082 1.00 86.94 355 ARG A O 1
ATOM 2848 N N . TRP A 1 356 ? 3.731 -3.722 -12.263 1.00 87.69 356 TRP A N 1
ATOM 2849 C CA . TRP A 1 356 ? 3.143 -3.446 -13.565 1.00 87.69 356 TRP A CA 1
ATOM 2850 C C . TRP A 1 356 ? 2.453 -4.684 -14.106 1.00 87.69 356 TRP A C 1
ATOM 2852 O O . TRP A 1 356 ? 2.942 -5.806 -13.975 1.00 87.69 356 TRP A O 1
ATOM 2862 N N . SER A 1 357 ? 1.320 -4.474 -14.766 1.00 81.19 357 SER A N 1
ATOM 2863 C CA . SER A 1 357 ? 0.692 -5.538 -15.529 1.00 81.19 357 SER A CA 1
ATOM 2864 C C . SER A 1 357 ? 1.597 -5.887 -16.702 1.00 81.19 357 SER A C 1
ATOM 2866 O O . SER A 1 357 ? 1.835 -5.077 -17.600 1.00 81.19 357 SER A O 1
ATOM 2868 N N . HIS A 1 358 ? 2.077 -7.124 -16.739 1.00 64.81 358 HIS A N 1
ATOM 2869 C CA . HIS A 1 358 ? 2.564 -7.686 -17.983 1.00 64.81 358 HIS A CA 1
ATOM 2870 C C . HIS A 1 358 ? 1.342 -7.885 -18.877 1.00 64.81 358 HIS A C 1
ATOM 2872 O O . HIS A 1 358 ? 0.713 -8.943 -18.852 1.00 64.81 358 HIS A O 1
ATOM 2878 N N . THR A 1 359 ? 0.964 -6.882 -19.675 1.00 51.16 359 THR A N 1
ATOM 2879 C CA . THR A 1 359 ? 0.061 -7.123 -20.801 1.00 51.16 359 THR A CA 1
ATOM 2880 C C . THR A 1 359 ? 0.745 -8.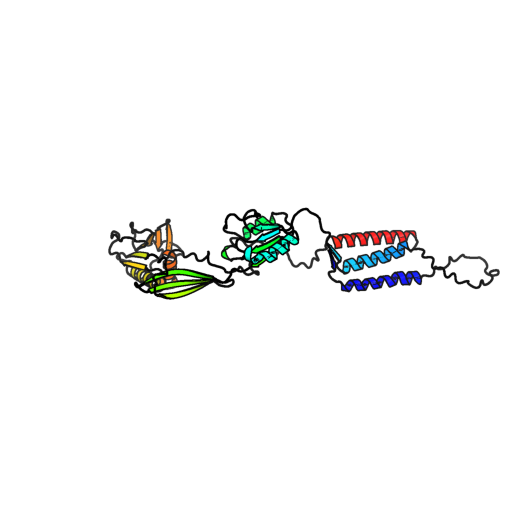123 -21.724 1.00 51.16 359 THR A C 1
ATOM 2882 O O . THR A 1 359 ? 1.510 -7.775 -22.622 1.00 51.16 359 THR A O 1
ATOM 2885 N N . ALA A 1 360 ? 0.440 -9.397 -21.489 1.00 44.12 360 ALA A N 1
ATOM 2886 C CA . ALA A 1 360 ? 0.800 -10.572 -22.259 1.00 44.12 360 ALA A CA 1
ATOM 2887 C C . ALA A 1 360 ? 0.090 -10.575 -23.628 1.00 44.12 360 ALA A C 1
ATOM 2889 O O . ALA A 1 360 ? -0.497 -11.562 -24.059 1.00 44.12 360 ALA A O 1
ATOM 2890 N N . LYS A 1 361 ? 0.147 -9.443 -24.338 1.00 43.41 361 LYS A N 1
ATOM 2891 C CA . LYS A 1 361 ? 0.098 -9.383 -25.801 1.00 43.41 361 LYS A CA 1
ATOM 2892 C C . LYS A 1 361 ? 1.491 -9.274 -26.412 1.00 43.41 361 LYS A C 1
ATOM 2894 O O . LYS A 1 361 ? 1.614 -9.186 -27.625 1.00 43.41 361 LYS A O 1
ATOM 2899 N N . GLN A 1 362 ? 2.539 -9.383 -25.606 1.00 46.78 362 GLN A N 1
ATOM 2900 C CA . GLN A 1 362 ? 3.801 -9.925 -26.076 1.00 46.78 362 GLN A CA 1
ATOM 2901 C C . GLN A 1 362 ? 3.801 -11.412 -25.738 1.00 46.78 362 GLN A C 1
ATOM 2903 O O . GLN A 1 362 ? 4.407 -11.859 -24.770 1.00 46.78 362 GLN A O 1
ATOM 2908 N N . ARG A 1 363 ? 3.121 -12.216 -26.572 1.00 34.19 363 ARG A N 1
ATOM 2909 C CA . ARG A 1 363 ? 3.680 -13.546 -26.822 1.00 34.19 363 ARG A CA 1
ATOM 2910 C C . ARG A 1 363 ? 5.137 -13.267 -27.167 1.00 34.19 363 ARG A C 1
ATOM 2912 O O . ARG A 1 363 ? 5.385 -12.491 -28.091 1.00 34.19 363 ARG A O 1
ATOM 2919 N N . ALA A 1 364 ? 6.062 -13.902 -26.461 1.00 35.50 364 ALA A N 1
ATOM 2920 C CA . ALA A 1 364 ? 7.379 -14.202 -26.990 1.00 35.50 364 ALA A CA 1
ATOM 2921 C C . ALA A 1 364 ? 7.194 -15.111 -28.219 1.00 35.50 364 ALA A C 1
ATOM 2923 O O . ALA A 1 364 ? 7.586 -16.270 -28.251 1.00 35.50 364 ALA A O 1
ATOM 2924 N N . ALA A 1 365 ? 6.506 -14.608 -29.241 1.00 31.98 365 ALA A N 1
ATOM 2925 C CA . ALA A 1 365 ? 6.791 -15.020 -30.574 1.00 31.98 365 ALA A CA 1
ATOM 2926 C C . ALA A 1 365 ? 8.224 -14.538 -30.756 1.00 31.98 365 ALA A C 1
ATOM 2928 O O . ALA A 1 365 ? 8.520 -13.357 -30.565 1.00 31.98 365 ALA A O 1
ATOM 2929 N N . PHE A 1 366 ? 9.111 -15.465 -31.075 1.00 35.88 366 PHE A N 1
ATOM 2930 C CA . PHE A 1 366 ? 10.373 -15.192 -31.740 1.00 35.88 366 PHE A CA 1
ATOM 2931 C C . PHE A 1 366 ? 10.062 -14.519 -33.097 1.00 35.88 366 PHE A C 1
ATOM 2933 O O . PHE A 1 366 ? 10.317 -15.048 -34.168 1.00 35.88 366 PHE A O 1
ATOM 2940 N N . VAL A 1 367 ? 9.396 -13.368 -33.072 1.00 38.00 367 VAL A N 1
ATOM 2941 C CA . VAL A 1 367 ? 9.303 -12.440 -34.177 1.00 38.00 367 VAL A CA 1
ATOM 2942 C C . VAL A 1 367 ? 10.422 -11.485 -33.857 1.00 38.00 367 VAL A C 1
ATOM 2944 O O . VAL A 1 367 ? 10.257 -10.554 -33.074 1.00 38.00 367 VAL A O 1
ATOM 2947 N N . SER A 1 368 ? 11.593 -11.777 -34.419 1.00 41.38 368 SER A N 1
ATOM 2948 C CA . SER A 1 368 ? 12.603 -10.758 -34.652 1.00 41.38 368 SER A CA 1
ATOM 2949 C C . SER A 1 368 ? 11.861 -9.539 -35.191 1.00 41.38 368 SER A C 1
ATOM 2951 O O . SER A 1 368 ? 11.314 -9.587 -36.297 1.00 41.38 368 SER A O 1
ATOM 2953 N N . THR A 1 369 ? 11.735 -8.494 -34.378 1.00 43.28 369 THR A N 1
ATOM 2954 C CA . THR A 1 369 ? 11.196 -7.217 -34.816 1.00 43.28 369 THR A CA 1
ATOM 2955 C C . THR A 1 369 ? 12.186 -6.702 -35.844 1.00 43.28 369 THR A C 1
ATOM 2957 O O . THR A 1 369 ? 13.176 -6.070 -35.500 1.00 43.28 369 THR A O 1
ATOM 2960 N N . THR A 1 370 ? 11.970 -7.050 -37.116 1.00 52.31 370 THR A N 1
ATOM 2961 C CA . THR A 1 370 ? 12.786 -6.553 -38.222 1.00 52.31 370 THR A CA 1
ATOM 2962 C C . THR A 1 370 ? 12.739 -5.039 -38.123 1.00 52.31 370 THR A C 1
ATOM 2964 O O . THR A 1 370 ? 11.667 -4.442 -38.313 1.00 52.31 370 THR A O 1
ATOM 2967 N N . GLY A 1 371 ? 13.860 -4.434 -37.741 1.00 61.94 371 GLY A N 1
ATOM 2968 C CA . GLY A 1 371 ? 13.962 -2.995 -37.599 1.00 61.94 371 GLY A CA 1
ATOM 2969 C C . GLY A 1 371 ? 13.656 -2.336 -38.940 1.00 61.94 371 GLY A C 1
ATOM 2970 O O . GLY A 1 371 ? 13.709 -2.969 -39.999 1.00 61.94 371 GLY A O 1
ATOM 2971 N N . ASN A 1 372 ? 13.357 -1.039 -38.933 1.00 68.19 372 ASN A N 1
ATOM 2972 C CA . ASN A 1 372 ? 13.179 -0.304 -40.189 1.00 68.19 372 ASN A CA 1
ATOM 2973 C C . ASN A 1 372 ? 14.439 -0.406 -41.086 1.00 68.19 372 ASN A C 1
ATOM 2975 O O . ASN A 1 372 ? 14.351 -0.398 -42.310 1.00 68.19 372 ASN A O 1
ATOM 2979 N N . THR A 1 373 ? 15.606 -0.592 -40.459 1.00 75.06 373 THR A N 1
ATOM 2980 C CA . THR A 1 373 ? 16.897 -0.865 -41.100 1.00 75.06 373 THR A CA 1
ATOM 2981 C C . THR A 1 373 ? 16.930 -2.206 -41.828 1.00 75.06 373 THR A C 1
ATOM 2983 O O . THR A 1 373 ? 17.361 -2.243 -42.975 1.00 75.06 373 THR A O 1
ATOM 2986 N N . ASP A 1 374 ? 16.414 -3.283 -41.232 1.00 80.56 374 ASP A N 1
ATOM 2987 C CA . ASP A 1 374 ? 16.417 -4.620 -41.844 1.00 80.56 374 ASP A CA 1
ATOM 2988 C C . ASP A 1 374 ? 15.505 -4.665 -43.070 1.00 80.56 374 ASP A C 1
ATOM 2990 O O . ASP A 1 374 ? 15.858 -5.239 -44.099 1.00 80.56 374 ASP A O 1
ATOM 2994 N N . LYS A 1 375 ? 14.351 -3.987 -42.998 1.00 81.94 375 LYS A N 1
ATOM 2995 C CA . LYS A 1 375 ? 13.432 -3.840 -44.138 1.00 81.94 375 LYS A CA 1
ATOM 2996 C C . LYS A 1 375 ? 14.080 -3.070 -45.289 1.00 81.94 375 LYS A C 1
ATOM 2998 O O . LYS A 1 375 ? 13.961 -3.481 -46.442 1.00 81.94 375 LYS A O 1
ATOM 3003 N N . LEU A 1 376 ? 14.787 -1.982 -44.980 1.00 84.00 376 LEU A N 1
ATOM 3004 C CA . LEU A 1 376 ? 15.517 -1.189 -45.969 1.00 84.00 376 LEU A CA 1
ATOM 3005 C C . LEU A 1 376 ? 16.663 -1.995 -46.594 1.00 84.00 376 LEU A C 1
ATOM 3007 O O . LEU A 1 376 ? 16.832 -1.965 -47.811 1.00 84.00 376 LEU A O 1
ATOM 3011 N N . LEU A 1 377 ? 17.414 -2.753 -45.789 1.00 86.00 377 LEU A N 1
ATOM 3012 C CA . LEU A 1 377 ? 18.481 -3.621 -46.283 1.00 86.00 377 LEU A CA 1
ATOM 3013 C C . LEU A 1 377 ? 17.926 -4.728 -47.194 1.00 86.00 377 LEU A C 1
ATOM 3015 O O . LEU A 1 377 ? 18.427 -4.922 -48.297 1.00 86.00 377 LEU A O 1
ATOM 3019 N N . LEU A 1 378 ? 16.843 -5.405 -46.803 1.00 87.56 378 LEU A N 1
ATOM 3020 C CA . LEU A 1 378 ? 16.182 -6.404 -47.653 1.00 87.56 378 LEU A CA 1
ATOM 3021 C C . LEU A 1 378 ? 15.715 -5.811 -48.989 1.00 87.56 378 LEU A C 1
ATOM 3023 O O . LEU A 1 378 ? 15.910 -6.420 -50.042 1.00 87.56 378 LEU A O 1
ATOM 3027 N N . PHE A 1 379 ? 15.147 -4.604 -48.959 1.00 89.19 379 PHE A N 1
ATOM 3028 C CA . PHE A 1 379 ? 14.738 -3.892 -50.167 1.00 89.19 379 PHE A CA 1
ATOM 3029 C C . PHE A 1 379 ? 15.932 -3.560 -51.076 1.00 89.19 379 PHE A C 1
ATOM 3031 O O . PHE A 1 379 ? 15.868 -3.781 -52.287 1.00 89.19 379 PHE A O 1
ATOM 3038 N N . LEU A 1 380 ? 17.049 -3.101 -50.502 1.00 89.38 380 LEU A N 1
ATOM 3039 C CA . LEU A 1 380 ? 18.282 -2.859 -51.253 1.00 89.38 380 LEU A CA 1
ATOM 3040 C C . LEU A 1 380 ? 18.871 -4.151 -51.837 1.00 89.38 380 LEU A C 1
ATOM 3042 O O . LEU A 1 380 ? 19.235 -4.144 -53.009 1.00 89.38 380 LEU A O 1
ATOM 3046 N N . ILE A 1 381 ? 18.915 -5.264 -51.091 1.00 91.06 381 ILE A N 1
ATOM 3047 C CA . ILE A 1 381 ? 19.348 -6.575 -51.623 1.00 91.06 381 ILE A CA 1
ATOM 3048 C C . ILE A 1 381 ? 18.521 -6.939 -52.856 1.00 91.06 381 ILE A C 1
ATOM 3050 O O . ILE A 1 381 ? 19.084 -7.339 -53.874 1.00 91.06 381 ILE A O 1
ATOM 3054 N N . LEU A 1 382 ? 17.198 -6.773 -52.790 1.00 91.62 382 LEU A N 1
ATOM 3055 C CA . LEU A 1 382 ? 16.304 -7.119 -53.891 1.00 91.62 382 LEU A CA 1
ATOM 3056 C C . LEU A 1 382 ? 16.574 -6.261 -55.138 1.00 91.62 382 LEU A C 1
ATOM 3058 O O . LEU A 1 382 ? 16.688 -6.798 -56.239 1.00 91.62 382 LEU A O 1
ATOM 3062 N N . ILE A 1 383 ? 16.755 -4.946 -54.972 1.00 92.31 383 ILE A N 1
ATOM 3063 C CA . ILE A 1 383 ? 17.126 -4.040 -56.072 1.00 92.31 383 ILE A CA 1
ATOM 3064 C C . ILE A 1 383 ? 18.475 -4.437 -56.681 1.00 92.31 383 ILE A C 1
ATOM 3066 O O . ILE A 1 383 ? 18.610 -4.520 -57.905 1.00 92.31 383 ILE A O 1
ATOM 3070 N N . PHE A 1 384 ? 19.482 -4.689 -55.845 1.00 89.56 384 PHE A N 1
ATOM 3071 C CA . PHE A 1 384 ? 20.816 -5.066 -56.303 1.00 89.56 384 PHE A CA 1
ATOM 3072 C C . PHE A 1 384 ? 20.813 -6.427 -57.021 1.00 89.56 384 PHE A C 1
ATOM 3074 O O . PHE A 1 384 ? 21.491 -6.574 -58.031 1.00 89.56 384 PHE A O 1
ATOM 3081 N N . LEU A 1 385 ? 19.995 -7.393 -56.587 1.00 89.62 385 LEU A N 1
ATOM 3082 C CA . LEU A 1 385 ? 19.827 -8.679 -57.277 1.00 89.62 385 LEU A CA 1
ATOM 3083 C C . LEU A 1 385 ? 19.164 -8.524 -58.649 1.00 89.62 385 LEU A C 1
ATOM 3085 O O . LEU A 1 385 ? 19.621 -9.112 -59.627 1.00 89.62 385 LEU A O 1
ATOM 3089 N N . ILE A 1 386 ? 18.100 -7.723 -58.744 1.00 89.75 386 ILE A N 1
ATOM 3090 C CA . ILE A 1 386 ? 17.398 -7.485 -60.014 1.00 89.75 386 ILE A CA 1
ATOM 3091 C C . ILE A 1 386 ? 18.324 -6.773 -61.004 1.00 89.75 386 ILE A C 1
ATOM 3093 O O . ILE A 1 386 ? 18.433 -7.176 -62.163 1.00 89.75 386 ILE A O 1
ATOM 3097 N N . THR A 1 387 ? 19.018 -5.729 -60.547 1.00 88.75 387 THR A N 1
ATOM 3098 C CA . THR A 1 387 ? 19.978 -5.000 -61.385 1.00 88.75 387 THR A CA 1
ATOM 3099 C C . THR A 1 387 ? 21.139 -5.885 -61.826 1.00 88.75 387 THR A C 1
ATOM 3101 O O . THR A 1 387 ? 21.534 -5.801 -62.988 1.00 88.75 387 THR A O 1
ATOM 3104 N N . GLU A 1 388 ? 21.629 -6.781 -60.964 1.00 88.88 388 GLU A N 1
ATOM 3105 C CA . GLU A 1 388 ? 22.678 -7.747 -61.314 1.00 88.88 388 GLU A CA 1
ATOM 3106 C C . GLU A 1 388 ? 22.202 -8.671 -62.421 1.00 88.88 388 GLU A C 1
ATOM 3108 O O . GLU A 1 388 ? 22.846 -8.759 -63.470 1.00 88.88 388 GLU A O 1
ATOM 3113 N N . ARG A 1 389 ? 21.007 -9.241 -62.244 1.00 84.81 389 ARG A N 1
ATOM 3114 C CA . ARG A 1 389 ? 20.415 -10.183 -63.187 1.00 84.81 389 ARG A CA 1
ATOM 3115 C C . ARG A 1 389 ? 20.197 -9.570 -64.568 1.00 84.81 389 ARG A C 1
ATOM 3117 O O . ARG A 1 389 ? 20.478 -10.217 -65.574 1.00 84.81 389 ARG A O 1
ATOM 3124 N N . ILE A 1 390 ? 19.726 -8.324 -64.632 1.00 85.50 390 ILE A N 1
ATOM 3125 C CA . ILE A 1 390 ? 19.516 -7.601 -65.897 1.00 85.50 390 ILE A CA 1
ATOM 3126 C C . ILE A 1 390 ? 20.854 -7.321 -66.594 1.00 85.50 390 ILE A C 1
ATOM 3128 O O . ILE A 1 390 ? 20.965 -7.448 -67.818 1.00 85.50 390 ILE A O 1
ATOM 3132 N N . LEU A 1 391 ? 21.879 -6.934 -65.831 1.00 82.94 391 LEU A N 1
ATOM 3133 C CA . LEU A 1 391 ? 23.184 -6.572 -66.381 1.00 82.94 391 LEU A CA 1
ATOM 3134 C C . LEU A 1 391 ? 23.973 -7.798 -66.860 1.00 82.94 391 LEU A C 1
ATOM 3136 O O . LEU A 1 391 ? 24.665 -7.700 -67.876 1.00 82.94 391 LEU A O 1
ATOM 3140 N N . ALA A 1 392 ? 23.832 -8.931 -66.164 1.00 78.38 392 ALA A N 1
ATOM 3141 C CA . ALA A 1 392 ? 24.350 -10.236 -66.569 1.00 78.38 392 ALA A CA 1
ATOM 3142 C C . ALA A 1 392 ? 23.659 -10.727 -67.854 1.00 78.38 392 ALA A C 1
ATOM 3144 O O . ALA A 1 392 ? 24.330 -10.982 -68.857 1.00 78.38 392 ALA A O 1
ATOM 3145 N N . TRP A 1 393 ? 22.318 -10.682 -67.889 1.00 78.19 393 TRP A N 1
ATOM 3146 C CA . TRP A 1 393 ? 21.527 -11.078 -69.060 1.00 78.19 393 TRP A CA 1
ATOM 3147 C C . TRP A 1 393 ? 21.902 -10.296 -70.325 1.00 78.19 393 TRP A C 1
ATOM 3149 O O . TRP A 1 393 ? 22.134 -10.884 -71.379 1.00 78.19 393 TRP A O 1
ATOM 3159 N N . ARG A 1 394 ? 22.063 -8.967 -70.227 1.00 76.88 394 ARG A N 1
ATOM 3160 C CA . ARG A 1 394 ? 22.474 -8.122 -71.366 1.00 76.88 394 ARG A CA 1
ATOM 3161 C C . ARG A 1 394 ? 23.867 -8.478 -71.911 1.00 76.88 394 ARG A C 1
ATOM 3163 O O . ARG A 1 394 ? 24.228 -8.041 -73.003 1.00 76.88 394 ARG A O 1
ATOM 3170 N N . ARG A 1 395 ? 24.674 -9.213 -71.145 1.00 68.94 395 ARG A N 1
ATOM 3171 C CA . ARG A 1 395 ? 26.079 -9.518 -71.442 1.00 68.94 395 ARG A CA 1
ATOM 3172 C C . ARG A 1 395 ? 26.343 -11.002 -71.723 1.00 68.94 395 ARG A C 1
ATOM 3174 O O . ARG A 1 395 ? 27.507 -11.342 -71.910 1.00 68.94 395 ARG A O 1
ATOM 3181 N N . ASN A 1 396 ? 25.304 -11.841 -71.833 1.00 61.59 396 ASN A N 1
ATOM 3182 C CA . ASN A 1 396 ? 25.423 -13.297 -72.026 1.00 61.59 396 ASN A CA 1
ATOM 3183 C C . ASN A 1 396 ? 26.309 -13.980 -70.958 1.00 61.59 396 ASN A C 1
ATOM 3185 O O . ASN A 1 396 ? 27.089 -14.879 -71.273 1.00 61.59 396 ASN A O 1
ATOM 3189 N N . GLN A 1 397 ? 26.196 -13.529 -69.707 1.00 57.72 397 GLN A N 1
ATOM 3190 C CA . GLN A 1 397 ? 26.652 -14.239 -68.505 1.00 57.72 397 GLN A CA 1
ATOM 3191 C C . GLN A 1 397 ? 25.421 -14.721 -67.744 1.00 57.72 397 GLN A C 1
ATOM 3193 O O . GLN A 1 397 ? 25.470 -15.850 -67.214 1.00 57.72 397 GLN A O 1
#

Sequence (397 aa):
MIQFANPAFLWALTGILIPVGIHVLSRKEGRVIKLGSVRHLRESNTKQYRNLRLNEILLLLLRIALITLLVLLLSGLHIQLKSYTSTTPWALVESGLENRLSTVLDSLETQGYEVRFLEKDFPENTNQSYSTDYYKLTEALQKENSRNVIVFSNSRVVNFKGKAEGLPNHIQWITIPAEPASFNHAVAGLNEDSVYIRKGFSNENETWFETVKERRTTEQHYSLTDTLIVGLYADTGFEEDGRVLYAALHAISNNTLHPIKIVQLPNLNNEVQGLAWGIALSDNSINQSTNTVTYKSVQSEKLFVQATNNTWHLTKRLNLEEALQTNVTVQLAQLILPEQTFAQHDNRVMPEAIRWSHTAKQRAAFVSTTGNTDKLLLFLILIFLITERILAWRRNQ

pLDDT: mean 81.67, std 13.22, range [31.98, 95.19]

Foldseek 3Di:
DKDFPACVLVVLLVVLVVLVVCLQVDDDDPDDDDDPDPPPDDPDPDPPPPDSPSDCPVLSVLVSVLSVLVSCLVRRIDDPPPPPPPAFEEEEEEPPCCVVCVVVVVVVVVVRYQYFYQDVPTHSDDPDRDLAQPQVSQVVVVVDPHAQYEYEDQQFPLNPDDDFAAHDPSYHYDHDFDDKDKDFQAWADDDPFKIWTWIWIATQADIDTDIDIDTDDPVDDDDHADEAEEEEEADDPQVQVSVLVVVLQVVLCVPDRHHYHYHYDDDLPDDDPRHQEYEHADPDWNPRHQATEYEDADPDPAQWDDPDPRYIYRNDRDHPVVCVVRVVSVSVCVVRPPDRDPSVVHRHHDDPVPNHDPPPPPPPPVPPPCPPSSVVSVVVSVVSVVVSVVVCVVVVD

Secondary structure (DSSP, 8-state):
-EEES-GGGGGGGGGGHHHHHHHHH-PPPP-----S--TT--------------TTHHHHHHHHHHHHHHHHHHTTEEE------SPPPEEEE-TT-HHHHHHHHHHHHTTTPEEEESSTT--SS-SS-----HHHHHHHHHHS--SSEEEEE--BGGG--SSPPPPPTTEEEEE-PPPPEEEEEEEEEEETTEEEEEEEEE-SS-EEEEEEEEE--TT----PPPPEEEEEEE-TT-HHHHHHHHHHHHHHHHHSSS-EEEEE-SSTT---TTEEEEEEESSS--TTSSEEEEE-----SSSEEEEETTEEEE-S---HHHHHHTTHHHHHHHHHS-----TTT--PBPPHHHHS---TT----------HHHHHHHHHHHHHHHHHHHHHHTTT-